Protein AF-A0A8X8X8E9-F1 (afdb_monomer)

Sequence (572 aa):
MGEPHRFSDYLALGDGAVADILLWRKRNQSVLFLVSSTFLWLLFVKGGYDLLSFLSNVLFSLVIILFFWAKSAALLNRPLPPLPDLEVTEEMAEKAADEMCVCINRALSMAHAIAIGGDLKLFWQLALGLWFISYIGSLFSFVTLLYIGVLLCFTLPLLYDKHQALIDEKLYAVQRIAQMQYRLIDEHVPFGDYLPFSLNDQTRKPAPSSYICRFQDMITLMSLISSDFVASHSKDWVVQEDINRCQIQEWFPKFKSISIKTSIHELPESFVQYLIDDSGPFLLPISITNDDALPNRVHKPEEEEDFVVWEGSGDEAEESTPPPSFPVLETEVKASIVSLGGAVFPKLNWSSPKDAAWMSSTGSLRCTNFPEIALLLRSSDSVVHDLFHAYDSCTDKAASRPSRFYLALRKWYPSLHPEMEFRCFVHDKSLVGICQREVTNFYPVLVEKKSELKEAIKQLFVEKIKEEFEPESYTFDVYVTKDGRVKVLDFNPWGASTLPLLYTWEELGELSGKEVELKIVESRCGIRPGLKTAVPYDYLDTSEGSGWDQFQRNADVELRKQTQSSLSKAGG

Secondary structure (DSSP, 8-state):
---THHHHHHHHTTSHHHHHHHTTTTHHHHHHHHHHHHHHHHHHHTS---HHHHHHHHHHHHHHHHHHHHHHHHHTT-PPPPPP-----HHHHHHHHHHHHHHHHHHHHHHHHHHHH--HHHHHHHHHHHHHHHHHHHHS-HHHHHHHHHHHHHHHHHHHHHHHHHHHHHHHHHHHHHHHHHHHHHTTS---S----------SPPPGGGSSHHHHHHHHHHHHHHHTTTTSSS-S---HHHHHHTSHHHHHHHHTTTB--EEEEEPPHHHHHHHH--SS--PPPPPTT---S-TTS---TTSTTT------S-S-----PPPP--HHHHHHHHHHHHHHTS-EEEE-SS---GGGGGGSTTSSS-BSSHHHHHHHHHT-HHHHHHHHTTTTT-TT-SSSS-S--EEEEEE--TT--GGGEEEEEEETTEEEEEEES--SS--HHHHHHHHHHHHHHHHHIIIIITTTS--SSEEEEEEE-TTS-EEEEEEEESSTT---TTS-HHHHHTTTTSPPEEE---SGGG------PPPPHHHHHTSTTSHHHHHHHHHHHHHHHHHHHHHHHHT-

Organism: Salvia splendens (NCBI:txid180675)

Nearest PDB structures (foldseek):
  8phv-assembly2_C  TM=7.702E-01  e=1.846E-29  Homo sapiens
  8phd-assembly2_C  TM=7.921E-01  e=9.443E-29  Homo sapiens
  8phd-assembly1_A  TM=7.794E-01  e=2.858E-28  Homo sapiens
  8phv-assembly1_A  TM=7.790E-01  e=6.099E-28  Homo sapiens
  4zgp-assembly2_B  TM=9.237E-01  e=1.505E-24  Schizosaccharomyces pombe

Mean predicted aligned error: 20.02 Å

Foldseek 3Di:
DDDPVVVLLCVLLVHDPRSCLLLCVVVVVVVVVLVVLVVVLCCVPVVVDDPVNVVVVVVVVVVVVLVVQQVVCVVVVHDRPDDPPPDPPPVNVVVVVVVVVVVVVVVVVVVVCCVPVPPVVVVVVVVVVVVVVVVVCVVDPPSRVVSVVSVCSNVVSNCCVVCVVVVVVVVVVVVVVVVVVVVVVPVVDDPDDDDPDPPPDDPDDDDPSPVSVVVVVVVVCVVCCVVVVVVVQQLPAPAPVLLQCQFCVNVCVQQVVQAFDKDKDWDDVVLLVVLVDPPDDPAFACDPVNDAQCVVPPDPVVCVVVPPPPPPDDPDPDDHDDHHYDHVVQVVVLVRCVVLPQKWAKDKRHDGLLLQLCQGPVSHRIDRGDRNVSSSLSRGPRNVCQSFQSCVSHPHDPDRHDPIMMMMTGRDDPPADLQQKKKWWAAQLRTQEIERPQQQDDDQVCVVCVVLSQVLVVVCSVPRNSVRRPDRTWMWMWGQDPVGRIHTDGIGGLRDPDDPRVDDSNVSVVSPPHDYHYYYQNDPVRRDDDPNHDDPPVVVCPDDPHPVVVVVVVVVVVVVVVVVVVVVVVVD

pLDDT: mean 75.75, std 19.61, range [28.19, 98.5]

Radius of gyration: 33.86 Å; Cα contacts (8 Å, |Δi|>4): 577; chains: 1; bounding box: 75×77×107 Å

InterPro domains:
  IPR003388 Reticulon [PF02453] (18-172)
  IPR003388 Reticulon [PS50845] (18-207)
  IPR009772 Cell division cycle protein 123 [PF07065] (251-542)
  IPR009772 Cell division cycle protein 123 [PTHR15323] (240-563)

Solvent-accessible surface area (backbone atoms only — not comparable to full-atom values): 33274 Å² total; per-residue (Å²): 138,80,70,79,64,70,58,56,60,38,54,70,51,68,38,66,73,58,25,34,30,39,65,46,73,40,48,71,59,32,49,51,51,51,53,50,51,52,49,52,44,43,40,44,69,75,61,65,46,49,72,69,57,50,53,52,50,50,53,50,50,49,52,52,50,52,48,54,48,36,55,50,18,63,75,68,76,43,80,66,71,86,76,77,88,80,72,78,50,65,70,60,54,51,55,52,49,52,57,50,50,54,53,51,53,51,54,51,49,54,53,49,49,57,74,70,62,71,53,63,66,61,48,52,54,48,51,52,49,51,48,49,52,48,51,58,52,68,76,43,55,71,66,53,52,53,50,51,50,53,52,46,56,51,43,49,57,47,49,40,76,74,39,43,75,64,51,52,55,51,50,51,54,50,51,54,52,50,52,53,53,50,53,56,50,57,76,74,50,90,75,79,89,86,79,96,72,87,86,85,80,82,93,65,87,78,69,85,82,69,61,64,55,54,57,55,49,47,53,46,41,57,50,39,57,63,60,38,60,75,56,64,71,68,68,71,76,37,44,51,65,47,53,53,53,28,21,45,84,60,42,41,76,79,42,49,92,46,32,70,63,67,45,79,41,80,55,55,67,72,57,54,48,57,60,68,59,75,90,62,80,97,63,66,52,58,45,93,80,72,59,64,54,58,79,82,59,87,80,59,84,79,53,76,77,70,69,68,75,82,75,78,89,68,100,71,84,77,78,80,76,76,63,51,71,52,66,69,61,43,53,54,50,50,53,44,30,55,76,46,70,50,29,21,32,63,24,44,42,76,37,49,35,71,65,12,16,76,78,34,88,78,59,41,64,73,28,71,54,60,40,38,45,54,52,29,50,58,58,10,67,52,39,49,38,54,66,56,45,63,31,71,66,26,80,70,51,88,55,52,44,79,96,74,53,34,45,33,41,28,46,55,60,93,84,68,54,65,81,41,28,32,39,34,36,29,49,80,65,33,72,32,36,33,26,45,60,53,42,64,52,59,52,70,69,53,70,78,39,42,69,62,53,47,52,47,51,51,48,48,38,70,76,66,39,53,88,70,51,84,64,48,47,30,29,37,32,33,36,52,46,97,87,66,50,66,28,48,71,47,51,42,44,48,49,72,94,54,80,58,78,84,52,53,71,64,60,54,67,73,27,67,95,51,80,66,47,70,51,64,47,86,40,76,89,55,47,40,93,56,91,71,57,74,76,59,67,72,60,58,41,61,31,94,83,23,72,50,40,52,48,50,54,50,49,53,54,49,50,53,50,52,56,52,51,50,55,58,62,73,74,108

Structure (mmCIF, N/CA/C/O backbone):
data_AF-A0A8X8X8E9-F1
#
_entry.id   AF-A0A8X8X8E9-F1
#
loop_
_atom_site.group_PDB
_atom_site.id
_atom_site.type_symbol
_atom_site.label_atom_id
_atom_site.label_alt_id
_atom_site.label_comp_id
_atom_site.label_asym_id
_atom_site.label_entity_id
_atom_site.label_seq_id
_atom_site.pdbx_PDB_ins_code
_atom_site.Cartn_x
_atom_site.Cartn_y
_atom_site.Cartn_z
_atom_site.occupancy
_atom_site.B_iso_or_equiv
_atom_site.auth_seq_id
_atom_site.auth_comp_id
_atom_site.auth_asym_id
_atom_site.auth_atom_id
_atom_site.pdbx_PDB_model_num
ATOM 1 N N . MET A 1 1 ? 26.531 20.520 56.265 1.00 33.91 1 MET A N 1
ATOM 2 C CA . MET A 1 1 ? 25.554 19.462 55.935 1.00 33.91 1 MET A CA 1
ATOM 3 C C . MET A 1 1 ? 24.323 20.160 55.385 1.00 33.91 1 MET A C 1
ATOM 5 O O . MET A 1 1 ? 23.626 20.800 56.157 1.00 33.91 1 MET A O 1
ATOM 9 N N . GLY A 1 2 ? 24.170 20.196 54.059 1.00 35.16 2 GLY A N 1
ATOM 10 C CA . GLY A 1 2 ? 23.005 20.795 53.401 1.00 35.16 2 GLY A CA 1
ATOM 11 C C . GLY A 1 2 ? 21.870 19.776 53.331 1.00 35.16 2 GLY A C 1
ATOM 12 O O . GLY A 1 2 ? 22.120 18.623 52.996 1.00 35.16 2 GLY A O 1
ATOM 13 N N . GLU A 1 3 ? 20.667 20.200 53.704 1.00 37.56 3 GLU A N 1
ATOM 14 C CA . GLU A 1 3 ? 19.429 19.411 53.714 1.00 37.56 3 GLU A CA 1
ATOM 15 C C . GLU A 1 3 ? 19.184 18.685 52.366 1.00 37.56 3 GLU A C 1
ATOM 17 O O . GLU A 1 3 ? 19.152 19.350 51.326 1.00 37.56 3 GLU A O 1
ATOM 22 N N . PRO A 1 4 ? 18.965 17.352 52.351 1.00 45.50 4 PRO A N 1
ATOM 23 C CA . PRO A 1 4 ? 18.782 16.555 51.128 1.00 45.50 4 PRO A CA 1
ATOM 24 C C . PRO A 1 4 ? 17.505 16.901 50.340 1.00 45.50 4 PRO A C 1
ATOM 26 O O . PRO A 1 4 ? 17.390 16.554 49.168 1.00 45.50 4 PRO A O 1
ATOM 29 N N . HIS A 1 5 ? 16.559 17.623 50.948 1.00 48.44 5 HIS A N 1
ATOM 30 C CA . HIS A 1 5 ? 15.287 17.994 50.325 1.00 48.44 5 HIS A CA 1
ATOM 31 C C . HIS A 1 5 ? 15.415 19.126 49.295 1.00 48.44 5 HIS A C 1
ATOM 33 O O . HIS A 1 5 ? 14.771 19.083 48.251 1.00 48.44 5 HIS A O 1
ATOM 39 N N . ARG A 1 6 ? 16.343 20.070 49.507 1.00 51.59 6 ARG A N 1
ATOM 40 C CA . ARG A 1 6 ? 16.537 21.251 48.641 1.00 51.59 6 ARG A CA 1
ATOM 41 C C . ARG A 1 6 ? 17.050 20.919 47.233 1.00 51.59 6 ARG A C 1
ATOM 43 O O . ARG A 1 6 ? 16.999 21.756 46.335 1.00 51.59 6 ARG A O 1
ATOM 50 N N . PHE A 1 7 ? 17.588 19.713 47.065 1.00 52.69 7 PHE A N 1
ATOM 51 C CA . PHE A 1 7 ? 18.109 19.195 45.801 1.00 52.69 7 PHE A CA 1
ATOM 52 C C . PHE A 1 7 ? 16.997 18.574 44.934 1.00 52.69 7 PHE A C 1
ATOM 54 O O . PHE A 1 7 ? 17.057 18.656 43.711 1.00 52.69 7 PHE A O 1
ATOM 61 N N . SER A 1 8 ? 15.952 18.015 45.559 1.00 56.22 8 SER A N 1
ATOM 62 C CA . SER A 1 8 ? 14.825 17.374 44.864 1.00 56.22 8 SER A CA 1
ATOM 63 C C . SER A 1 8 ? 13.928 18.389 44.149 1.00 56.22 8 SER A C 1
ATOM 65 O O . SER A 1 8 ? 13.510 18.142 43.022 1.00 56.22 8 SER A O 1
ATOM 67 N N . ASP A 1 9 ? 13.667 19.540 44.773 1.00 56.75 9 ASP A N 1
ATOM 68 C CA . ASP A 1 9 ? 12.829 20.599 44.187 1.00 56.75 9 ASP A CA 1
ATOM 69 C C . ASP A 1 9 ? 13.520 21.278 42.992 1.00 56.75 9 ASP A C 1
ATOM 71 O O . ASP A 1 9 ? 12.880 21.684 42.025 1.00 56.75 9 ASP A O 1
ATOM 75 N N . TYR A 1 10 ? 14.853 21.364 43.034 1.00 60.38 10 TYR A N 1
ATOM 76 C CA . TYR A 1 10 ? 15.671 21.953 41.973 1.00 60.38 10 TYR A CA 1
ATOM 77 C C . TYR A 1 10 ? 15.706 21.081 40.708 1.00 60.38 10 TYR A C 1
ATOM 79 O O . TYR A 1 10 ? 15.608 21.601 39.597 1.00 60.38 10 TYR A O 1
ATOM 87 N N . LEU A 1 11 ? 15.771 19.758 40.883 1.00 56.88 11 LEU A N 1
ATOM 88 C CA . LEU A 1 11 ? 15.712 18.786 39.789 1.00 56.88 11 LEU A CA 1
ATOM 89 C C . LEU A 1 11 ? 14.327 18.767 39.115 1.00 56.88 11 LEU A C 1
ATOM 91 O O . LEU A 1 11 ? 14.221 18.627 37.901 1.00 56.88 11 LEU A O 1
ATOM 95 N N . ALA A 1 12 ? 13.263 18.972 39.892 1.00 57.62 12 ALA A N 1
ATOM 96 C CA . ALA A 1 12 ? 11.884 18.975 39.406 1.00 57.62 12 ALA A CA 1
ATOM 97 C C . ALA A 1 12 ? 11.502 20.193 38.562 1.00 57.62 12 ALA A C 1
ATOM 99 O O . ALA A 1 12 ? 10.594 20.122 37.743 1.00 57.62 12 ALA A O 1
ATOM 100 N N . LEU A 1 13 ? 12.201 21.311 38.750 1.00 59.03 13 LEU A N 1
ATOM 101 C CA . LEU A 1 13 ? 12.037 22.531 37.957 1.00 59.03 13 LEU A CA 1
ATOM 102 C C . LEU A 1 13 ? 12.876 22.512 36.662 1.00 59.03 13 LEU A C 1
ATOM 104 O O . LEU A 1 13 ? 13.010 23.547 36.009 1.00 59.03 13 LEU A O 1
ATOM 108 N N . GLY A 1 14 ? 13.430 21.349 36.294 1.00 57.81 14 GLY A N 1
ATOM 109 C CA . GLY A 1 14 ? 14.158 21.118 35.042 1.00 57.81 14 GLY A CA 1
ATOM 110 C C . GLY A 1 14 ? 15.685 21.203 35.134 1.00 57.81 14 GLY A C 1
ATOM 111 O O . GLY A 1 14 ? 16.334 21.048 34.106 1.00 57.81 14 GLY A O 1
ATOM 112 N N . ASP A 1 15 ? 16.246 21.416 36.335 1.00 63.25 15 ASP A N 1
ATOM 113 C CA . ASP A 1 15 ? 17.679 21.653 36.595 1.00 63.25 15 ASP A CA 1
ATOM 114 C C . ASP A 1 15 ? 18.275 22.847 35.791 1.00 63.25 15 ASP A C 1
ATOM 116 O O . ASP A 1 15 ? 17.731 23.355 34.808 1.00 63.25 15 ASP A O 1
ATOM 120 N N . GLY A 1 16 ? 19.401 23.392 36.246 1.00 74.62 16 GLY A N 1
ATOM 121 C CA . GLY A 1 16 ? 20.136 24.441 35.538 1.00 74.62 16 GLY A CA 1
ATOM 122 C C . GLY A 1 16 ? 19.444 25.814 35.466 1.00 74.62 16 GLY A C 1
ATOM 123 O O . GLY A 1 16 ? 18.810 26.292 36.409 1.00 74.62 16 GLY A O 1
ATOM 124 N N . ALA A 1 17 ? 19.634 26.516 34.343 1.00 71.88 17 ALA A N 1
ATOM 125 C CA . ALA A 1 17 ? 19.332 27.946 34.229 1.00 71.88 17 ALA A CA 1
ATOM 126 C C . ALA A 1 17 ? 17.844 28.297 34.416 1.00 71.88 17 ALA A C 1
ATOM 128 O O . ALA A 1 17 ? 17.544 29.391 34.890 1.00 71.88 17 ALA A O 1
ATOM 129 N N . VAL A 1 18 ? 16.926 27.389 34.074 1.00 73.19 18 VAL A N 1
ATOM 130 C CA . VAL A 1 18 ? 15.474 27.602 34.197 1.00 73.19 18 VAL A CA 1
ATOM 131 C C . VAL A 1 18 ? 15.043 27.558 35.663 1.00 73.19 18 VAL A C 1
ATOM 133 O O . VAL A 1 18 ? 14.388 28.490 36.135 1.00 73.19 18 VAL A O 1
ATOM 136 N N . ALA A 1 19 ? 15.490 26.545 36.411 1.00 74.38 19 ALA A N 1
ATOM 137 C CA . ALA A 1 19 ? 15.236 26.433 37.846 1.00 74.38 19 ALA A CA 1
ATOM 138 C C . ALA A 1 19 ? 15.825 27.629 38.619 1.00 74.38 19 ALA A C 1
ATOM 140 O O . ALA A 1 19 ? 15.174 28.186 39.504 1.00 74.38 19 ALA A O 1
ATOM 141 N N . ASP A 1 20 ? 17.018 28.096 38.231 1.00 77.62 20 ASP A N 1
ATOM 142 C CA . ASP A 1 20 ? 17.645 29.296 38.798 1.00 77.62 20 ASP A CA 1
ATOM 143 C C . ASP A 1 20 ? 16.850 30.589 38.541 1.00 77.62 20 ASP A C 1
ATOM 145 O O . ASP A 1 20 ? 16.871 31.510 39.365 1.00 77.62 20 ASP A O 1
ATOM 149 N N . ILE A 1 21 ? 16.161 30.688 37.403 1.00 80.25 21 ILE A N 1
ATOM 150 C CA . ILE A 1 21 ? 15.328 31.846 37.062 1.00 80.25 21 ILE A CA 1
ATOM 151 C C . ILE A 1 21 ? 13.982 31.778 37.800 1.00 80.25 21 ILE A C 1
ATOM 153 O O . ILE A 1 21 ? 13.565 32.785 38.378 1.00 80.25 21 ILE A O 1
ATOM 157 N N . LEU A 1 22 ? 13.327 30.614 37.841 1.00 77.75 22 LEU A N 1
ATOM 158 C CA . LEU A 1 22 ? 12.027 30.430 38.503 1.00 77.75 22 LEU A CA 1
ATOM 159 C C . LEU A 1 22 ? 12.117 30.543 40.031 1.00 77.75 22 LEU A C 1
ATOM 161 O O . LEU A 1 22 ? 11.244 31.136 40.661 1.00 77.75 22 LEU A O 1
ATOM 165 N N . LEU A 1 23 ? 13.211 30.064 40.632 1.00 77.88 23 LEU A N 1
ATOM 166 C CA . LEU A 1 23 ? 13.495 30.216 42.066 1.00 77.88 23 LEU A CA 1
ATOM 167 C C . LEU A 1 23 ? 14.140 31.566 42.416 1.00 77.88 23 LEU A C 1
ATOM 169 O O . LEU A 1 23 ? 14.628 31.746 43.531 1.00 77.88 23 LEU A O 1
ATOM 173 N N . TRP A 1 24 ? 14.179 32.517 41.475 1.00 80.81 24 TRP A N 1
ATOM 174 C CA . TRP A 1 24 ? 14.734 33.862 41.670 1.00 80.81 24 TRP A CA 1
ATOM 175 C C . TRP A 1 24 ? 16.215 33.915 42.083 1.00 80.81 24 TRP A C 1
ATOM 177 O O . TRP A 1 24 ? 16.702 34.959 42.527 1.00 80.81 24 TRP A O 1
ATOM 187 N N . ARG A 1 25 ? 16.975 32.831 41.885 1.00 80.75 25 ARG A N 1
ATOM 188 C CA . ARG A 1 25 ? 18.422 32.791 42.154 1.00 80.75 25 ARG A CA 1
ATOM 189 C C . ARG A 1 25 ? 19.182 33.737 41.220 1.00 80.75 25 ARG A C 1
ATOM 191 O O . ARG A 1 25 ? 20.126 34.395 41.654 1.00 80.75 25 ARG A O 1
ATOM 198 N N . LYS A 1 26 ? 18.718 33.897 39.971 1.00 82.25 26 LYS A N 1
ATOM 199 C CA . LYS A 1 26 ? 19.193 34.912 39.005 1.00 82.25 26 LYS A CA 1
ATOM 200 C C . LYS A 1 26 ? 18.212 36.079 38.863 1.00 82.25 26 LYS A C 1
ATOM 202 O O . LYS A 1 26 ? 17.644 36.315 37.798 1.00 82.25 26 LYS A O 1
ATOM 207 N N . ARG A 1 27 ? 18.069 36.867 39.933 1.00 80.81 27 ARG A N 1
ATOM 208 C CA . ARG A 1 27 ? 17.088 37.964 40.064 1.00 80.81 27 ARG A CA 1
ATOM 209 C C . ARG A 1 27 ? 16.961 38.885 38.841 1.00 80.81 27 ARG A C 1
ATOM 211 O O . ARG A 1 27 ? 15.844 39.213 38.462 1.00 80.81 27 ARG A O 1
ATOM 218 N N . ASN A 1 28 ? 18.063 39.302 38.216 1.00 83.31 28 ASN A N 1
ATOM 219 C CA . ASN A 1 28 ? 17.999 40.216 37.066 1.00 83.31 28 ASN A CA 1
ATOM 220 C C . ASN A 1 28 ? 17.307 39.580 35.849 1.00 83.31 28 ASN A C 1
ATOM 222 O O . ASN A 1 28 ? 16.538 40.251 35.168 1.00 83.31 28 ASN A O 1
ATOM 226 N N . GLN A 1 29 ? 17.541 38.288 35.600 1.00 81.69 29 GLN A N 1
ATOM 227 C CA . GLN A 1 29 ? 16.913 37.559 34.496 1.00 81.69 29 GLN A CA 1
ATOM 228 C C . GLN A 1 29 ? 15.449 37.228 34.805 1.00 81.69 29 GLN A C 1
ATOM 230 O O . GLN A 1 29 ? 14.599 37.402 33.937 1.00 81.69 29 GLN A O 1
ATOM 235 N N . SER A 1 30 ? 15.133 36.860 36.051 1.00 83.81 30 SER A N 1
ATOM 236 C CA . SER A 1 30 ? 13.752 36.647 36.509 1.00 83.81 30 SER A CA 1
ATOM 237 C C . SER A 1 30 ? 12.899 37.912 36.372 1.00 83.81 30 SER A C 1
ATOM 239 O O . SER A 1 30 ? 11.786 37.861 35.853 1.00 83.81 30 SER A O 1
ATOM 241 N N . VAL A 1 31 ? 13.441 39.069 36.776 1.00 87.25 31 VAL A N 1
ATOM 242 C CA . VAL A 1 31 ? 12.767 40.368 36.621 1.00 87.25 31 VAL A CA 1
ATOM 243 C C . VAL A 1 31 ? 12.599 40.720 35.147 1.00 87.25 31 VAL A C 1
ATOM 245 O O . VAL A 1 31 ? 11.510 41.125 34.754 1.00 87.25 31 VAL A O 1
ATOM 248 N N . LEU A 1 32 ? 13.637 40.544 34.324 1.00 89.06 32 LEU A N 1
ATOM 249 C CA . LEU A 1 32 ? 13.558 40.827 32.890 1.00 89.06 32 LEU A CA 1
ATOM 250 C C . LEU A 1 32 ? 12.470 39.988 32.206 1.00 89.06 32 LEU A C 1
ATOM 252 O O . LEU A 1 32 ? 11.676 40.530 31.440 1.00 89.06 32 LEU A O 1
ATOM 256 N N . PHE A 1 33 ? 12.398 38.694 32.522 1.00 87.12 33 PHE A N 1
ATOM 257 C CA . PHE A 1 33 ? 11.393 37.786 31.976 1.00 87.12 33 PHE A CA 1
ATOM 258 C C . PHE A 1 33 ? 9.973 38.187 32.394 1.00 87.12 33 PHE A C 1
ATOM 260 O O . PHE A 1 33 ? 9.084 38.285 31.550 1.00 87.12 33 PHE A O 1
ATOM 267 N N . LEU A 1 34 ? 9.759 38.493 33.678 1.00 86.25 34 LEU A N 1
ATOM 268 C CA . LEU A 1 34 ? 8.453 38.933 34.172 1.00 86.25 34 LEU A CA 1
ATOM 269 C C . LEU A 1 34 ? 8.027 40.278 33.585 1.00 86.25 34 LEU A C 1
ATOM 271 O O . LEU A 1 34 ? 6.871 40.429 33.197 1.00 86.25 34 LEU A O 1
ATOM 275 N N . VAL A 1 35 ? 8.941 41.244 33.473 1.00 89.62 35 VAL A N 1
ATOM 276 C CA . VAL A 1 35 ? 8.656 42.545 32.850 1.00 89.62 35 VAL A CA 1
ATOM 277 C C . VAL A 1 35 ? 8.329 42.371 31.367 1.00 89.62 35 VAL A C 1
ATOM 279 O O . VAL A 1 35 ? 7.352 42.949 30.898 1.00 89.62 35 VAL A O 1
ATOM 282 N N . SER A 1 36 ? 9.085 41.539 30.645 1.00 85.31 36 SER A N 1
ATOM 283 C CA . SER A 1 36 ? 8.829 41.231 29.235 1.00 85.31 36 SER A CA 1
ATOM 284 C C . SER A 1 36 ? 7.475 40.540 29.034 1.00 85.31 36 SER A C 1
ATOM 286 O O . SER A 1 36 ? 6.679 40.992 28.214 1.00 85.31 36 SER A O 1
ATOM 288 N N . SER A 1 37 ? 7.160 39.521 29.840 1.00 84.50 37 SER A N 1
ATOM 289 C CA . SER A 1 37 ? 5.876 38.808 29.799 1.00 84.50 37 SER A CA 1
ATOM 290 C C . SER A 1 37 ? 4.694 39.722 30.145 1.00 84.50 37 SER A C 1
ATOM 292 O O . SER A 1 37 ? 3.679 39.729 29.450 1.00 84.50 37 SER A O 1
ATOM 294 N N . THR A 1 38 ? 4.850 40.583 31.156 1.00 87.62 38 THR A N 1
ATOM 295 C CA . THR A 1 38 ? 3.834 41.582 31.530 1.00 87.62 38 THR A CA 1
ATOM 296 C C . THR A 1 38 ? 3.615 42.599 30.412 1.00 87.62 38 THR A C 1
ATOM 298 O O . THR A 1 38 ? 2.478 42.962 30.117 1.00 87.62 38 THR A O 1
ATOM 301 N N . PHE A 1 39 ? 4.690 43.060 29.770 1.00 86.38 39 PHE A N 1
ATOM 302 C CA . PHE A 1 39 ? 4.612 43.981 28.640 1.00 86.38 39 PHE A CA 1
ATOM 303 C C . PHE A 1 39 ? 3.904 43.342 27.439 1.00 86.38 39 PHE A C 1
ATOM 305 O O . PHE A 1 39 ? 3.024 43.963 26.849 1.00 86.38 39 PHE A O 1
ATOM 312 N N . LEU A 1 40 ? 4.218 42.081 27.131 1.00 81.06 40 LEU A N 1
ATOM 313 C CA . LEU A 1 40 ? 3.578 41.322 26.060 1.00 81.06 40 LEU A CA 1
ATOM 314 C C . LEU A 1 40 ? 2.078 41.121 26.329 1.00 81.06 40 LEU A C 1
ATOM 316 O O . LEU A 1 40 ? 1.250 41.400 25.464 1.00 81.06 40 LEU A O 1
ATOM 320 N N . TRP A 1 41 ? 1.711 40.734 27.553 1.00 84.94 41 TRP A N 1
ATOM 321 C CA . TRP A 1 41 ? 0.310 40.638 27.970 1.00 84.94 41 TRP A CA 1
ATOM 322 C C . TRP A 1 41 ? -0.421 41.984 27.852 1.00 84.94 41 TRP A C 1
ATOM 324 O O . TRP A 1 41 ? -1.539 42.034 27.339 1.00 84.94 41 TRP A O 1
ATOM 334 N N . LEU A 1 42 ? 0.211 43.095 28.252 1.00 83.75 42 LEU A N 1
ATOM 335 C CA . LEU A 1 42 ? -0.363 44.436 28.097 1.00 83.75 42 LEU A CA 1
ATOM 336 C C . LEU A 1 42 ? -0.581 44.809 26.625 1.00 83.75 42 LEU A C 1
ATOM 338 O O . LEU A 1 42 ? -1.627 45.376 26.305 1.00 83.75 42 LEU A O 1
ATOM 342 N N . LEU A 1 43 ? 0.360 44.486 25.734 1.00 78.69 43 LEU A N 1
ATOM 343 C CA . LEU A 1 43 ? 0.226 44.745 24.298 1.00 78.69 43 LEU A CA 1
ATOM 344 C C . LEU A 1 43 ? -0.958 43.989 23.685 1.00 78.69 43 LEU A C 1
ATOM 346 O O . LEU A 1 43 ? -1.760 44.592 22.975 1.00 78.69 43 LEU A O 1
ATOM 350 N N . PHE A 1 44 ? -1.106 42.703 23.999 1.00 75.56 44 PHE A N 1
ATOM 351 C CA . PHE A 1 44 ? -2.186 41.880 23.453 1.00 75.56 44 PHE A CA 1
ATOM 352 C C . PHE A 1 44 ? -3.551 42.196 24.076 1.00 75.56 44 PHE A C 1
ATOM 354 O O . PHE A 1 44 ? -4.551 42.267 23.370 1.00 75.56 44 PHE A O 1
ATOM 361 N N . VAL A 1 45 ? -3.617 42.431 25.390 1.00 76.25 45 VAL A N 1
ATOM 362 C CA . VAL A 1 45 ? -4.902 42.585 26.097 1.00 76.25 45 VAL A CA 1
ATOM 363 C C . VAL A 1 45 ? -5.373 44.036 26.168 1.00 76.25 45 VAL A C 1
ATOM 365 O O . VAL A 1 45 ? -6.549 44.299 25.938 1.00 76.25 45 VAL A O 1
ATOM 368 N N . LYS A 1 46 ? -4.488 44.997 26.469 1.00 73.69 46 LYS A N 1
ATOM 369 C CA . LYS A 1 46 ? -4.852 46.430 26.502 1.00 73.69 46 LYS A CA 1
ATOM 370 C C . LYS A 1 46 ? -4.579 47.144 25.187 1.00 73.69 46 LYS A C 1
ATOM 372 O O . LYS A 1 46 ? -5.307 48.071 24.850 1.00 73.69 46 LYS A O 1
ATOM 377 N N . GLY A 1 47 ? -3.525 46.749 24.478 1.00 70.50 47 GLY A N 1
ATOM 378 C CA . GLY A 1 47 ? -3.194 47.310 23.170 1.00 70.50 47 GLY A CA 1
ATOM 379 C C . GLY A 1 47 ? -4.088 46.790 22.043 1.00 70.50 47 GLY A C 1
ATOM 380 O O . GLY A 1 47 ? -4.076 47.382 20.970 1.00 70.50 47 GLY A O 1
ATOM 381 N N . GLY A 1 48 ? -4.860 45.720 22.278 1.00 66.69 48 GLY A N 1
ATOM 382 C CA . GLY A 1 48 ? -5.788 45.149 21.297 1.00 66.69 48 GLY A CA 1
ATOM 383 C C . GLY A 1 48 ? -5.103 44.613 20.038 1.00 66.69 48 GLY A C 1
ATOM 384 O O . GLY A 1 48 ? -5.756 44.467 19.009 1.00 66.69 48 GLY A O 1
ATOM 385 N N . TYR A 1 49 ? -3.792 44.365 20.096 1.00 67.25 49 TYR A N 1
ATOM 386 C CA . TYR A 1 49 ? -3.056 43.777 18.984 1.00 67.25 49 TYR A CA 1
ATOM 387 C C . TYR A 1 49 ? -3.477 42.317 18.818 1.00 67.25 49 TYR A C 1
ATOM 389 O O . TYR A 1 49 ? -3.498 41.570 19.790 1.00 67.25 49 TYR A O 1
ATOM 397 N N . ASP A 1 50 ? -3.775 41.902 17.591 1.00 68.62 50 ASP A N 1
ATOM 398 C CA . ASP A 1 50 ? -3.869 40.485 17.236 1.00 68.62 50 ASP A CA 1
ATOM 399 C C . ASP A 1 50 ? -2.449 39.914 17.044 1.00 68.62 50 ASP A C 1
ATOM 401 O O . ASP A 1 50 ? -1.543 40.632 16.604 1.00 68.62 50 ASP A O 1
ATOM 405 N N . LEU A 1 51 ? -2.234 38.632 17.358 1.00 63.19 51 LEU A N 1
ATOM 406 C CA . LEU A 1 51 ? -0.956 37.932 17.167 1.00 63.19 51 LEU A CA 1
ATOM 407 C C . LEU A 1 51 ? -0.480 38.051 15.720 1.00 63.19 51 LEU A C 1
ATOM 409 O O . LEU A 1 51 ? 0.694 38.332 15.475 1.00 63.19 51 LEU A O 1
ATOM 413 N N . LEU A 1 52 ? -1.414 37.920 14.777 1.00 66.75 52 LEU A N 1
ATOM 414 C CA . LEU A 1 52 ? -1.138 38.046 13.353 1.00 66.75 52 LEU A CA 1
ATOM 415 C C . LEU A 1 52 ? -0.654 39.456 12.993 1.00 66.75 52 LEU A C 1
ATOM 417 O O . LEU A 1 52 ? 0.346 39.614 12.295 1.00 66.75 52 LEU A O 1
ATOM 421 N N . SER A 1 53 ? -1.317 40.494 13.510 1.00 68.12 53 SER A N 1
ATOM 422 C CA . SER A 1 53 ? -0.921 41.886 13.268 1.00 68.12 53 SER A CA 1
ATOM 423 C C . SER A 1 53 ? 0.416 42.226 13.924 1.00 68.12 53 SER A C 1
ATOM 425 O O . SER A 1 53 ? 1.228 42.933 13.331 1.00 68.12 53 SER A O 1
ATOM 427 N N . PHE A 1 54 ? 0.679 41.718 15.129 1.00 70.75 54 PHE A N 1
ATOM 428 C CA . PHE A 1 54 ? 1.961 41.907 15.803 1.00 70.75 54 PHE A CA 1
ATOM 429 C C . PHE A 1 54 ? 3.104 41.258 15.014 1.00 70.75 54 PHE A C 1
ATOM 431 O O . PHE A 1 54 ? 4.085 41.932 14.699 1.00 70.75 54 PHE A O 1
ATOM 438 N N . LEU A 1 55 ? 2.949 39.989 14.624 1.00 69.62 55 LEU A N 1
ATOM 439 C CA . LEU A 1 55 ? 3.946 39.264 13.839 1.00 69.62 55 LEU A CA 1
ATOM 440 C C . LEU A 1 55 ? 4.183 39.934 12.480 1.00 69.62 55 LEU A C 1
ATOM 442 O O . LEU A 1 55 ? 5.329 40.168 12.100 1.00 69.62 55 LEU A O 1
ATOM 446 N N . SER A 1 56 ? 3.108 40.335 11.796 1.00 74.75 56 SER A N 1
ATOM 447 C CA . SER A 1 56 ? 3.187 41.065 10.529 1.00 74.75 56 SER A CA 1
ATOM 448 C C . SER A 1 56 ? 3.955 42.380 10.670 1.00 74.75 56 SER A C 1
ATOM 450 O O . SER A 1 56 ? 4.772 42.706 9.813 1.00 74.75 56 SER A O 1
ATOM 452 N N . ASN A 1 57 ? 3.738 43.136 11.748 1.00 74.75 57 ASN A N 1
ATOM 453 C CA . ASN A 1 57 ? 4.427 44.407 11.977 1.00 74.75 57 ASN A CA 1
ATOM 454 C C . ASN A 1 57 ? 5.905 44.221 12.349 1.00 74.75 57 ASN A C 1
ATOM 456 O O . ASN A 1 57 ? 6.744 45.038 11.959 1.00 74.75 57 ASN A O 1
ATOM 460 N N . VAL A 1 58 ? 6.245 43.150 13.072 1.00 79.75 58 VAL A N 1
ATOM 461 C CA . VAL A 1 58 ? 7.638 42.788 13.378 1.00 79.75 58 VAL A CA 1
ATOM 462 C C . VAL A 1 58 ? 8.378 42.390 12.103 1.00 79.75 58 VAL A C 1
ATOM 464 O O . VAL A 1 58 ? 9.455 42.925 11.842 1.00 79.75 58 VAL A O 1
ATOM 467 N N . LEU A 1 59 ? 7.783 41.525 11.275 1.00 76.06 59 LEU A N 1
ATOM 468 C CA . LEU A 1 59 ? 8.345 41.134 9.979 1.00 76.06 59 LEU A CA 1
ATOM 469 C C . LEU A 1 59 ? 8.503 42.343 9.051 1.00 76.06 59 LEU A C 1
ATOM 471 O O . LEU A 1 59 ? 9.562 42.534 8.458 1.00 76.06 59 LEU A O 1
ATOM 475 N N . PHE A 1 60 ? 7.498 43.217 8.988 1.00 78.94 60 PHE A N 1
ATOM 476 C CA . PHE A 1 60 ? 7.568 44.453 8.209 1.00 78.94 60 PHE A CA 1
ATOM 477 C C . PHE A 1 60 ? 8.700 45.375 8.686 1.00 78.94 60 PHE A C 1
ATOM 479 O O . PHE A 1 60 ? 9.464 45.903 7.877 1.00 78.94 60 PHE A O 1
ATOM 486 N N . SER A 1 61 ? 8.865 45.518 10.003 1.00 78.81 61 SER A N 1
ATOM 487 C CA . SER A 1 61 ? 9.956 46.306 10.588 1.00 78.81 61 SER A CA 1
ATOM 488 C C . SER A 1 61 ? 11.327 45.699 10.278 1.00 78.81 61 SER A C 1
ATOM 490 O O . SER A 1 61 ? 12.257 46.434 9.951 1.00 78.81 61 SER A O 1
ATOM 492 N N . LEU A 1 62 ? 11.452 44.368 10.323 1.00 80.75 62 LEU A N 1
ATOM 493 C CA . LEU A 1 62 ? 12.676 43.653 9.961 1.00 80.75 62 LEU A CA 1
ATOM 494 C C . LEU A 1 62 ? 13.048 43.898 8.493 1.00 80.75 62 LEU A C 1
ATOM 496 O O . LEU A 1 62 ? 14.191 44.251 8.209 1.00 80.75 62 LEU A O 1
ATOM 500 N N . VAL A 1 63 ? 12.082 43.795 7.575 1.00 81.50 63 VAL A N 1
ATOM 501 C CA . VAL A 1 63 ? 12.282 44.079 6.144 1.00 81.50 63 VAL A CA 1
ATOM 502 C C . VAL A 1 63 ? 12.746 45.520 5.930 1.00 81.50 63 VAL A C 1
ATOM 504 O O . VAL A 1 63 ? 13.701 45.753 5.191 1.00 81.50 63 VAL A O 1
ATOM 507 N N . ILE A 1 64 ? 12.131 46.491 6.615 1.00 85.75 64 ILE A N 1
ATOM 508 C CA . ILE A 1 64 ? 12.536 47.903 6.550 1.00 85.75 64 ILE A CA 1
ATOM 509 C C . ILE A 1 64 ? 13.979 48.086 7.034 1.00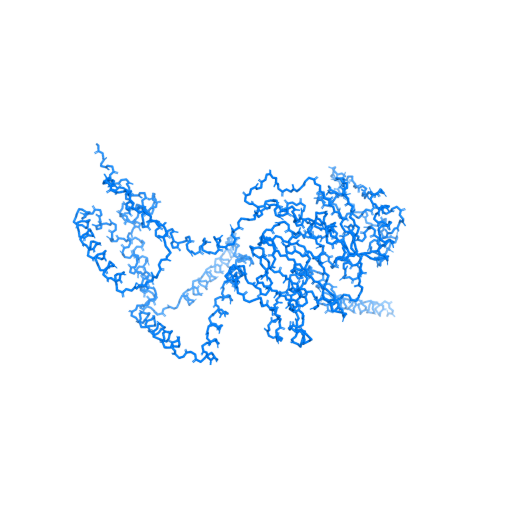 85.75 64 ILE A C 1
ATOM 511 O O . ILE A 1 64 ? 14.776 48.746 6.363 1.00 85.75 64 ILE A O 1
ATOM 515 N N . ILE A 1 65 ? 14.334 47.503 8.181 1.00 85.75 65 ILE A N 1
ATOM 516 C CA . ILE A 1 65 ? 15.684 47.606 8.749 1.00 85.75 65 ILE A CA 1
ATOM 517 C C . ILE A 1 65 ? 16.712 46.988 7.799 1.00 85.75 65 ILE A C 1
ATOM 519 O O . ILE A 1 65 ? 17.717 47.631 7.498 1.00 85.75 65 ILE A O 1
ATOM 523 N N . LEU A 1 66 ? 16.453 45.782 7.286 1.00 81.06 66 LEU A N 1
ATOM 524 C CA . LEU A 1 66 ? 17.333 45.107 6.331 1.00 81.06 66 LEU A CA 1
ATOM 525 C C . LEU A 1 66 ? 17.483 45.913 5.037 1.00 81.06 66 LEU A C 1
ATOM 527 O O . LEU A 1 66 ? 18.597 46.057 4.537 1.00 81.06 66 LEU A O 1
ATOM 531 N N . PHE A 1 67 ? 16.401 46.512 4.535 1.00 83.44 67 PHE A N 1
ATOM 532 C CA . PHE A 1 67 ? 16.429 47.370 3.352 1.00 83.44 67 PHE A CA 1
ATOM 533 C C . PHE A 1 67 ? 17.312 48.606 3.557 1.00 83.44 67 PHE A C 1
ATOM 535 O O . PHE A 1 67 ? 18.190 48.893 2.739 1.00 83.44 67 PHE A O 1
ATOM 542 N N . PHE A 1 68 ? 17.119 49.335 4.660 1.00 84.00 68 PHE A N 1
ATOM 543 C CA . PHE A 1 68 ? 17.927 50.519 4.956 1.00 84.00 68 PHE A CA 1
ATOM 544 C C . PHE A 1 68 ? 19.380 50.163 5.274 1.00 84.00 68 PHE A C 1
ATOM 546 O O . PHE A 1 68 ? 20.285 50.907 4.885 1.00 84.00 68 PHE A O 1
ATOM 553 N N . TRP A 1 69 ? 19.625 49.020 5.917 1.00 79.31 69 TRP A N 1
ATOM 554 C CA . TRP A 1 69 ? 20.972 48.522 6.166 1.00 79.31 69 TRP A CA 1
ATOM 555 C C . TRP A 1 69 ? 21.673 48.145 4.856 1.00 79.31 69 TRP A C 1
ATOM 557 O O . TRP A 1 69 ? 22.787 48.609 4.624 1.00 79.31 69 TRP A O 1
ATOM 567 N N . ALA A 1 70 ? 21.007 47.430 3.947 1.00 79.50 70 ALA A N 1
ATOM 568 C CA . ALA A 1 70 ? 21.538 47.093 2.627 1.00 79.50 70 ALA A CA 1
ATOM 569 C C . ALA A 1 70 ? 21.827 48.344 1.776 1.00 79.50 70 ALA A C 1
ATOM 571 O O . ALA A 1 70 ? 22.900 48.455 1.182 1.00 79.50 70 ALA A O 1
ATOM 572 N N . LYS A 1 71 ? 20.922 49.335 1.761 1.00 79.44 71 LYS A N 1
ATOM 573 C CA . LYS A 1 71 ? 21.137 50.610 1.049 1.00 79.44 71 LYS A CA 1
ATOM 574 C C . LYS A 1 71 ? 22.287 51.426 1.638 1.00 79.44 71 LYS A C 1
ATOM 576 O O . LYS A 1 71 ? 23.083 51.984 0.886 1.00 79.44 71 LYS A O 1
ATOM 581 N N . SER A 1 72 ? 22.403 51.464 2.964 1.00 79.62 72 SER A N 1
ATOM 582 C CA . SER A 1 72 ? 23.501 52.154 3.652 1.00 79.62 72 SER A CA 1
ATOM 583 C C . SER A 1 72 ? 24.843 51.443 3.449 1.00 79.62 72 SER A C 1
ATOM 585 O O . SER A 1 72 ? 25.858 52.105 3.248 1.00 79.62 72 SER A O 1
ATOM 587 N N . ALA A 1 73 ? 24.854 50.106 3.453 1.00 79.44 73 ALA A N 1
ATOM 588 C CA . ALA A 1 73 ? 26.036 49.289 3.182 1.00 79.44 73 ALA A CA 1
ATOM 589 C C . ALA A 1 73 ? 26.543 49.488 1.745 1.00 79.44 73 ALA A C 1
ATOM 591 O O . ALA A 1 73 ? 27.735 49.724 1.554 1.00 79.44 73 ALA A O 1
ATOM 592 N N . ALA A 1 74 ? 25.638 49.517 0.760 1.00 76.81 74 ALA A N 1
ATOM 593 C CA . ALA A 1 74 ? 25.965 49.801 -0.638 1.00 76.81 74 ALA A CA 1
ATOM 594 C C . ALA A 1 74 ? 26.523 51.223 -0.845 1.00 76.81 74 ALA A C 1
ATOM 596 O O . ALA A 1 74 ? 27.469 51.404 -1.605 1.00 76.81 74 ALA A O 1
ATOM 597 N N . LEU A 1 75 ? 25.989 52.232 -0.141 1.00 81.88 75 LEU A N 1
ATOM 598 C CA . LEU A 1 75 ? 26.485 53.615 -0.220 1.00 81.88 75 LEU A CA 1
ATOM 599 C C . LEU A 1 75 ? 27.880 53.783 0.416 1.00 81.88 75 LEU A C 1
ATOM 601 O O . LEU A 1 75 ? 28.665 54.618 -0.024 1.00 81.88 75 LEU A O 1
ATOM 605 N N . LEU A 1 76 ? 28.186 52.997 1.452 1.00 83.00 76 LEU A N 1
ATOM 606 C CA . LEU A 1 76 ? 29.442 53.060 2.210 1.00 83.00 76 LEU A CA 1
ATOM 607 C C . LEU A 1 76 ? 30.478 52.006 1.776 1.00 83.00 76 LEU A C 1
ATOM 609 O O . LEU A 1 76 ? 31.502 51.865 2.447 1.00 83.00 76 LEU A O 1
ATOM 613 N N . ASN A 1 77 ? 30.225 51.270 0.686 1.00 76.12 77 ASN A N 1
ATOM 614 C CA . ASN A 1 77 ? 31.079 50.189 0.178 1.00 76.12 77 ASN A CA 1
ATOM 615 C C . ASN A 1 77 ? 31.400 49.109 1.242 1.00 76.12 77 ASN A C 1
ATOM 617 O O . ASN A 1 77 ? 32.519 48.601 1.334 1.00 76.12 77 ASN A O 1
ATOM 621 N N . ARG A 1 78 ? 30.414 48.786 2.089 1.00 79.50 78 ARG A N 1
ATOM 622 C CA . ARG A 1 78 ? 30.487 47.753 3.136 1.00 79.50 78 ARG A CA 1
ATOM 623 C C . ARG A 1 78 ? 29.711 46.493 2.720 1.00 79.50 78 ARG A C 1
ATOM 625 O O . ARG A 1 78 ? 28.795 46.603 1.908 1.00 79.50 78 ARG A O 1
ATOM 632 N N . PRO A 1 79 ? 30.047 45.308 3.269 1.00 71.50 79 PRO A N 1
ATOM 633 C CA . PRO A 1 79 ? 29.347 44.065 2.943 1.00 71.50 79 PRO A CA 1
ATOM 634 C C . PRO A 1 79 ? 27.857 44.137 3.303 1.00 71.50 79 PRO A C 1
ATOM 636 O O . PRO A 1 79 ? 27.475 44.774 4.290 1.00 71.50 79 PRO A O 1
ATOM 639 N N . LEU A 1 80 ? 27.030 43.485 2.480 1.00 72.44 80 LEU A N 1
ATOM 640 C CA . LEU A 1 80 ? 25.587 43.352 2.688 1.00 72.44 80 LEU A CA 1
ATOM 641 C C . LEU A 1 80 ? 25.294 42.620 4.011 1.00 72.44 80 LEU A C 1
ATOM 643 O O . LEU A 1 80 ? 26.107 41.800 4.447 1.00 72.44 80 LEU A O 1
ATOM 647 N N . PRO A 1 81 ? 24.153 42.909 4.662 1.00 71.38 81 PRO A N 1
ATOM 648 C CA . PRO A 1 81 ? 23.753 42.169 5.849 1.00 71.38 81 PRO A CA 1
ATOM 649 C C . PRO A 1 81 ? 23.589 40.676 5.527 1.00 71.38 81 PRO A C 1
ATOM 651 O O . PRO A 1 81 ? 23.028 40.358 4.476 1.00 71.38 81 PRO A O 1
ATOM 654 N N . PRO A 1 82 ? 24.050 39.764 6.403 1.00 63.84 82 PRO A N 1
ATOM 655 C CA . PRO A 1 82 ? 23.810 38.338 6.227 1.00 63.84 82 PRO A CA 1
ATOM 656 C C . PRO A 1 82 ? 22.300 38.089 6.297 1.00 63.84 82 PRO A C 1
ATOM 658 O O . PRO A 1 82 ? 21.666 38.384 7.313 1.00 63.84 82 PRO A O 1
ATOM 661 N N . LEU A 1 83 ? 21.721 37.607 5.199 1.00 58.00 83 LEU A N 1
ATOM 662 C CA . LEU A 1 83 ? 20.335 37.156 5.173 1.00 58.00 83 LEU A CA 1
ATOM 663 C C . LEU A 1 83 ? 20.293 35.766 5.826 1.00 58.00 83 LEU A C 1
ATOM 665 O O . LEU A 1 83 ? 21.075 34.907 5.427 1.00 58.00 83 LEU A O 1
ATOM 669 N N . PRO A 1 84 ? 19.452 35.541 6.848 1.00 56.53 84 PRO A N 1
ATOM 670 C CA . PRO A 1 84 ? 19.176 34.193 7.316 1.00 56.53 84 PRO A CA 1
ATOM 671 C C . PRO A 1 84 ? 18.377 33.446 6.242 1.00 56.53 84 PRO A C 1
ATOM 673 O O . PRO A 1 84 ? 17.409 34.005 5.722 1.00 56.53 84 PRO A O 1
ATOM 676 N N . ASP A 1 85 ? 18.753 32.203 5.943 1.00 48.84 85 ASP A N 1
ATOM 677 C CA . ASP A 1 85 ? 17.956 31.299 5.108 1.00 48.84 85 ASP A CA 1
ATOM 678 C C . ASP A 1 85 ? 16.661 30.956 5.861 1.00 48.84 85 ASP A C 1
ATOM 680 O O . ASP A 1 85 ? 16.597 30.035 6.672 1.00 48.84 85 ASP A O 1
ATOM 684 N N . LEU A 1 86 ? 15.629 31.779 5.663 1.00 53.44 86 LEU A N 1
ATOM 685 C CA . LEU A 1 86 ? 14.263 31.518 6.115 1.00 53.44 86 LEU A CA 1
ATOM 686 C C . LEU A 1 86 ? 13.530 30.703 5.044 1.00 53.44 86 LEU A C 1
ATOM 688 O O . LEU A 1 86 ? 12.514 31.140 4.504 1.00 53.44 86 LEU A O 1
ATOM 692 N N . GLU A 1 87 ? 14.053 29.526 4.720 1.00 48.38 87 GLU A N 1
ATOM 693 C CA . GLU A 1 87 ? 13.261 28.518 4.025 1.00 48.38 87 GLU A CA 1
ATOM 694 C C . GLU A 1 87 ? 12.365 27.843 5.063 1.00 48.38 87 GLU A C 1
ATOM 696 O O . GLU A 1 87 ? 12.830 27.182 5.992 1.00 48.38 87 GLU A O 1
ATOM 701 N N . VAL A 1 88 ? 11.054 28.061 4.946 1.00 56.31 88 VAL A N 1
ATOM 702 C CA . VAL A 1 88 ? 10.093 27.175 5.602 1.00 56.31 88 VAL A CA 1
ATOM 703 C C . VAL A 1 88 ? 10.192 25.862 4.846 1.00 56.31 88 VAL A C 1
ATOM 705 O O . VAL A 1 88 ? 9.745 25.788 3.705 1.00 56.31 88 VAL A O 1
ATOM 708 N N . THR A 1 89 ? 10.824 24.862 5.455 1.00 58.91 89 THR A N 1
ATOM 709 C CA . THR A 1 89 ? 10.958 23.535 4.858 1.00 58.91 89 THR A CA 1
ATOM 710 C C . THR A 1 89 ? 9.571 23.018 4.497 1.00 58.91 89 THR A C 1
ATOM 712 O O . THR A 1 89 ? 8.653 23.089 5.319 1.00 58.91 89 THR A O 1
ATOM 715 N N . GLU A 1 90 ? 9.417 22.508 3.278 1.00 60.75 90 GLU A N 1
ATOM 716 C CA . GLU A 1 90 ? 8.153 21.970 2.757 1.00 60.75 90 GLU A CA 1
ATOM 717 C C . GLU A 1 90 ? 7.554 20.938 3.729 1.00 60.75 90 GLU A C 1
ATOM 719 O O . GLU A 1 90 ? 6.378 21.009 4.074 1.00 60.75 90 GLU A O 1
ATOM 724 N N . GLU A 1 91 ? 8.420 20.138 4.353 1.00 62.56 91 GLU A N 1
ATOM 725 C CA . GLU A 1 91 ? 8.095 19.172 5.406 1.00 62.56 91 GLU A CA 1
ATOM 726 C C . GLU A 1 91 ? 7.398 19.790 6.640 1.00 62.56 91 GLU A C 1
ATOM 728 O O . GLU A 1 91 ? 6.493 19.192 7.224 1.00 62.56 91 GLU A O 1
ATOM 733 N N . MET A 1 92 ? 7.769 21.010 7.049 1.00 53.25 92 MET A N 1
ATOM 734 C CA . MET A 1 92 ? 7.115 21.704 8.167 1.00 53.25 92 MET A CA 1
ATOM 735 C C . MET A 1 92 ? 5.755 22.286 7.773 1.00 53.25 92 MET A C 1
ATOM 737 O O . MET A 1 92 ? 4.842 22.328 8.602 1.00 53.25 92 MET A O 1
ATOM 741 N N . ALA A 1 93 ? 5.623 22.755 6.532 1.00 57.41 93 ALA A N 1
ATOM 742 C CA . ALA A 1 93 ? 4.377 23.313 6.020 1.00 57.41 93 ALA A CA 1
ATOM 743 C C . ALA A 1 93 ? 3.333 22.214 5.776 1.00 57.41 93 ALA A C 1
ATOM 745 O O . ALA A 1 93 ? 2.181 22.373 6.182 1.00 57.41 93 ALA A O 1
ATOM 746 N N . GLU A 1 94 ? 3.746 21.088 5.194 1.00 63.75 94 GLU A N 1
ATOM 747 C CA . GLU A 1 94 ? 2.896 19.919 4.959 1.00 63.75 94 GLU A CA 1
ATOM 748 C C . GLU A 1 94 ? 2.411 19.310 6.271 1.00 63.75 94 GLU A C 1
ATOM 750 O O . GLU A 1 94 ? 1.208 19.141 6.466 1.00 63.75 94 GLU A O 1
ATOM 755 N N . LYS A 1 95 ? 3.315 19.108 7.238 1.00 64.00 95 LYS A N 1
ATOM 756 C CA . LYS A 1 95 ? 2.947 18.569 8.552 1.00 64.00 95 LYS A CA 1
ATOM 757 C C . LYS A 1 95 ? 1.930 19.451 9.286 1.00 64.00 95 LYS A C 1
ATOM 759 O O . LYS A 1 95 ? 0.987 18.942 9.889 1.00 64.00 95 LYS A O 1
ATOM 764 N N . ALA A 1 96 ? 2.078 20.775 9.205 1.00 56.56 96 ALA A N 1
ATOM 765 C CA . ALA A 1 96 ? 1.125 21.710 9.801 1.00 56.56 96 ALA A CA 1
ATOM 766 C C . ALA A 1 96 ? -0.223 21.746 9.053 1.00 56.56 96 ALA A C 1
ATOM 768 O O . ALA A 1 96 ? -1.277 21.889 9.680 1.00 56.56 96 ALA A O 1
ATOM 769 N N . ALA A 1 97 ? -0.207 21.622 7.722 1.00 59.84 97 ALA A N 1
ATOM 770 C CA . ALA A 1 97 ? -1.414 21.598 6.900 1.00 59.84 97 ALA A CA 1
ATOM 771 C C . ALA A 1 97 ? -2.232 20.315 7.117 1.00 59.84 97 ALA A C 1
ATOM 773 O O . ALA A 1 97 ? -3.457 20.390 7.249 1.00 59.84 97 ALA A O 1
ATOM 774 N N . ASP A 1 98 ? -1.569 19.164 7.232 1.00 64.50 98 ASP A N 1
ATOM 775 C CA . ASP A 1 98 ? -2.211 17.875 7.487 1.00 64.50 98 ASP A CA 1
ATOM 776 C C . ASP A 1 98 ? -2.876 17.832 8.866 1.00 64.50 98 ASP A C 1
ATOM 778 O O . ASP A 1 98 ? -4.052 17.468 8.980 1.00 64.50 98 ASP A O 1
ATOM 782 N N . GLU A 1 99 ? -2.186 18.297 9.913 1.00 63.09 99 GLU A N 1
ATOM 783 C CA . GLU A 1 99 ? -2.760 18.389 11.262 1.00 63.09 99 GLU A CA 1
ATOM 784 C C . GLU A 1 99 ? -3.998 19.307 11.296 1.00 63.09 99 GLU A C 1
ATOM 786 O O . GLU A 1 99 ? -5.023 18.977 11.910 1.00 63.09 99 GLU A O 1
ATOM 791 N N . MET A 1 100 ? -3.952 20.434 10.576 1.00 49.41 100 MET A N 1
ATOM 792 C CA . MET A 1 100 ? -5.072 21.374 10.484 1.00 49.41 100 MET A CA 1
ATOM 793 C C . MET A 1 100 ? -6.266 20.774 9.721 1.00 49.41 100 MET A C 1
ATOM 795 O O . MET A 1 100 ? -7.413 20.883 10.170 1.00 49.41 100 MET A O 1
ATOM 799 N N . CYS A 1 101 ? -6.017 20.107 8.591 1.00 57.12 101 CYS A N 1
ATOM 800 C CA . CYS A 1 101 ? -7.048 19.472 7.768 1.00 57.12 101 CYS A CA 1
ATOM 801 C C . CYS A 1 101 ? -7.773 18.350 8.517 1.00 57.12 101 CYS A C 1
ATOM 803 O O . CYS A 1 101 ? -9.004 18.261 8.458 1.00 57.12 101 CYS A O 1
ATOM 805 N N . VAL A 1 102 ? -7.042 17.526 9.273 1.00 68.81 102 VAL A N 1
ATOM 806 C CA . VAL A 1 102 ? -7.634 16.471 10.109 1.00 68.81 102 VAL A CA 1
ATOM 807 C C . VAL A 1 102 ? -8.557 17.077 11.165 1.00 68.81 102 VAL A C 1
ATOM 809 O O . VAL A 1 102 ? -9.681 16.602 11.344 1.00 68.81 102 VAL A O 1
ATOM 812 N N . CYS A 1 103 ? -8.132 18.159 11.822 1.00 55.81 103 CYS A N 1
ATOM 813 C CA . CYS A 1 103 ? -8.926 18.829 12.850 1.00 55.81 103 CYS A CA 1
ATOM 814 C C . CYS A 1 103 ? -10.237 19.409 12.284 1.00 55.81 103 CYS A C 1
ATOM 816 O O . CYS A 1 103 ? -11.321 19.168 12.828 1.00 55.81 103 CYS A O 1
ATOM 818 N N . ILE A 1 104 ? -10.161 20.095 11.138 1.00 61.69 104 ILE A N 1
ATOM 819 C CA . ILE A 1 104 ? -11.322 20.694 10.461 1.00 61.69 104 ILE A CA 1
ATOM 820 C C . ILE A 1 104 ? -12.306 19.616 9.991 1.00 61.69 104 ILE A C 1
ATOM 822 O O . ILE A 1 104 ? -13.511 19.728 10.226 1.00 61.69 104 ILE A O 1
ATOM 826 N N . ASN A 1 105 ? -11.811 18.537 9.385 1.00 70.38 105 ASN A N 1
ATOM 827 C CA . ASN A 1 105 ? -12.663 17.459 8.885 1.00 70.38 105 ASN A CA 1
ATOM 828 C C . ASN A 1 105 ? -13.355 16.691 10.020 1.00 70.38 105 ASN A C 1
ATOM 830 O O . ASN A 1 105 ? -14.517 16.302 9.883 1.00 70.38 105 ASN A O 1
ATOM 834 N N . ARG A 1 106 ? -12.697 16.533 11.177 1.00 65.75 106 ARG A N 1
ATOM 835 C CA . ARG A 1 106 ? -13.312 15.930 12.369 1.00 65.75 106 ARG A CA 1
ATOM 836 C C . ARG A 1 106 ? -14.433 16.805 12.927 1.00 65.75 106 ARG A C 1
ATOM 838 O O . ARG A 1 106 ? -15.504 16.288 13.241 1.00 65.75 106 ARG A O 1
ATOM 845 N N . ALA A 1 107 ? -14.217 18.119 12.994 1.00 61.53 107 ALA A N 1
ATOM 846 C CA . ALA A 1 107 ? -15.227 19.074 13.446 1.00 61.53 107 ALA A CA 1
ATOM 847 C C . ALA A 1 107 ? -16.447 19.110 12.508 1.00 61.53 107 ALA A C 1
ATOM 849 O O . ALA A 1 107 ? -17.589 19.066 12.970 1.00 61.53 107 ALA A O 1
ATOM 850 N N . LEU A 1 108 ? -16.217 19.115 11.191 1.00 66.00 108 LEU A N 1
ATOM 851 C CA . LEU A 1 108 ? -17.281 19.075 10.184 1.00 66.00 108 LEU A CA 1
ATOM 852 C C . LEU A 1 108 ? -18.051 17.750 10.205 1.00 66.00 108 LEU A C 1
ATOM 854 O O . LEU A 1 108 ? -19.274 17.761 10.090 1.00 66.00 108 LEU A O 1
ATOM 858 N N . SER A 1 109 ? -17.366 16.624 10.416 1.00 66.31 109 SER A N 1
ATOM 859 C CA . SER A 1 109 ? -18.000 15.308 10.545 1.00 66.31 109 SER A CA 1
ATOM 860 C C . SER A 1 109 ? -18.919 15.232 11.770 1.00 66.31 109 SER A C 1
ATOM 862 O O . SER A 1 109 ? -20.065 14.795 11.658 1.00 66.31 109 SER A O 1
ATOM 864 N N . MET A 1 110 ? -18.481 15.755 12.924 1.00 61.34 110 MET A N 1
ATOM 865 C CA . MET A 1 110 ? -19.328 15.840 14.122 1.00 61.34 110 MET A CA 1
ATOM 866 C C . MET A 1 110 ? -20.528 16.771 13.909 1.00 61.34 110 MET A C 1
ATOM 868 O O . MET A 1 110 ? -21.650 16.416 14.263 1.00 61.34 110 MET A O 1
ATOM 872 N N . ALA A 1 111 ? -20.324 17.933 13.280 1.00 61.53 111 ALA A N 1
ATOM 873 C CA . ALA A 1 111 ? -21.413 18.853 12.952 1.00 61.53 111 ALA A CA 1
ATOM 874 C C . ALA A 1 111 ? -22.440 18.215 11.997 1.00 61.53 111 ALA A C 1
ATOM 876 O O . ALA A 1 111 ? -23.646 18.368 12.189 1.00 61.53 111 ALA A O 1
ATOM 877 N N . HIS A 1 112 ? -21.973 17.450 11.008 1.00 63.72 112 HIS A N 1
ATOM 878 C CA . HIS A 1 112 ? -22.812 16.740 10.043 1.00 63.72 112 HIS A CA 1
ATOM 879 C C . HIS A 1 112 ? -23.596 15.585 10.689 1.00 63.72 112 HIS A C 1
ATOM 881 O O . HIS A 1 112 ? -24.795 15.440 10.443 1.00 63.72 112 HIS A O 1
ATOM 887 N N . ALA A 1 113 ? -22.961 14.814 11.579 1.00 62.66 113 ALA A N 1
ATOM 888 C CA . ALA A 1 113 ? -23.609 13.745 12.341 1.00 62.66 113 ALA A CA 1
ATOM 889 C C . ALA A 1 113 ? -24.734 14.275 13.248 1.00 62.66 113 ALA A C 1
ATOM 891 O O . ALA A 1 113 ? -25.775 13.638 13.391 1.00 62.66 113 ALA A O 1
ATOM 892 N N . ILE A 1 114 ? -24.563 15.475 13.804 1.00 60.31 114 ILE A N 1
ATOM 893 C CA . ILE A 1 114 ? -25.556 16.127 14.667 1.00 60.31 114 ILE A CA 1
ATOM 894 C C . ILE A 1 114 ? -26.688 16.758 13.850 1.00 60.31 114 ILE A C 1
ATOM 896 O O . ILE A 1 114 ? -27.851 16.665 14.239 1.00 60.31 114 ILE A O 1
ATOM 900 N N . ALA A 1 115 ? -26.368 17.372 12.708 1.00 57.09 115 ALA A N 1
ATOM 901 C CA . ALA A 1 115 ? -27.352 18.020 11.845 1.00 57.09 115 ALA A CA 1
ATOM 902 C C . ALA A 1 115 ? -28.318 17.026 11.173 1.00 57.09 115 ALA A C 1
ATOM 904 O O . ALA A 1 115 ? -29.469 17.378 10.922 1.00 57.09 115 ALA A O 1
ATOM 905 N N . ILE A 1 116 ? -27.866 15.798 10.889 1.00 58.84 116 ILE A N 1
ATOM 906 C CA . ILE A 1 116 ? -28.649 14.790 10.149 1.00 58.84 116 ILE A CA 1
ATOM 907 C C . ILE A 1 116 ? -29.116 13.630 11.046 1.00 58.84 116 ILE A C 1
ATOM 909 O O . ILE A 1 116 ? -30.171 13.055 10.788 1.00 58.84 116 ILE A O 1
ATOM 913 N N . GLY A 1 117 ? -28.387 13.299 12.120 1.00 60.34 117 GLY A N 1
ATOM 914 C CA . GLY A 1 117 ? -28.640 12.118 12.960 1.00 60.34 117 GLY A CA 1
ATOM 915 C C . GLY A 1 117 ? -29.759 12.246 14.002 1.00 60.34 117 GLY A C 1
ATOM 916 O O . GLY A 1 117 ? -30.126 11.249 14.614 1.00 60.34 117 GLY A O 1
ATOM 917 N N . GLY A 1 118 ? -30.320 13.442 14.217 1.00 56.62 118 GLY A N 1
ATOM 918 C CA . GLY A 1 118 ? -31.539 13.634 15.020 1.00 56.62 118 GLY A CA 1
ATOM 919 C C . GLY A 1 118 ? -31.436 13.339 16.527 1.00 56.62 118 GLY A C 1
ATOM 920 O O . GLY A 1 118 ? -32.459 13.381 17.213 1.00 56.62 118 GLY A O 1
ATOM 921 N N . ASP A 1 119 ? -30.248 13.069 17.077 1.00 65.50 119 ASP A N 1
ATOM 922 C CA . ASP A 1 119 ? -30.077 12.817 18.513 1.00 65.50 119 ASP A CA 1
ATOM 923 C C . ASP A 1 119 ? -30.037 14.133 19.310 1.00 65.50 119 ASP A C 1
ATOM 925 O O . ASP A 1 119 ? -28.993 14.743 19.566 1.00 65.50 119 ASP A O 1
ATOM 929 N N . LEU A 1 120 ? -31.226 14.580 19.714 1.00 64.12 120 LEU A N 1
ATOM 930 C CA . LEU A 1 120 ? -31.434 15.807 20.483 1.00 64.12 120 LEU A CA 1
ATOM 931 C C . LEU A 1 120 ? -30.690 15.804 21.831 1.00 64.12 120 LEU A C 1
ATOM 933 O O . LEU A 1 120 ? -30.396 16.876 22.361 1.00 64.12 120 LEU A O 1
ATOM 937 N N . LYS A 1 121 ? -30.370 14.634 22.401 1.00 67.31 121 LYS A N 1
ATOM 938 C CA . LYS A 1 121 ? -29.661 14.537 23.685 1.00 67.31 121 LYS A CA 1
ATOM 939 C C . LYS A 1 121 ? -28.177 14.860 23.513 1.00 67.31 121 LYS A C 1
ATOM 941 O O . LYS A 1 121 ? -27.647 15.660 24.286 1.00 67.31 121 LYS A O 1
ATOM 946 N N . LEU A 1 122 ? -27.543 14.313 22.474 1.00 60.66 122 LEU A N 1
ATOM 947 C CA . LEU A 1 122 ? -26.168 14.653 22.092 1.00 60.66 122 LEU A CA 1
ATOM 948 C C . LEU A 1 122 ? -26.052 16.122 21.664 1.00 60.66 122 LEU A C 1
ATOM 950 O O . LEU A 1 122 ? -25.099 16.795 22.056 1.00 60.66 122 LEU A O 1
ATOM 954 N N . PHE A 1 123 ? -27.055 16.654 20.953 1.00 70.19 123 PHE A N 1
ATOM 955 C CA . PHE A 1 123 ? -27.112 18.076 20.599 1.00 70.19 123 PHE A CA 1
ATOM 956 C C . PHE A 1 123 ? -27.104 18.981 21.837 1.00 70.19 123 PHE A C 1
ATOM 958 O O . PHE A 1 123 ? -26.288 19.894 21.909 1.00 70.19 123 PHE A O 1
ATOM 965 N N . TRP A 1 124 ? -27.961 18.730 22.837 1.00 76.06 124 TRP A N 1
ATOM 966 C CA . TRP A 1 124 ? -28.002 19.558 24.049 1.00 76.06 124 TRP A CA 1
ATOM 967 C C . TRP A 1 124 ? -26.768 19.390 24.937 1.00 76.06 124 TRP A C 1
ATOM 969 O O . TRP A 1 124 ? -26.308 20.377 25.507 1.00 76.06 124 TRP A O 1
ATOM 979 N N . GLN A 1 125 ? -26.200 18.185 25.040 1.00 70.31 125 GLN A N 1
ATOM 980 C CA . GLN A 1 125 ? -24.949 17.961 25.773 1.00 70.31 125 GLN A CA 1
ATOM 981 C C . GLN A 1 125 ? -23.774 18.698 25.122 1.00 70.31 125 GLN A C 1
ATOM 983 O O . GLN A 1 125 ? -23.010 19.362 25.823 1.00 70.31 125 GLN A O 1
ATOM 988 N N . LEU A 1 126 ? -23.668 18.655 23.790 1.00 68.50 126 LEU A N 1
ATOM 989 C CA . LEU A 1 126 ? -22.641 19.391 23.062 1.00 68.50 126 LEU A CA 1
ATOM 990 C C . LEU A 1 126 ? -22.900 20.901 23.093 1.00 68.50 126 LEU A C 1
ATOM 992 O O . LEU A 1 126 ? -21.969 21.661 23.315 1.00 68.50 126 LEU A O 1
ATOM 996 N N . ALA A 1 127 ? -24.145 21.354 22.935 1.00 74.69 127 ALA A N 1
ATOM 997 C CA . ALA A 1 127 ? -24.497 22.771 22.996 1.00 74.69 127 ALA A CA 1
ATOM 998 C C . ALA A 1 127 ? -24.218 23.367 24.382 1.00 74.69 127 ALA A C 1
ATOM 1000 O O . ALA A 1 127 ? -23.656 24.454 24.470 1.00 74.69 127 ALA A O 1
ATOM 1001 N N . LEU A 1 128 ? -24.546 22.652 25.464 1.00 77.88 128 LEU A N 1
ATOM 1002 C CA . LEU A 1 128 ? -24.220 23.069 26.830 1.00 77.88 128 LEU A CA 1
ATOM 1003 C C . LEU A 1 128 ? -22.715 23.018 27.097 1.00 77.88 128 LEU A C 1
ATOM 1005 O O . LEU A 1 128 ? -22.193 23.932 27.726 1.00 77.88 128 LEU A O 1
ATOM 1009 N N . GLY A 1 129 ? -22.014 21.997 26.595 1.00 74.50 129 GLY A N 1
ATOM 1010 C CA . GLY A 1 129 ? -20.558 21.896 26.690 1.00 74.50 129 GLY A CA 1
ATOM 1011 C C . GLY A 1 129 ? -19.851 23.036 25.955 1.00 74.50 129 GLY A C 1
ATOM 1012 O O . GLY A 1 129 ? -19.034 23.734 26.546 1.00 74.50 129 GLY A O 1
ATOM 1013 N N . LEU A 1 130 ? -20.217 23.291 24.698 1.00 73.25 130 LEU A N 1
ATOM 1014 C CA . LEU A 1 130 ? -19.693 24.390 23.885 1.00 73.25 130 LEU A CA 1
ATOM 1015 C C . LEU A 1 130 ? -20.071 25.757 24.461 1.00 73.25 130 LEU A C 1
ATOM 1017 O O . LEU A 1 130 ? -19.235 26.655 24.469 1.00 73.25 130 LEU A O 1
ATOM 1021 N N . TRP A 1 131 ? -21.287 25.923 24.987 1.00 83.56 131 TRP A N 1
ATOM 1022 C CA . TRP A 1 131 ? -21.698 27.145 25.679 1.00 83.56 131 TRP A CA 1
ATOM 1023 C C . TRP A 1 131 ? -20.900 27.360 26.964 1.00 83.56 131 TRP A C 1
ATOM 1025 O O . TRP A 1 131 ? -20.454 28.472 27.217 1.00 83.56 131 TRP A O 1
ATOM 1035 N N . PHE A 1 132 ? -20.663 26.310 27.751 1.00 71.00 132 PHE A N 1
ATOM 1036 C CA . PHE A 1 132 ? -19.857 26.393 28.964 1.00 71.00 132 PHE A CA 1
ATOM 1037 C C . PHE A 1 132 ? -18.390 26.698 28.644 1.00 71.00 132 PHE A C 1
ATOM 1039 O O . PHE A 1 132 ? -17.802 27.571 29.271 1.00 71.00 132 PHE A O 1
ATOM 1046 N N . ILE A 1 133 ? -17.817 26.057 27.620 1.00 66.50 133 ILE A N 1
ATOM 1047 C CA . ILE A 1 133 ? -16.468 26.350 27.114 1.00 66.50 133 ILE A CA 1
ATOM 1048 C C . ILE A 1 133 ? -16.390 27.789 26.591 1.00 66.50 133 ILE A C 1
ATOM 1050 O O . ILE A 1 133 ? -15.438 28.498 26.901 1.00 66.50 133 ILE A O 1
ATOM 1054 N N . SER A 1 134 ? -17.400 28.252 25.853 1.00 68.19 134 SER A N 1
ATOM 1055 C CA . SER A 1 134 ? -17.492 29.633 25.369 1.00 68.19 134 SER A CA 1
ATOM 1056 C C . SER A 1 134 ? -17.631 30.632 26.520 1.00 68.19 134 SER A C 1
ATOM 1058 O O . SER A 1 134 ? -16.956 31.657 26.524 1.00 68.19 134 SER A O 1
ATOM 1060 N N . TYR A 1 135 ? -18.435 30.315 27.535 1.00 74.44 135 TYR A N 1
ATOM 1061 C CA . TYR A 1 135 ? -18.593 31.124 28.736 1.00 74.44 135 TYR A CA 1
ATOM 1062 C C . TYR A 1 135 ? -17.273 31.210 29.507 1.00 74.44 135 TYR A C 1
ATOM 1064 O O . TYR A 1 135 ? -16.810 32.312 29.779 1.00 74.44 135 TYR A O 1
ATOM 1072 N N . ILE A 1 136 ? -16.604 30.082 29.762 1.00 62.47 136 ILE A N 1
ATOM 1073 C CA . ILE A 1 136 ? -15.269 30.030 30.380 1.00 62.47 136 ILE A CA 1
ATOM 1074 C C . ILE A 1 136 ? -14.251 30.824 29.541 1.00 62.47 136 ILE A C 1
ATOM 1076 O O . ILE A 1 136 ? -13.506 31.634 30.089 1.00 62.47 136 ILE A O 1
ATOM 1080 N N . GLY A 1 137 ? -14.260 30.658 28.216 1.00 56.78 137 GLY A N 1
ATOM 1081 C CA . GLY A 1 137 ? -13.409 31.397 27.278 1.00 56.78 137 GLY A CA 1
ATOM 1082 C C . GLY A 1 137 ? -13.726 32.896 27.191 1.00 56.78 137 GLY A C 1
ATOM 1083 O O . GLY A 1 137 ? -12.867 33.683 26.808 1.00 56.78 137 GLY A O 1
ATOM 1084 N N . SER A 1 138 ? -14.930 33.315 27.592 1.00 65.69 138 SER A N 1
ATOM 1085 C CA . SER A 1 138 ? -15.321 34.728 27.687 1.00 65.69 138 SER A CA 1
ATOM 1086 C C . SER A 1 138 ? -14.863 35.397 28.986 1.00 65.69 138 SER A C 1
ATOM 1088 O O . SER A 1 138 ? -14.765 36.622 29.041 1.00 65.69 138 SER A O 1
ATOM 1090 N N . LEU A 1 139 ? -14.554 34.612 30.027 1.00 59.69 139 LEU A N 1
ATOM 1091 C CA . LEU A 1 139 ? -14.094 35.134 31.317 1.00 59.69 139 LEU A CA 1
ATOM 1092 C C . LEU A 1 139 ? -12.625 35.571 31.271 1.00 59.69 139 LEU A C 1
ATOM 1094 O O . LEU A 1 139 ? -12.239 36.499 31.983 1.00 59.69 139 LEU A O 1
ATOM 1098 N N . PHE A 1 140 ? -11.809 34.931 30.429 1.00 63.34 140 PHE A N 1
ATOM 1099 C CA . PHE A 1 140 ? -10.385 35.225 30.300 1.00 63.34 140 PHE A CA 1
ATOM 1100 C C . PHE A 1 140 ? -9.943 35.078 28.846 1.00 63.34 140 PHE A C 1
ATOM 1102 O O . PHE A 1 140 ? -10.176 34.042 28.232 1.00 63.34 140 PHE A O 1
ATOM 1109 N N . SER A 1 141 ? -9.228 36.068 28.302 1.00 69.69 141 SER A N 1
ATOM 1110 C CA . SER A 1 141 ? -8.539 35.844 27.029 1.00 69.69 141 SER A CA 1
ATOM 1111 C C . SER A 1 141 ? -7.483 34.749 27.208 1.00 69.69 141 SER A C 1
ATOM 1113 O O . SER A 1 141 ? -6.833 34.678 28.254 1.00 69.69 141 SER A O 1
ATOM 1115 N N . PHE A 1 142 ? -7.277 33.912 26.191 1.00 71.56 142 PHE A N 1
ATOM 1116 C CA . PHE A 1 142 ? -6.251 32.861 26.205 1.00 71.56 142 PHE A CA 1
ATOM 1117 C C . PHE A 1 142 ? -4.871 33.402 26.632 1.00 71.56 142 PHE A C 1
ATOM 1119 O O . PHE A 1 142 ? -4.190 32.819 27.474 1.00 71.56 142 PHE A O 1
ATOM 1126 N N . VAL A 1 143 ? -4.515 34.599 26.154 1.00 73.88 143 VAL A N 1
ATOM 1127 C CA . VAL A 1 143 ? -3.285 35.314 26.536 1.00 73.88 143 VAL A CA 1
ATOM 1128 C C . VAL A 1 143 ? -3.263 35.688 28.026 1.00 73.88 143 VAL A C 1
ATOM 1130 O O . VAL A 1 143 ? -2.211 35.651 28.662 1.00 73.88 143 VAL A O 1
ATOM 1133 N N . THR A 1 144 ? -4.415 36.012 28.616 1.00 78.75 144 THR A N 1
ATOM 1134 C CA . THR A 1 144 ? -4.532 36.273 30.059 1.00 78.75 144 THR A CA 1
ATOM 1135 C C . THR A 1 144 ? -4.339 35.007 30.883 1.00 78.75 144 THR A C 1
ATOM 1137 O O . THR A 1 144 ? -3.664 35.066 31.908 1.00 78.75 144 THR A O 1
ATOM 1140 N N . LEU A 1 145 ? -4.850 33.859 30.431 1.00 76.62 145 LEU A N 1
ATOM 1141 C CA . LEU A 1 145 ? -4.614 32.575 31.102 1.00 76.62 145 LEU A CA 1
ATOM 1142 C C . LEU A 1 145 ? -3.135 32.177 31.063 1.00 76.62 145 LEU A C 1
ATOM 1144 O O . LEU A 1 145 ? -2.582 31.802 32.097 1.00 76.62 145 LEU A O 1
ATOM 1148 N N . LEU A 1 146 ? -2.472 32.337 29.913 1.00 76.94 146 LEU A N 1
ATOM 1149 C CA . LEU A 1 146 ? -1.029 32.104 29.792 1.00 76.94 146 LEU A CA 1
ATOM 1150 C C . LEU A 1 146 ? -0.222 33.013 30.727 1.00 76.94 146 LEU A C 1
ATOM 1152 O O . LEU A 1 146 ? 0.683 32.548 31.418 1.00 76.94 146 LEU A O 1
ATOM 1156 N N . TYR A 1 147 ? -0.578 34.297 30.803 1.00 81.31 147 TYR A N 1
ATOM 1157 C CA . TYR A 1 147 ? 0.081 35.242 31.703 1.00 81.31 147 TYR A CA 1
ATOM 1158 C C . TYR A 1 147 ? -0.124 34.889 33.185 1.00 81.31 147 TYR A C 1
ATOM 1160 O O . TYR A 1 147 ? 0.835 34.914 33.958 1.00 81.31 147 TYR A O 1
ATOM 1168 N N . ILE A 1 148 ? -1.338 34.490 33.585 1.00 79.88 148 ILE A N 1
ATOM 1169 C CA . ILE A 1 148 ? -1.605 33.979 34.940 1.00 79.88 148 ILE A CA 1
ATOM 1170 C C . ILE A 1 148 ? -0.743 32.741 35.218 1.00 79.88 148 ILE A C 1
ATOM 1172 O O . ILE A 1 148 ? -0.144 32.657 36.287 1.00 79.88 148 ILE A O 1
ATOM 1176 N N . GLY A 1 149 ? -0.613 31.826 34.253 1.00 79.19 149 GLY A N 1
ATOM 1177 C CA . GLY A 1 149 ? 0.281 30.670 34.341 1.00 79.19 149 GLY A CA 1
ATOM 1178 C C . GLY A 1 149 ? 1.733 31.069 34.617 1.00 79.19 149 GLY A C 1
ATOM 1179 O O . GLY A 1 149 ? 2.333 30.566 35.563 1.00 79.19 149 GLY A O 1
ATOM 1180 N N . VAL A 1 150 ? 2.271 32.047 33.879 1.00 82.31 150 VAL A N 1
ATOM 1181 C CA . VAL A 1 150 ? 3.622 32.585 34.123 1.00 82.31 150 VAL A CA 1
ATOM 1182 C C . VAL A 1 150 ? 3.742 33.160 35.537 1.00 82.31 150 VAL A C 1
ATOM 1184 O O . VAL A 1 150 ? 4.701 32.853 36.243 1.00 82.31 150 VAL A O 1
ATOM 1187 N N . LEU A 1 151 ? 2.768 33.950 35.998 1.00 84.00 151 LEU A N 1
ATOM 1188 C CA . LEU A 1 151 ? 2.785 34.485 37.363 1.00 84.00 151 LEU A CA 1
ATOM 1189 C C . LEU A 1 151 ? 2.782 33.370 38.414 1.00 84.00 151 LEU A C 1
ATOM 1191 O O . LEU A 1 151 ? 3.543 33.440 39.381 1.00 84.00 151 LEU A O 1
ATOM 1195 N N . LEU A 1 152 ? 1.972 32.329 38.224 1.00 81.44 152 LEU A N 1
ATOM 1196 C CA . LEU A 1 152 ? 1.926 31.169 39.112 1.00 81.44 152 LEU A CA 1
ATOM 1197 C C . LEU A 1 152 ? 3.261 30.413 39.112 1.00 81.44 152 LEU A C 1
ATOM 1199 O O . LEU A 1 152 ? 3.777 30.116 40.185 1.00 81.44 152 LEU A O 1
ATOM 1203 N N . CYS A 1 153 ? 3.891 30.197 37.958 1.00 79.50 153 CYS A N 1
ATOM 1204 C CA . CYS A 1 153 ? 5.207 29.555 37.869 1.00 79.50 153 CYS A CA 1
ATOM 1205 C C . CYS A 1 153 ? 6.323 30.338 38.580 1.00 79.50 153 CYS A C 1
ATOM 1207 O O . CYS A 1 153 ? 7.261 29.728 39.077 1.00 79.50 153 CYS A O 1
ATOM 1209 N N . PHE A 1 154 ? 6.237 31.669 38.668 1.00 80.25 154 PHE A N 1
ATOM 1210 C CA . PHE A 1 154 ? 7.227 32.488 39.386 1.00 80.25 154 PHE A CA 1
ATOM 1211 C C . PHE A 1 154 ? 6.909 32.693 40.873 1.00 80.25 154 PHE A C 1
ATOM 1213 O O . PHE A 1 154 ? 7.793 33.089 41.638 1.00 80.25 154 PHE A O 1
ATOM 1220 N N . THR A 1 155 ? 5.659 32.472 41.290 1.00 77.06 155 THR A N 1
ATOM 1221 C CA . THR A 1 155 ? 5.200 32.720 42.667 1.00 77.06 155 THR A CA 1
ATOM 1222 C C . THR A 1 155 ? 5.036 31.439 43.475 1.00 77.06 155 THR A C 1
ATOM 1224 O O . THR A 1 155 ? 5.443 31.415 44.635 1.00 77.06 155 THR A O 1
ATOM 1227 N N . LEU A 1 156 ? 4.500 30.367 42.882 1.00 76.19 156 LEU A N 1
ATOM 1228 C CA . LEU A 1 156 ? 4.237 29.099 43.567 1.00 76.19 156 LEU A CA 1
ATOM 1229 C C . LEU A 1 156 ? 5.517 28.403 44.050 1.00 76.19 156 LEU A C 1
ATOM 1231 O O . LEU A 1 156 ? 5.542 28.044 45.226 1.00 76.19 156 LEU A O 1
ATOM 1235 N N . PRO A 1 157 ? 6.599 28.269 43.254 1.00 73.06 157 PRO A N 1
ATOM 1236 C CA . PRO A 1 157 ? 7.828 27.635 43.738 1.00 73.06 157 PRO A CA 1
ATOM 1237 C C . PRO A 1 157 ? 8.475 28.414 44.885 1.00 73.06 157 PRO A C 1
ATOM 1239 O O . PRO A 1 157 ? 8.961 27.825 45.844 1.00 73.06 157 PRO A O 1
ATOM 1242 N N . LEU A 1 158 ? 8.423 29.749 44.829 1.00 72.31 158 LEU A N 1
ATOM 1243 C CA . LEU A 1 158 ? 8.953 30.620 45.878 1.00 72.31 158 LEU A CA 1
ATOM 1244 C C . LEU A 1 158 ? 8.121 30.538 47.168 1.00 72.31 158 LEU A C 1
ATOM 1246 O O . LEU A 1 158 ? 8.664 30.541 48.273 1.00 72.31 158 LEU A O 1
ATOM 1250 N N . LEU A 1 159 ? 6.793 30.486 47.036 1.00 71.94 159 LEU A N 1
ATOM 1251 C CA . LEU A 1 159 ? 5.884 30.351 48.170 1.00 71.94 159 LEU A CA 1
ATOM 1252 C C . LEU A 1 159 ? 6.014 28.968 48.818 1.00 71.94 159 LEU A C 1
ATOM 1254 O O . LEU A 1 159 ? 5.984 28.869 50.044 1.00 71.94 159 LEU A O 1
ATOM 1258 N N . TYR A 1 160 ? 6.208 27.932 48.001 1.00 69.06 160 TYR A N 1
ATOM 1259 C CA . TYR A 1 160 ? 6.450 26.568 48.449 1.00 69.06 160 TYR A CA 1
ATOM 1260 C C . TYR A 1 160 ? 7.798 26.436 49.173 1.00 69.06 160 TYR A C 1
ATOM 1262 O O . TYR A 1 160 ? 7.799 25.988 50.315 1.00 69.06 160 TYR A O 1
ATOM 1270 N N . ASP A 1 161 ? 8.905 26.953 48.617 1.00 69.31 161 ASP A N 1
ATOM 1271 C CA . ASP A 1 161 ? 10.231 26.968 49.281 1.00 69.31 161 ASP A CA 1
ATOM 1272 C C . ASP A 1 161 ? 10.185 27.675 50.651 1.00 69.31 161 ASP A C 1
ATOM 1274 O O . ASP A 1 161 ? 10.872 27.291 51.595 1.00 69.31 161 ASP A O 1
ATOM 1278 N N . LYS A 1 162 ? 9.324 28.692 50.803 1.00 74.06 162 LYS A N 1
ATOM 1279 C CA . LYS A 1 162 ? 9.210 29.470 52.046 1.00 74.06 162 LYS A CA 1
ATOM 1280 C C . LYS A 1 162 ? 8.236 28.886 53.080 1.00 74.06 162 LYS A C 1
ATOM 1282 O O . LYS A 1 162 ? 8.416 29.124 54.276 1.00 74.06 162 LYS A O 1
ATOM 1287 N N . HIS A 1 163 ? 7.192 28.175 52.652 1.00 73.50 163 HIS A N 1
ATOM 1288 C CA . HIS A 1 163 ? 6.085 27.726 53.513 1.00 73.50 163 HIS A CA 1
ATOM 1289 C C . HIS A 1 163 ? 5.740 26.233 53.365 1.00 73.50 163 HIS A C 1
ATOM 1291 O O . HIS A 1 163 ? 4.621 25.828 53.685 1.00 73.50 163 HIS A O 1
ATOM 1297 N N . GLN A 1 164 ? 6.708 25.418 52.943 1.00 64.38 164 GLN A N 1
ATOM 1298 C CA . GLN A 1 164 ? 6.579 23.988 52.644 1.00 64.38 164 GLN A CA 1
ATOM 1299 C C . GLN A 1 164 ? 5.762 23.204 53.686 1.00 64.38 164 GLN A C 1
ATOM 1301 O O . GLN A 1 164 ? 4.719 22.644 53.363 1.00 64.38 164 GLN A O 1
ATOM 1306 N N . ALA A 1 165 ? 6.146 23.268 54.967 1.00 67.75 165 ALA A N 1
ATOM 1307 C CA . ALA A 1 165 ? 5.488 22.502 56.033 1.00 67.75 165 ALA A CA 1
ATOM 1308 C C . ALA A 1 165 ? 3.999 22.851 56.233 1.00 67.75 165 ALA A C 1
ATOM 1310 O O . ALA A 1 165 ? 3.197 21.984 56.576 1.00 67.75 165 ALA A O 1
ATOM 1311 N N . LEU A 1 166 ? 3.618 24.116 56.021 1.00 69.00 166 LEU A N 1
ATOM 1312 C CA . LEU A 1 166 ? 2.233 24.566 56.178 1.00 69.00 166 LEU A CA 1
ATOM 1313 C C . LEU A 1 166 ? 1.386 24.172 54.961 1.00 69.00 166 LEU A C 1
ATOM 1315 O O . LEU A 1 166 ? 0.212 23.835 55.101 1.00 69.00 166 LEU A O 1
ATOM 1319 N N . ILE A 1 167 ? 1.982 24.231 53.768 1.00 69.88 167 ILE A N 1
ATOM 1320 C CA . ILE A 1 167 ? 1.314 23.888 52.512 1.00 69.88 167 ILE A CA 1
ATOM 1321 C C . ILE A 1 167 ? 1.060 22.383 52.461 1.00 69.88 167 ILE A C 1
ATOM 1323 O O . ILE A 1 167 ? -0.073 21.989 52.196 1.00 69.88 167 ILE A O 1
ATOM 1327 N N . ASP A 1 168 ? 2.041 21.558 52.827 1.00 70.62 168 ASP A N 1
ATOM 1328 C CA . ASP A 1 168 ? 1.913 20.097 52.834 1.00 70.62 168 ASP A CA 1
ATOM 1329 C C . ASP A 1 168 ? 0.832 19.609 53.814 1.00 70.62 168 ASP A C 1
ATOM 1331 O O . ASP A 1 168 ? 0.038 18.725 53.481 1.00 70.62 168 ASP A O 1
ATOM 1335 N N . GLU A 1 169 ? 0.719 20.231 54.998 1.00 73.94 169 GLU A N 1
ATOM 1336 C CA . GLU A 1 169 ? -0.338 19.924 55.975 1.00 73.94 169 GLU A CA 1
ATOM 1337 C C . GLU A 1 169 ? -1.740 20.199 55.401 1.00 73.94 169 GLU A C 1
ATOM 1339 O O . GLU A 1 169 ? -2.666 19.394 55.559 1.00 73.94 169 GLU A O 1
ATOM 1344 N N . LYS A 1 170 ? -1.913 21.336 54.713 1.00 70.25 170 LYS A N 1
ATOM 1345 C CA . LYS A 1 170 ? -3.201 21.713 54.112 1.00 70.25 170 LYS A CA 1
ATOM 1346 C C . LYS A 1 170 ? -3.510 20.902 52.859 1.00 70.25 170 LYS A C 1
ATOM 1348 O O . LYS A 1 170 ? -4.661 20.501 52.690 1.00 70.25 170 LYS A O 1
ATOM 1353 N N . LEU A 1 171 ? -2.511 20.601 52.029 1.00 66.44 171 LEU A N 1
ATOM 1354 C CA . LEU A 1 171 ? -2.666 19.768 50.837 1.00 66.44 171 LEU A CA 1
ATOM 1355 C C . LEU A 1 171 ? -3.127 18.357 51.222 1.00 66.44 171 LEU A C 1
ATOM 1357 O O . LEU A 1 171 ? -4.079 17.839 50.640 1.00 66.44 171 LEU A O 1
ATOM 1361 N N . TYR A 1 172 ? -2.535 17.786 52.277 1.00 67.06 172 TYR A N 1
ATOM 1362 C CA . TYR A 1 172 ? -2.935 16.490 52.825 1.00 67.06 172 TYR A CA 1
ATOM 1363 C C . TYR A 1 172 ? -4.389 16.493 53.323 1.00 67.06 172 TYR A C 1
ATOM 1365 O O . TYR A 1 172 ? -5.150 15.559 53.061 1.00 67.06 172 TYR A O 1
ATOM 1373 N N . ALA A 1 173 ? -4.811 17.563 54.006 1.00 68.94 173 ALA A N 1
ATOM 1374 C CA . ALA A 1 173 ? -6.188 17.701 54.475 1.00 68.94 173 ALA A CA 1
ATOM 1375 C C . ALA A 1 173 ? -7.198 17.791 53.315 1.00 68.94 173 ALA A C 1
ATOM 1377 O O . ALA A 1 173 ? -8.241 17.137 53.371 1.00 68.94 173 ALA A O 1
ATOM 1378 N N . VAL A 1 174 ? -6.881 18.549 52.259 1.00 69.25 174 VAL A N 1
ATOM 1379 C CA . VAL A 1 174 ? -7.727 18.690 51.060 1.00 69.25 174 VAL A CA 1
ATOM 1380 C C . VAL A 1 174 ? -7.798 17.381 50.280 1.00 69.25 174 VAL A C 1
ATOM 1382 O O . VAL A 1 174 ? -8.890 16.937 49.934 1.00 69.25 174 VAL A O 1
ATOM 1385 N N . GLN A 1 175 ? -6.662 16.716 50.063 1.00 62.81 175 GLN A N 1
ATOM 1386 C CA . GLN A 1 175 ? -6.604 15.442 49.349 1.00 62.81 175 GLN A CA 1
ATOM 1387 C C . GLN A 1 175 ? -7.409 14.354 50.069 1.00 62.81 175 GLN A C 1
ATOM 1389 O O . GLN A 1 175 ? -8.124 13.589 49.424 1.00 62.81 175 GLN A O 1
ATOM 1394 N N . ARG A 1 176 ? -7.373 14.328 51.407 1.00 70.50 176 ARG A N 1
ATOM 1395 C CA . ARG A 1 176 ? -8.197 13.419 52.214 1.00 70.50 176 ARG A CA 1
ATOM 1396 C C . ARG A 1 176 ? -9.696 13.670 52.022 1.00 70.50 176 ARG A C 1
ATOM 1398 O O . ARG A 1 176 ? -10.456 12.712 51.926 1.00 70.50 176 ARG A O 1
ATOM 1405 N N . ILE A 1 177 ? -10.121 14.934 51.956 1.00 70.00 177 ILE A N 1
ATOM 1406 C CA . ILE A 1 177 ? -11.529 15.305 51.727 1.00 70.00 177 ILE A CA 1
ATOM 1407 C C . ILE A 1 177 ? -11.957 14.944 50.297 1.00 70.00 177 ILE A C 1
ATOM 1409 O O . ILE A 1 177 ? -13.019 14.351 50.114 1.00 70.00 177 ILE A O 1
ATOM 1413 N N . ALA A 1 178 ? -11.116 15.227 49.300 1.00 64.00 178 ALA A N 1
ATOM 1414 C CA . ALA A 1 178 ? -11.377 14.900 47.899 1.00 64.00 178 ALA A CA 1
ATOM 1415 C C . ALA A 1 178 ? -11.489 13.385 47.673 1.00 64.00 178 ALA A C 1
ATOM 1417 O O . ALA A 1 178 ? -12.420 12.932 47.017 1.00 64.00 178 ALA A O 1
ATOM 1418 N N . GLN A 1 179 ? -10.605 12.583 48.278 1.00 67.25 179 GLN A N 1
ATOM 1419 C CA . GLN A 1 179 ? -10.699 11.118 48.242 1.00 67.25 179 GLN A CA 1
ATOM 1420 C C . GLN A 1 179 ? -11.975 10.599 48.915 1.00 67.25 179 GLN A C 1
ATOM 1422 O O . GLN A 1 179 ? -12.558 9.622 48.450 1.00 67.25 179 GLN A O 1
ATOM 1427 N N . MET A 1 180 ? -12.432 11.256 49.985 1.00 70.75 180 MET A N 1
ATOM 1428 C CA . MET A 1 180 ? -13.709 10.937 50.629 1.00 70.75 180 MET A CA 1
ATOM 1429 C C . MET A 1 180 ? -14.896 11.201 49.693 1.00 70.75 180 MET A C 1
ATOM 1431 O O . MET A 1 180 ? -15.785 10.363 49.590 1.00 70.75 180 MET A O 1
ATOM 1435 N N . GLN A 1 181 ? -14.891 12.329 48.979 1.00 61.59 181 GLN A N 1
ATOM 1436 C CA . GLN A 1 181 ? -15.924 12.658 47.992 1.00 61.59 181 GLN A CA 1
ATOM 1437 C C . GLN A 1 181 ? -15.882 11.735 46.771 1.00 61.59 181 GLN A C 1
ATOM 1439 O O . GLN A 1 181 ? -16.934 11.328 46.289 1.00 61.59 181 GLN A O 1
ATOM 1444 N N . TYR A 1 182 ? -14.690 11.349 46.312 1.00 59.38 182 TYR A N 1
ATOM 1445 C CA . TYR A 1 182 ? -14.529 10.413 45.199 1.00 59.38 182 TYR A CA 1
ATOM 1446 C C . TYR A 1 182 ? -15.110 9.035 45.534 1.00 59.38 182 TYR A C 1
ATOM 1448 O O . TYR A 1 182 ? -15.853 8.483 44.734 1.00 59.38 182 TYR A O 1
ATOM 1456 N N . ARG A 1 183 ? -14.865 8.525 46.753 1.00 61.50 183 ARG A N 1
ATOM 1457 C CA . ARG A 1 183 ? -15.483 7.274 47.229 1.00 61.50 183 ARG A CA 1
ATOM 1458 C C . ARG A 1 183 ? -17.007 7.355 47.307 1.00 61.50 183 ARG A C 1
ATOM 1460 O O . ARG A 1 183 ? -17.668 6.384 46.980 1.00 61.50 183 ARG A O 1
ATOM 1467 N N . LEU A 1 184 ? -17.563 8.498 47.715 1.00 64.56 184 LEU A N 1
ATOM 1468 C CA . LEU A 1 184 ? -19.019 8.687 47.774 1.00 64.56 184 LEU A CA 1
ATOM 1469 C C . LEU A 1 184 ? -19.671 8.693 46.382 1.00 64.56 184 LEU A C 1
ATOM 1471 O O . LEU A 1 184 ? -20.809 8.248 46.245 1.00 64.56 184 LEU A O 1
ATOM 1475 N N . ILE A 1 185 ? -18.960 9.194 45.366 1.00 57.97 185 ILE A N 1
ATOM 1476 C CA . ILE A 1 185 ? -19.407 9.201 43.965 1.00 57.97 185 ILE A CA 1
ATOM 1477 C C . ILE A 1 185 ? -19.294 7.797 43.352 1.00 57.97 185 ILE A C 1
ATOM 1479 O O . ILE A 1 185 ? -20.227 7.363 42.682 1.00 57.97 185 ILE A O 1
ATOM 1483 N N . ASP A 1 186 ? -18.204 7.080 43.636 1.00 54.72 186 ASP A N 1
ATOM 1484 C CA . ASP A 1 186 ? -17.968 5.690 43.212 1.00 54.72 186 ASP A CA 1
ATOM 1485 C C . ASP A 1 186 ? -19.044 4.730 43.763 1.00 54.72 186 ASP A C 1
ATOM 1487 O O . ASP A 1 186 ? -19.522 3.838 43.072 1.00 54.72 186 ASP A O 1
ATOM 1491 N N . GLU A 1 187 ? -19.534 4.983 44.981 1.00 56.91 187 GLU A N 1
ATOM 1492 C CA . GLU A 1 187 ? -20.612 4.197 45.601 1.00 56.91 187 GLU A CA 1
ATOM 1493 C C . GLU A 1 187 ? -22.010 4.475 44.999 1.00 56.91 187 GLU A C 1
ATOM 1495 O O . GLU A 1 187 ? -22.915 3.652 45.134 1.00 56.91 187 GLU A O 1
ATOM 1500 N N . HIS A 1 188 ? -22.212 5.622 44.331 1.00 54.28 188 HIS A N 1
ATOM 1501 C CA . HIS A 1 188 ? -23.511 6.047 43.776 1.00 54.28 188 HIS A CA 1
ATOM 1502 C C . HIS A 1 188 ? -23.636 5.877 42.250 1.00 54.28 188 HIS A C 1
ATOM 1504 O O . HIS A 1 188 ? -24.716 6.121 41.704 1.00 54.28 188 HIS A O 1
ATOM 1510 N N . VAL A 1 189 ? -22.577 5.451 41.552 1.00 45.75 189 VAL A N 1
ATOM 1511 C CA . VAL A 1 189 ? -22.578 5.235 40.095 1.00 45.75 189 VAL A CA 1
ATOM 1512 C C . VAL A 1 189 ? -21.983 3.855 39.783 1.00 45.75 189 VAL A C 1
ATOM 1514 O O . VAL A 1 189 ? -20.764 3.720 39.750 1.00 45.75 189 VAL A O 1
ATOM 1517 N N . PRO A 1 190 ? -22.798 2.813 39.524 1.00 42.03 190 PRO A N 1
ATOM 1518 C CA . PRO A 1 190 ? -22.273 1.492 39.216 1.00 42.03 190 PRO A CA 1
ATOM 1519 C C . PRO A 1 190 ? -21.846 1.449 37.744 1.00 42.03 190 PRO A C 1
ATOM 1521 O O . PRO A 1 190 ? -22.653 1.152 36.862 1.00 42.03 190 PRO A O 1
ATOM 1524 N N . PHE A 1 191 ? -20.578 1.745 37.463 1.00 38.41 191 PHE A N 1
ATOM 1525 C CA . PHE A 1 191 ? -19.935 1.233 36.254 1.00 38.41 191 PHE A CA 1
ATOM 1526 C C . PHE A 1 191 ? -19.358 -0.142 36.586 1.00 38.41 191 PHE A C 1
ATOM 1528 O O . PHE A 1 191 ? -18.477 -0.272 37.430 1.00 38.41 191 PHE A O 1
ATOM 1535 N N . GLY A 1 192 ? -19.946 -1.170 35.974 1.00 36.00 192 GLY A N 1
ATOM 1536 C CA . GLY A 1 192 ? -19.585 -2.564 36.189 1.00 36.00 192 GLY A CA 1
ATOM 1537 C C . GLY A 1 192 ? -18.126 -2.859 35.847 1.00 36.00 192 GLY A C 1
ATOM 1538 O O . GLY A 1 192 ? -17.614 -2.401 34.829 1.00 36.00 192 GLY A O 1
ATOM 1539 N N . ASP A 1 193 ? -17.509 -3.623 36.746 1.00 44.28 193 ASP A N 1
ATOM 1540 C CA . ASP A 1 193 ? -16.342 -4.495 36.612 1.00 44.28 193 ASP A CA 1
ATOM 1541 C C . ASP A 1 193 ? -15.603 -4.456 35.268 1.00 44.28 193 ASP A C 1
ATOM 1543 O O . ASP A 1 193 ? -16.034 -5.136 34.352 1.00 44.28 193 ASP A O 1
ATOM 1547 N N . TYR A 1 194 ? -14.463 -3.750 35.196 1.00 35.50 194 TYR A N 1
ATOM 1548 C CA . TYR A 1 194 ? -13.200 -4.211 34.578 1.00 35.50 194 TYR A CA 1
ATOM 1549 C C . TYR A 1 194 ? -12.045 -3.267 34.966 1.00 35.50 194 TYR A C 1
ATOM 1551 O O . TYR A 1 194 ? -11.711 -2.327 34.254 1.00 35.50 194 TYR A O 1
ATOM 1559 N N . LEU A 1 195 ? -11.397 -3.536 36.101 1.00 33.16 195 LEU A N 1
ATOM 1560 C CA . LEU A 1 195 ? -10.038 -3.066 36.401 1.00 33.16 195 LEU A CA 1
ATOM 1561 C C . LEU A 1 195 ? -9.403 -4.068 37.377 1.00 33.16 195 LEU A C 1
ATOM 1563 O O . LEU A 1 195 ? -9.776 -4.091 38.551 1.00 33.16 195 LEU A O 1
ATOM 1567 N N . PRO A 1 196 ? -8.463 -4.928 36.949 1.00 34.50 196 PRO A N 1
ATOM 1568 C CA . PRO A 1 196 ? -7.735 -5.768 37.877 1.00 34.50 196 PRO A CA 1
ATOM 1569 C C . PRO A 1 196 ? -6.555 -4.955 38.411 1.00 34.50 196 PRO A C 1
ATOM 1571 O O . PRO A 1 196 ? -5.469 -4.957 37.842 1.00 34.50 196 PRO A O 1
ATOM 1574 N N . PHE A 1 197 ? -6.747 -4.262 39.530 1.00 30.56 197 PHE A N 1
ATOM 1575 C CA . PHE A 1 197 ? -5.611 -3.864 40.357 1.00 30.56 197 PHE A CA 1
ATOM 1576 C C . PHE A 1 197 ? -5.910 -4.163 41.823 1.00 30.56 197 PHE A C 1
ATOM 1578 O O . PHE A 1 197 ? -6.522 -3.383 42.550 1.00 30.56 197 PHE A O 1
ATOM 1585 N N . SER A 1 198 ? -5.483 -5.351 42.252 1.00 32.56 198 SER A N 1
ATOM 1586 C CA . SER A 1 198 ? -5.432 -5.722 43.661 1.00 32.56 198 SER A CA 1
ATOM 1587 C C . SER A 1 198 ? -4.351 -4.885 44.354 1.00 32.56 198 SER A C 1
ATOM 1589 O O . SER A 1 198 ? -3.163 -5.181 44.260 1.00 32.56 198 SER A O 1
ATOM 1591 N N . LEU A 1 199 ? -4.757 -3.826 45.057 1.00 35.44 199 LEU A N 1
ATOM 1592 C CA . LEU A 1 199 ? -3.911 -3.126 46.026 1.00 35.44 199 LEU A CA 1
ATOM 1593 C C . LEU A 1 199 ? -4.030 -3.817 47.379 1.00 35.44 199 LEU A C 1
ATOM 1595 O O . LEU A 1 199 ? -4.712 -3.339 48.281 1.00 35.44 199 LEU A O 1
ATOM 1599 N N . ASN A 1 200 ? -3.342 -4.944 47.521 1.00 35.94 200 ASN A N 1
ATOM 1600 C CA . ASN A 1 200 ? -3.098 -5.540 48.826 1.00 35.94 200 ASN A CA 1
ATOM 1601 C C . ASN A 1 200 ? -1.594 -5.576 49.113 1.00 35.94 200 ASN A C 1
ATOM 1603 O O . ASN A 1 200 ? -1.015 -6.638 49.282 1.00 35.94 200 ASN A O 1
ATOM 1607 N N . ASP A 1 201 ? -0.969 -4.395 49.160 1.00 38.50 201 ASP A N 1
ATOM 1608 C CA . ASP A 1 201 ? 0.219 -4.168 49.991 1.00 38.50 201 ASP A CA 1
ATOM 1609 C C . ASP A 1 201 ? 0.439 -2.664 50.249 1.00 38.50 201 ASP A C 1
ATOM 1611 O O . ASP A 1 201 ? 1.045 -1.950 49.451 1.00 38.50 201 ASP A O 1
ATOM 1615 N N . GLN A 1 202 ? -0.069 -2.151 51.373 1.00 34.84 202 GLN A N 1
ATOM 1616 C CA . GLN A 1 202 ? 0.401 -0.885 51.947 1.00 34.84 202 GLN A CA 1
ATOM 1617 C C . GLN A 1 202 ? 0.493 -0.993 53.471 1.00 34.84 202 GLN A C 1
ATOM 1619 O O . GLN A 1 202 ? -0.282 -0.402 54.219 1.00 34.84 202 GLN A O 1
ATOM 1624 N N . THR A 1 203 ? 1.507 -1.718 53.946 1.00 36.34 203 THR A N 1
ATOM 1625 C CA . THR A 1 203 ? 2.059 -1.530 55.303 1.00 36.34 203 THR A CA 1
ATOM 1626 C C . THR A 1 203 ? 3.483 -0.966 55.283 1.00 36.34 203 THR A C 1
ATOM 1628 O O . THR A 1 203 ? 4.273 -1.186 56.200 1.00 36.34 203 THR A O 1
ATOM 1631 N N . ARG A 1 204 ? 3.820 -0.143 54.281 1.00 35.25 204 ARG A N 1
ATOM 1632 C CA . ARG A 1 204 ? 5.020 0.706 54.316 1.00 35.25 204 ARG A CA 1
ATOM 1633 C C . ARG A 1 204 ? 4.672 2.151 53.979 1.00 35.25 204 ARG A C 1
ATOM 1635 O O . ARG A 1 204 ? 4.197 2.448 52.890 1.00 35.25 204 ARG A O 1
ATOM 1642 N N . LYS A 1 205 ? 4.933 3.051 54.935 1.00 33.00 205 LYS A N 1
ATOM 1643 C CA . LYS A 1 205 ? 4.971 4.504 54.710 1.00 33.00 205 LYS A CA 1
ATOM 1644 C C . LYS A 1 205 ? 5.933 4.790 53.545 1.00 33.00 205 LYS A C 1
ATOM 1646 O O . LYS A 1 205 ? 7.097 4.398 53.663 1.00 33.00 205 LYS A O 1
ATOM 1651 N N . PRO A 1 206 ? 5.513 5.462 52.462 1.00 31.50 206 PRO A N 1
ATOM 1652 C CA . PRO A 1 206 ? 6.445 5.871 51.428 1.00 31.50 206 PRO A CA 1
ATOM 1653 C C . PRO A 1 206 ? 7.225 7.105 51.894 1.00 31.50 206 PRO A C 1
ATOM 1655 O O . PRO A 1 206 ? 6.691 7.983 52.576 1.00 31.50 206 PRO A O 1
ATOM 1658 N N . ALA A 1 207 ? 8.509 7.148 51.544 1.00 34.25 207 ALA A N 1
ATOM 1659 C CA . ALA A 1 207 ? 9.380 8.288 51.793 1.00 34.25 207 ALA A CA 1
ATOM 1660 C C . ALA A 1 207 ? 8.952 9.518 50.953 1.00 34.25 207 ALA A C 1
ATOM 1662 O O . ALA A 1 207 ? 8.340 9.353 49.889 1.00 34.25 207 ALA A O 1
ATOM 1663 N N . PRO A 1 208 ? 9.286 10.752 51.385 1.00 39.00 208 PRO A N 1
ATOM 1664 C CA . PRO A 1 208 ? 8.696 11.982 50.844 1.00 39.00 208 PRO A CA 1
ATOM 1665 C C . PRO A 1 208 ? 9.116 12.349 49.411 1.00 39.00 208 PRO A C 1
ATOM 1667 O O . PRO A 1 208 ? 8.533 13.263 48.842 1.00 39.00 208 PRO A O 1
ATOM 1670 N N . SER A 1 209 ? 10.084 11.663 48.788 1.00 35.09 209 SER A N 1
ATOM 1671 C CA . SER A 1 209 ? 10.555 12.012 47.432 1.00 35.09 209 SER A CA 1
ATOM 1672 C C . SER A 1 209 ? 9.710 11.422 46.290 1.00 35.09 209 SER A C 1
ATOM 1674 O O . SER A 1 209 ? 10.123 11.468 45.137 1.00 35.09 209 SER A O 1
ATOM 1676 N N . SER A 1 210 ? 8.538 10.853 46.586 1.00 35.44 210 SER A N 1
ATOM 1677 C CA . SER A 1 210 ? 7.679 10.164 45.604 1.00 35.44 210 SER A CA 1
ATOM 1678 C C . SER A 1 210 ? 6.547 11.025 45.020 1.00 35.44 210 SER A C 1
ATOM 1680 O O . SER A 1 210 ? 5.800 10.557 44.162 1.00 35.44 210 SER A O 1
ATOM 1682 N N . TYR A 1 211 ? 6.414 12.284 45.452 1.00 39.47 211 TYR A N 1
ATOM 1683 C CA . TYR A 1 211 ? 5.297 13.152 45.047 1.00 39.47 211 TYR A CA 1
ATOM 1684 C C . TYR A 1 211 ? 5.670 14.210 44.009 1.00 39.47 211 TYR A C 1
ATOM 1686 O O . TYR A 1 211 ? 4.807 14.656 43.259 1.00 39.47 211 TYR A O 1
ATOM 1694 N N . ILE A 1 212 ? 6.955 14.547 43.902 1.00 37.41 212 ILE A N 1
ATOM 1695 C CA . ILE A 1 212 ? 7.462 15.501 42.913 1.00 37.41 212 ILE A CA 1
ATOM 1696 C C . ILE A 1 212 ? 7.579 14.858 41.521 1.00 37.41 212 ILE A C 1
ATOM 1698 O O . ILE A 1 212 ? 7.311 15.527 40.524 1.00 37.41 212 ILE A O 1
ATOM 1702 N N . CYS A 1 213 ? 7.824 13.541 41.446 1.00 33.81 213 CYS A N 1
ATOM 1703 C CA . CYS A 1 213 ? 7.689 12.802 40.187 1.00 33.81 213 CYS A CA 1
ATOM 1704 C C . CYS A 1 213 ? 6.286 12.947 39.593 1.00 33.81 213 CYS A C 1
ATOM 1706 O O . CYS A 1 213 ? 6.181 13.087 38.392 1.00 33.81 213 CYS A O 1
ATOM 1708 N N . ARG A 1 214 ? 5.207 13.047 40.384 1.00 46.09 214 ARG A N 1
ATOM 1709 C CA . ARG A 1 214 ? 3.846 12.988 39.824 1.00 46.09 214 ARG A CA 1
ATOM 1710 C C . ARG A 1 214 ? 3.387 14.225 39.056 1.00 46.09 214 ARG A C 1
ATOM 1712 O O . ARG A 1 214 ? 2.443 14.114 38.286 1.00 46.09 214 ARG A O 1
ATOM 1719 N N . PHE A 1 215 ? 4.004 15.391 39.252 1.00 36.06 215 PHE A N 1
ATOM 1720 C CA . PHE A 1 215 ? 3.646 16.599 38.493 1.00 36.06 215 PHE A CA 1
ATOM 1721 C C . PHE A 1 215 ? 4.410 16.662 37.167 1.00 36.06 215 PHE A C 1
ATOM 1723 O O . PHE A 1 215 ? 3.826 17.004 36.139 1.00 36.06 215 PHE A O 1
ATOM 1730 N N . GLN A 1 216 ? 5.673 16.220 37.175 1.00 38.62 216 GLN A N 1
ATOM 1731 C CA . GLN A 1 216 ? 6.422 15.959 35.953 1.00 38.62 216 GLN A CA 1
ATOM 1732 C C . GLN A 1 216 ? 5.818 14.768 35.206 1.00 38.62 216 GLN A C 1
ATOM 1734 O O . GLN A 1 216 ? 5.665 14.865 34.004 1.00 38.62 216 GLN A O 1
ATOM 1739 N N . ASP A 1 217 ? 5.346 13.722 35.883 1.00 39.44 217 ASP A N 1
ATOM 1740 C CA . ASP A 1 217 ? 4.600 12.621 35.271 1.00 39.44 217 ASP A CA 1
ATOM 1741 C C . ASP A 1 217 ? 3.239 13.083 34.764 1.00 39.44 217 ASP A C 1
ATOM 1743 O O . ASP A 1 217 ? 2.731 12.432 33.878 1.00 39.44 217 ASP A O 1
ATOM 1747 N N . MET A 1 218 ? 2.647 14.183 35.256 1.00 35.09 218 MET A N 1
ATOM 1748 C CA . MET A 1 218 ? 1.388 14.730 34.725 1.00 35.09 218 MET A CA 1
ATOM 1749 C C . MET A 1 218 ? 1.610 15.614 33.497 1.00 35.09 218 MET A C 1
ATOM 1751 O O . MET A 1 218 ? 0.815 15.563 32.571 1.00 35.09 218 MET A O 1
ATOM 1755 N N . ILE A 1 219 ? 2.681 16.413 33.471 1.00 38.81 219 ILE A N 1
ATOM 1756 C CA . ILE A 1 219 ? 3.059 17.233 32.306 1.00 38.81 219 ILE A CA 1
ATOM 1757 C C . ILE A 1 219 ? 3.694 16.356 31.225 1.00 38.81 219 ILE A C 1
ATOM 1759 O O . ILE A 1 219 ? 3.418 16.552 30.048 1.00 38.81 219 ILE A O 1
ATOM 1763 N N . THR A 1 220 ? 4.460 15.343 31.628 1.00 37.22 220 THR A N 1
ATOM 1764 C CA . THR A 1 220 ? 4.972 14.287 30.754 1.00 37.22 220 THR A CA 1
ATOM 1765 C C . THR A 1 220 ? 3.845 13.323 30.397 1.00 37.22 220 THR A C 1
ATOM 1767 O O . THR A 1 220 ? 3.806 12.921 29.255 1.00 37.22 220 THR A O 1
ATOM 1770 N N . LEU A 1 221 ? 2.838 13.048 31.249 1.00 38.88 221 LEU A N 1
ATOM 1771 C CA . LEU A 1 221 ? 1.591 12.405 30.796 1.00 38.88 221 LEU A CA 1
ATOM 1772 C C . LEU A 1 221 ? 0.892 13.302 29.790 1.00 38.88 221 LEU A C 1
ATOM 1774 O O . LEU A 1 221 ? 0.436 12.780 28.806 1.00 38.88 221 LEU A O 1
ATOM 1778 N N . MET A 1 222 ? 0.774 14.616 29.976 1.00 33.22 222 MET A N 1
ATOM 1779 C CA . MET A 1 222 ? 0.061 15.466 29.013 1.00 33.22 222 MET A CA 1
ATOM 1780 C C . MET A 1 222 ? 0.855 15.691 27.716 1.00 33.22 222 MET A C 1
ATOM 1782 O O . MET A 1 222 ? 0.236 15.875 26.672 1.00 33.22 222 MET A O 1
ATOM 1786 N N . SER A 1 223 ? 2.192 15.604 27.738 1.00 33.94 223 SER A N 1
ATOM 1787 C CA . SER A 1 223 ? 3.024 15.601 26.527 1.00 33.94 223 SER A CA 1
ATOM 1788 C C . SER A 1 223 ? 3.073 14.221 25.859 1.00 33.94 223 SER A C 1
ATOM 1790 O O . SER A 1 223 ? 2.946 14.147 24.643 1.00 33.94 223 SER A O 1
ATOM 1792 N N . LEU A 1 224 ? 3.148 13.127 26.628 1.00 35.06 224 LEU A N 1
ATOM 1793 C CA . LEU A 1 224 ? 3.039 11.737 26.153 1.00 35.06 224 LEU A CA 1
ATOM 1794 C C . LEU A 1 224 ? 1.596 11.397 25.734 1.00 35.06 224 LEU A C 1
ATOM 1796 O O . LEU A 1 224 ? 1.385 10.605 24.835 1.00 35.06 224 LEU A O 1
ATOM 1800 N N . ILE A 1 225 ? 0.566 12.038 26.278 1.00 33.31 225 ILE A N 1
ATOM 1801 C CA . ILE A 1 225 ? -0.830 11.886 25.827 1.00 33.31 225 ILE A CA 1
ATOM 1802 C C . ILE A 1 225 ? -1.059 12.662 24.518 1.00 33.31 225 ILE A C 1
ATOM 1804 O O . ILE A 1 225 ? -2.068 12.453 23.857 1.00 33.31 225 ILE A O 1
ATOM 1808 N N . SER A 1 226 ? -0.118 13.506 24.078 1.00 34.38 226 SER A N 1
ATOM 1809 C CA . SER A 1 226 ? -0.204 14.166 22.769 1.00 34.38 226 SER A CA 1
ATOM 1810 C C . SER A 1 226 ? 0.759 13.586 21.726 1.00 34.38 226 SER A C 1
ATOM 1812 O O . SER A 1 226 ? 0.401 13.585 20.552 1.00 34.38 226 SER A O 1
ATOM 1814 N N . SER A 1 227 ? 1.934 13.066 22.115 1.00 31.36 227 SER A N 1
ATOM 1815 C CA . SER A 1 227 ? 2.870 12.391 21.193 1.00 31.36 227 SER A CA 1
ATOM 1816 C C . SER A 1 227 ? 2.751 10.865 21.199 1.00 31.36 227 SER A C 1
ATOM 1818 O O . SER A 1 227 ? 2.860 10.241 20.148 1.00 31.36 227 SER A O 1
ATOM 1820 N N . ASP A 1 228 ? 2.463 10.257 22.350 1.00 30.25 228 ASP A N 1
ATOM 1821 C CA . ASP A 1 228 ? 2.417 8.801 22.516 1.00 30.25 228 ASP A CA 1
ATOM 1822 C C . ASP A 1 228 ? 0.982 8.260 22.521 1.00 30.25 228 ASP A C 1
ATOM 1824 O O . ASP A 1 228 ? 0.794 7.089 22.228 1.00 30.25 228 ASP A O 1
ATOM 1828 N N . PHE A 1 229 ? -0.061 9.078 22.702 1.00 29.50 229 PHE A N 1
ATOM 1829 C CA . PHE A 1 229 ? -1.444 8.619 22.468 1.00 29.50 229 PHE A CA 1
ATOM 1830 C C . PHE A 1 229 ? -1.726 8.343 20.982 1.00 29.50 229 PHE A C 1
ATOM 1832 O O . PHE A 1 229 ? -2.553 7.494 20.662 1.00 29.50 229 PHE A O 1
ATOM 1839 N N . VAL A 1 230 ? -0.993 9.006 20.078 1.00 34.00 230 VAL A N 1
ATOM 1840 C CA . VAL A 1 230 ? -1.037 8.743 18.628 1.00 34.00 230 VAL A CA 1
ATOM 1841 C C . VAL A 1 230 ? -0.087 7.600 18.232 1.00 34.00 230 VAL A C 1
ATOM 1843 O O . VAL A 1 230 ? -0.325 6.930 17.233 1.00 34.00 230 VAL A O 1
ATOM 1846 N N . ALA A 1 231 ? 0.947 7.310 19.030 1.00 30.47 231 ALA A N 1
ATOM 1847 C CA . ALA A 1 231 ? 1.943 6.279 18.718 1.00 30.47 231 ALA A CA 1
ATOM 1848 C C . ALA A 1 231 ? 1.794 4.960 19.510 1.00 30.47 231 ALA A C 1
ATOM 1850 O O . ALA A 1 231 ? 2.443 3.974 19.159 1.00 30.47 231 ALA A O 1
ATOM 1851 N N . SER A 1 232 ? 0.963 4.901 20.561 1.00 28.19 232 SER A N 1
ATOM 1852 C CA . SER A 1 232 ? 0.836 3.714 21.425 1.00 28.19 232 SER A CA 1
ATOM 1853 C C . SER A 1 232 ? -0.333 2.787 21.093 1.00 28.19 232 SER A C 1
ATOM 1855 O O . SER A 1 232 ? -0.448 1.758 21.746 1.00 28.19 232 SER A O 1
ATOM 1857 N N . HIS A 1 233 ? -1.189 3.114 20.119 1.00 34.75 233 HIS A N 1
ATOM 1858 C CA . HIS A 1 233 ? -2.344 2.273 19.756 1.00 34.75 233 HIS A CA 1
ATOM 1859 C C . HIS A 1 233 ? -2.236 1.604 18.373 1.00 34.75 233 HIS A C 1
ATOM 1861 O O . HIS A 1 233 ? -3.176 0.941 17.956 1.00 34.75 233 HIS A O 1
ATOM 1867 N N . SER A 1 234 ? -1.098 1.720 17.668 1.00 38.69 234 SER A N 1
ATOM 1868 C CA . SER A 1 234 ? -0.824 0.913 16.457 1.00 38.69 234 SER A CA 1
ATOM 1869 C C . SER A 1 234 ? 0.440 0.045 16.540 1.00 38.69 234 SER A C 1
ATOM 1871 O O . SER A 1 234 ? 0.738 -0.708 15.616 1.00 38.69 234 SER A O 1
ATOM 1873 N N . LYS A 1 235 ? 1.156 0.086 17.673 1.00 40.72 235 LYS A N 1
ATOM 1874 C CA . LYS A 1 235 ? 2.258 -0.832 18.018 1.00 40.72 235 LYS A CA 1
ATOM 1875 C C . LYS A 1 235 ? 1.756 -2.117 18.692 1.00 40.72 235 LYS A C 1
ATOM 1877 O O . LYS A 1 235 ? 2.410 -2.652 19.585 1.00 40.72 235 LYS A O 1
ATOM 1882 N N . ASP A 1 236 ? 0.616 -2.630 18.252 1.00 49.66 236 ASP A N 1
ATOM 1883 C CA . ASP A 1 236 ? 0.238 -4.001 18.571 1.00 49.66 236 ASP A CA 1
ATOM 1884 C C . ASP A 1 236 ? 1.117 -4.948 17.735 1.00 49.66 236 ASP A C 1
ATOM 1886 O O . ASP A 1 236 ? 0.865 -5.200 16.563 1.00 49.66 236 ASP A O 1
ATOM 1890 N N . TRP A 1 237 ? 2.224 -5.376 18.350 1.00 57.62 237 TRP A N 1
ATOM 1891 C CA . TRP A 1 237 ? 2.970 -6.623 18.127 1.00 57.62 237 TRP A CA 1
ATOM 1892 C C . TRP A 1 237 ? 3.065 -7.150 16.684 1.00 57.62 237 TRP A C 1
ATOM 1894 O O . TRP A 1 237 ? 2.692 -8.291 16.419 1.00 57.62 237 TRP A O 1
ATOM 1904 N N . VAL A 1 238 ? 3.637 -6.383 15.748 1.00 77.69 238 VAL A N 1
ATOM 1905 C CA . VAL A 1 238 ? 4.091 -6.983 14.481 1.00 77.69 238 VAL A CA 1
ATOM 1906 C C . VAL A 1 238 ? 5.325 -7.828 14.786 1.00 77.69 238 VAL A C 1
ATOM 1908 O O . VAL A 1 238 ? 6.401 -7.296 15.063 1.00 77.69 238 VAL A O 1
ATOM 1911 N N . VAL A 1 239 ? 5.167 -9.147 14.761 1.00 88.50 239 VAL A N 1
ATOM 1912 C CA . VAL A 1 239 ? 6.276 -10.089 14.941 1.00 88.50 239 VAL A CA 1
ATOM 1913 C C . VAL A 1 239 ? 6.898 -10.449 13.596 1.00 88.50 239 VAL A C 1
ATOM 1915 O O . VAL A 1 239 ? 6.212 -10.521 12.573 1.00 88.50 239 VAL A O 1
ATOM 1918 N N . GLN A 1 240 ? 8.209 -10.683 13.579 1.00 91.19 240 GLN A N 1
ATOM 1919 C CA . GLN A 1 240 ? 8.954 -11.003 12.360 1.00 91.19 240 GLN A CA 1
ATOM 1920 C C . GLN A 1 240 ? 8.381 -12.236 11.649 1.00 91.19 240 GLN A C 1
ATOM 1922 O O . GLN A 1 240 ? 8.342 -12.287 10.419 1.00 91.19 240 GLN A O 1
ATOM 1927 N N . GLU A 1 241 ? 7.885 -13.211 12.411 1.00 91.69 241 GLU A N 1
ATOM 1928 C CA . GLU A 1 241 ? 7.272 -14.413 11.851 1.00 91.69 241 GLU A CA 1
ATOM 1929 C C . GLU A 1 241 ? 5.994 -14.114 11.052 1.00 91.69 241 GLU A C 1
ATOM 1931 O O . GLU A 1 241 ? 5.800 -14.699 9.989 1.00 91.69 241 GLU A O 1
ATOM 1936 N N . ASP A 1 242 ? 5.166 -13.155 11.470 1.00 91.94 242 ASP A N 1
ATOM 1937 C CA . ASP A 1 242 ? 3.954 -12.785 10.726 1.00 91.94 242 ASP A CA 1
ATOM 1938 C C . ASP A 1 242 ? 4.300 -12.099 9.399 1.00 91.94 242 ASP A C 1
ATOM 1940 O O . ASP A 1 242 ? 3.678 -12.378 8.367 1.00 91.94 242 ASP A O 1
ATOM 1944 N N . ILE A 1 243 ? 5.352 -11.269 9.388 1.00 93.00 243 ILE A N 1
ATOM 1945 C CA . ILE A 1 243 ? 5.902 -10.718 8.142 1.00 93.00 243 ILE A CA 1
ATOM 1946 C C . ILE A 1 243 ? 6.416 -11.853 7.251 1.00 93.00 243 ILE A C 1
ATOM 1948 O O . ILE A 1 243 ? 6.129 -11.869 6.050 1.00 93.00 243 ILE A O 1
ATOM 1952 N N . ASN A 1 244 ? 7.108 -12.847 7.822 1.00 94.38 244 ASN A N 1
ATOM 1953 C CA . ASN A 1 244 ? 7.603 -13.992 7.062 1.00 94.38 244 ASN A CA 1
ATOM 1954 C C . ASN A 1 244 ? 6.468 -14.791 6.414 1.00 94.38 244 ASN A C 1
ATOM 1956 O O . ASN A 1 244 ? 6.578 -15.140 5.241 1.00 94.38 244 ASN A O 1
ATOM 1960 N N . ARG A 1 245 ? 5.366 -15.040 7.134 1.00 95.62 245 ARG A N 1
ATOM 1961 C CA . ARG A 1 245 ? 4.193 -15.772 6.616 1.00 95.62 245 ARG A CA 1
ATOM 1962 C C . ARG A 1 245 ? 3.490 -15.040 5.474 1.00 95.62 245 ARG A C 1
ATOM 1964 O O . ARG A 1 245 ? 2.852 -15.684 4.642 1.00 95.62 245 ARG A O 1
ATOM 1971 N N . CYS A 1 246 ? 3.634 -13.718 5.398 1.00 96.38 246 CYS A N 1
ATOM 1972 C CA . CYS A 1 246 ? 3.100 -12.902 4.307 1.00 96.38 246 CYS A CA 1
ATOM 1973 C C . CYS A 1 246 ? 3.972 -12.918 3.038 1.00 96.38 246 CYS A C 1
ATOM 1975 O O . CYS A 1 246 ? 3.574 -12.354 2.019 1.00 96.38 246 CYS A O 1
ATOM 1977 N N . GLN A 1 247 ? 5.124 -13.594 3.048 1.00 96.69 247 GLN A N 1
ATOM 1978 C CA . GLN A 1 247 ? 5.942 -13.749 1.848 1.00 96.69 247 GLN A CA 1
ATOM 1979 C C . GLN A 1 247 ? 5.251 -14.635 0.805 1.00 96.69 247 GLN A C 1
ATOM 1981 O O . GLN A 1 247 ? 4.694 -15.689 1.122 1.00 96.69 247 GLN A O 1
ATOM 1986 N N . ILE A 1 248 ? 5.319 -14.245 -0.467 1.00 96.94 248 ILE A N 1
ATOM 1987 C CA . ILE A 1 248 ? 4.607 -14.933 -1.548 1.00 96.94 248 ILE A CA 1
ATOM 1988 C C . ILE A 1 248 ? 4.995 -16.400 -1.694 1.00 96.94 248 ILE A C 1
ATOM 1990 O O . ILE A 1 248 ? 4.126 -17.226 -1.961 1.00 96.94 248 ILE A O 1
ATOM 1994 N N . GLN A 1 249 ? 6.259 -16.757 -1.481 1.00 96.62 249 GLN A N 1
ATOM 1995 C CA . GLN A 1 249 ? 6.692 -18.152 -1.518 1.00 96.62 249 GLN A CA 1
ATOM 1996 C C . GLN A 1 249 ? 6.126 -18.998 -0.368 1.00 96.62 249 GLN A C 1
ATOM 1998 O O . GLN A 1 249 ? 6.026 -20.211 -0.527 1.00 96.62 249 GLN A O 1
ATOM 2003 N N . GLU A 1 250 ? 5.712 -18.380 0.742 1.00 96.81 250 GLU A N 1
ATOM 2004 C CA . GLU A 1 250 ? 5.141 -19.069 1.904 1.00 96.81 250 GLU A CA 1
ATOM 2005 C C . GLU A 1 250 ? 3.634 -19.302 1.734 1.00 96.81 250 GLU A C 1
ATOM 2007 O O . GLU A 1 250 ? 3.143 -20.425 1.887 1.00 96.81 250 GLU A O 1
ATOM 2012 N N . TRP A 1 251 ? 2.872 -18.262 1.371 1.00 97.56 251 TRP A N 1
ATOM 2013 C CA . TRP A 1 251 ? 1.412 -18.377 1.277 1.00 97.56 251 TRP A CA 1
ATOM 2014 C C . TRP A 1 251 ? 0.930 -18.929 -0.071 1.00 97.56 251 TRP A C 1
ATOM 2016 O O . TRP A 1 251 ? -0.058 -19.668 -0.123 1.00 97.56 251 TRP A O 1
ATOM 2026 N N . PHE A 1 252 ? 1.601 -18.619 -1.187 1.00 98.00 252 PHE A N 1
ATOM 2027 C CA . PHE A 1 252 ? 1.107 -19.002 -2.515 1.00 98.00 252 PHE A CA 1
ATOM 2028 C C . PHE A 1 252 ? 0.950 -20.518 -2.707 1.00 98.00 252 PHE A C 1
ATOM 2030 O O . PHE A 1 252 ? -0.078 -20.920 -3.263 1.00 98.00 252 PHE A O 1
ATOM 2037 N N . PRO A 1 253 ? 1.880 -21.390 -2.257 1.00 97.38 253 PRO A N 1
ATOM 2038 C CA . PRO A 1 253 ? 1.716 -22.836 -2.397 1.00 97.38 253 PRO A CA 1
ATOM 2039 C C . PRO A 1 253 ? 0.419 -23.371 -1.774 1.00 97.38 253 PRO A C 1
ATOM 2041 O O . PRO A 1 253 ? -0.223 -24.232 -2.379 1.00 97.38 253 PRO A O 1
ATOM 2044 N N . LYS A 1 254 ? -0.005 -22.816 -0.631 1.00 96.88 254 LYS A N 1
ATOM 2045 C CA . LYS A 1 254 ? -1.242 -23.196 0.075 1.00 96.88 254 LYS A CA 1
ATOM 2046 C C . LYS A 1 254 ? -2.492 -22.727 -0.667 1.00 96.88 254 LYS A C 1
ATOM 2048 O O . LYS A 1 254 ? -3.453 -23.474 -0.834 1.00 96.88 254 LYS A O 1
ATOM 2053 N N . PHE A 1 255 ? -2.454 -21.511 -1.214 1.00 97.69 255 PHE A N 1
ATOM 2054 C CA . PHE A 1 255 ? -3.610 -20.870 -1.856 1.00 97.69 255 PHE A CA 1
ATOM 2055 C C . PHE A 1 255 ? -3.591 -20.913 -3.392 1.00 97.69 255 PHE A C 1
ATOM 2057 O O . PHE A 1 255 ? -4.395 -20.251 -4.055 1.00 97.69 255 PHE A O 1
ATOM 2064 N N . LYS A 1 256 ? -2.721 -21.732 -3.995 1.00 97.00 256 LYS A N 1
ATOM 2065 C CA . LYS A 1 256 ? -2.521 -21.821 -5.453 1.00 97.00 256 LYS A CA 1
ATOM 2066 C C . LYS A 1 256 ? -3.813 -22.067 -6.241 1.00 97.00 256 LYS A C 1
ATOM 2068 O O . LYS A 1 256 ? -3.975 -21.539 -7.339 1.00 97.00 256 LYS A O 1
ATOM 2073 N N . SER A 1 257 ? -4.739 -22.861 -5.701 1.00 96.69 257 SER A N 1
ATOM 2074 C CA . SER A 1 257 ? -6.016 -23.200 -6.355 1.00 96.69 257 SER A CA 1
ATOM 2075 C C . SER A 1 257 ? -6.995 -22.016 -6.430 1.00 96.69 257 SER A C 1
ATOM 2077 O O . SER A 1 257 ? -7.806 -21.924 -7.361 1.00 96.69 257 SER A O 1
ATOM 2079 N N . ILE A 1 258 ? -6.887 -21.076 -5.489 1.00 96.44 258 ILE A N 1
ATOM 2080 C CA . ILE A 1 258 ? -7.753 -19.899 -5.364 1.00 96.44 258 ILE A CA 1
ATOM 2081 C C . ILE A 1 258 ? -7.045 -18.588 -5.722 1.00 96.44 258 ILE A C 1
ATOM 2083 O O . ILE A 1 258 ? -7.677 -17.542 -5.671 1.00 96.44 258 ILE A O 1
ATOM 2087 N N . SER A 1 259 ? -5.778 -18.611 -6.137 1.00 96.88 259 SER A N 1
ATOM 2088 C CA . SER A 1 259 ? -5.031 -17.416 -6.550 1.00 96.88 259 SER A CA 1
ATOM 2089 C C . SER A 1 259 ? -4.844 -17.329 -8.074 1.00 96.88 259 SER A C 1
ATOM 2091 O O . SER A 1 259 ? -5.274 -18.191 -8.849 1.00 96.88 259 SER A O 1
ATOM 2093 N N . ILE A 1 260 ? -4.230 -16.233 -8.517 1.00 94.44 260 ILE A N 1
ATOM 2094 C CA . ILE A 1 260 ? -3.731 -16.038 -9.880 1.00 94.44 260 ILE A CA 1
ATOM 2095 C C . ILE A 1 260 ? -2.576 -17.015 -10.137 1.00 94.44 260 ILE A C 1
ATOM 2097 O O . ILE A 1 260 ? -1.787 -17.299 -9.244 1.00 94.44 260 ILE A O 1
ATOM 2101 N N . LYS A 1 261 ? -2.461 -17.530 -11.369 1.00 96.62 261 LYS A N 1
ATOM 2102 C CA . LYS A 1 261 ? -1.322 -18.374 -11.761 1.00 96.62 261 LYS A CA 1
ATOM 2103 C C . LYS A 1 261 ? -0.013 -17.599 -11.569 1.00 96.62 261 LYS A C 1
ATOM 2105 O O . LYS A 1 261 ? 0.138 -16.530 -12.158 1.00 96.62 261 LYS A O 1
ATOM 2110 N N . THR A 1 262 ? 0.906 -18.176 -10.803 1.00 97.75 262 THR A N 1
ATOM 2111 C CA . THR A 1 262 ? 2.189 -17.569 -10.434 1.00 97.75 262 THR A CA 1
ATOM 2112 C C . THR A 1 262 ? 3.304 -18.600 -10.568 1.00 97.75 262 THR A C 1
ATOM 2114 O O . THR A 1 262 ? 3.121 -19.755 -10.172 1.00 97.75 262 THR A O 1
ATOM 2117 N N . SER A 1 263 ? 4.442 -18.164 -11.099 1.00 98.19 263 SER A N 1
ATOM 2118 C CA . SER A 1 263 ? 5.730 -18.858 -11.031 1.00 98.19 263 SER A CA 1
ATOM 2119 C C . SER A 1 263 ? 6.644 -18.092 -10.078 1.00 98.19 263 SER A C 1
ATOM 2121 O O . SER A 1 263 ? 6.621 -16.866 -10.084 1.00 98.19 263 SER A O 1
ATOM 2123 N N . ILE A 1 264 ? 7.419 -18.790 -9.252 1.00 98.25 264 ILE A N 1
ATOM 2124 C CA . ILE A 1 264 ? 8.294 -18.181 -8.241 1.00 98.25 264 ILE A CA 1
ATOM 2125 C C . ILE A 1 264 ? 9.725 -18.638 -8.512 1.00 98.25 264 ILE A C 1
ATOM 2127 O O . ILE A 1 264 ? 9.950 -19.831 -8.710 1.00 98.25 264 ILE A O 1
ATOM 2131 N N . HIS A 1 265 ? 10.659 -17.692 -8.515 1.00 98.06 265 HIS A N 1
ATOM 2132 C CA . HIS A 1 265 ? 12.088 -17.911 -8.724 1.00 98.06 265 HIS A CA 1
ATOM 2133 C C . HIS A 1 265 ? 12.854 -17.379 -7.516 1.00 98.06 265 HIS A C 1
ATOM 2135 O O . HIS A 1 265 ? 12.618 -16.245 -7.108 1.00 98.06 265 HIS A O 1
ATOM 2141 N N . GLU A 1 266 ? 13.759 -18.168 -6.942 1.00 97.88 266 GLU A N 1
ATOM 2142 C CA . GLU A 1 266 ? 14.719 -17.647 -5.962 1.00 97.88 266 GLU A CA 1
ATOM 2143 C C . GLU A 1 266 ? 15.726 -16.755 -6.696 1.00 97.88 266 GLU A C 1
ATOM 2145 O O . GLU A 1 266 ? 16.263 -17.138 -7.738 1.00 97.88 266 GLU A O 1
ATOM 2150 N N . LEU A 1 267 ? 15.938 -15.541 -6.196 1.00 97.56 267 LEU A N 1
ATOM 2151 C CA . LEU A 1 267 ? 16.841 -14.588 -6.822 1.00 97.56 267 LEU A CA 1
ATOM 2152 C C . LEU A 1 267 ? 18.293 -14.910 -6.451 1.00 97.56 267 LEU A C 1
ATOM 2154 O O . LEU A 1 267 ? 18.593 -15.095 -5.270 1.00 97.56 267 LEU A O 1
ATOM 2158 N N . PRO A 1 268 ? 19.219 -14.939 -7.425 1.00 96.88 268 PRO A N 1
ATOM 2159 C CA . PRO A 1 268 ? 20.635 -15.052 -7.120 1.00 96.88 268 PRO A CA 1
ATOM 2160 C C . PRO A 1 268 ? 21.113 -13.784 -6.406 1.00 96.88 268 PRO A C 1
ATOM 2162 O O . PRO A 1 268 ? 20.720 -12.676 -6.776 1.00 96.88 268 PRO A O 1
ATOM 2165 N N . GLU A 1 269 ? 22.022 -13.936 -5.439 1.00 94.56 269 GLU A N 1
ATOM 2166 C CA . GLU A 1 269 ? 22.552 -12.800 -4.666 1.00 94.56 269 GLU A CA 1
ATOM 2167 C C . GLU A 1 269 ? 23.186 -11.729 -5.568 1.00 94.56 269 GLU A C 1
ATOM 2169 O O . GLU A 1 269 ? 23.099 -10.545 -5.274 1.00 94.56 269 GLU A O 1
ATOM 2174 N N . SER A 1 270 ? 23.747 -12.111 -6.721 1.00 95.00 270 SER A N 1
ATOM 2175 C CA . SER A 1 270 ? 24.263 -11.153 -7.706 1.00 95.00 270 SER A CA 1
ATOM 2176 C C . SER A 1 270 ? 23.182 -10.236 -8.288 1.00 95.00 270 SER A C 1
ATOM 2178 O O . SER A 1 270 ? 23.456 -9.069 -8.551 1.00 95.00 270 SER A O 1
ATOM 2180 N N . PHE A 1 271 ? 21.958 -10.735 -8.484 1.00 95.75 271 PHE A N 1
ATOM 2181 C CA . PHE A 1 271 ? 20.836 -9.913 -8.943 1.00 95.75 271 PHE A CA 1
ATOM 2182 C C . PHE A 1 271 ? 20.272 -9.060 -7.805 1.00 95.75 271 PHE A C 1
ATOM 2184 O O . PHE A 1 271 ? 19.923 -7.907 -8.022 1.00 95.75 271 PHE A O 1
ATOM 2191 N N . VAL A 1 272 ? 20.234 -9.597 -6.582 1.00 95.25 272 VAL A N 1
ATOM 2192 C CA . VAL A 1 272 ? 19.857 -8.833 -5.382 1.00 95.25 272 VAL A CA 1
ATOM 2193 C C . VAL A 1 272 ? 20.819 -7.663 -5.171 1.00 95.25 272 VAL A C 1
ATOM 2195 O O . VAL A 1 272 ? 20.371 -6.539 -4.975 1.00 95.25 272 VAL A O 1
ATOM 2198 N N . GLN A 1 273 ? 22.127 -7.900 -5.294 1.00 92.75 273 GLN A N 1
ATOM 2199 C CA . GLN A 1 273 ? 23.140 -6.853 -5.203 1.00 92.75 273 GLN A CA 1
ATOM 2200 C C . GLN A 1 273 ? 22.984 -5.814 -6.317 1.00 92.75 273 GLN A C 1
ATOM 2202 O O . GLN A 1 273 ? 23.124 -4.631 -6.051 1.00 92.75 273 GLN A O 1
ATOM 2207 N N . TYR A 1 274 ? 22.635 -6.236 -7.535 1.00 93.25 274 TYR A N 1
ATOM 2208 C CA . TYR A 1 274 ? 22.321 -5.322 -8.636 1.00 93.25 274 TYR A CA 1
ATOM 2209 C C . TYR A 1 274 ? 21.107 -4.423 -8.353 1.00 93.25 274 TYR A C 1
ATOM 2211 O O . TYR A 1 274 ? 21.121 -3.255 -8.726 1.00 93.25 274 TYR A O 1
ATOM 2219 N N . LEU A 1 275 ? 20.064 -4.941 -7.695 1.00 93.38 275 LEU A N 1
ATOM 2220 C CA . LEU A 1 275 ? 18.901 -4.131 -7.303 1.00 93.38 275 LEU A CA 1
ATOM 2221 C C . LEU A 1 275 ? 19.220 -3.140 -6.173 1.00 93.38 275 LEU A C 1
ATOM 2223 O O . LEU A 1 275 ? 18.542 -2.130 -6.045 1.00 93.38 275 LEU A O 1
ATOM 2227 N N . ILE A 1 276 ? 20.216 -3.458 -5.348 1.00 90.88 276 ILE A N 1
ATOM 2228 C CA . ILE A 1 276 ? 20.667 -2.672 -4.189 1.00 90.88 276 ILE A CA 1
ATOM 2229 C C . ILE A 1 276 ? 21.712 -1.624 -4.573 1.00 90.88 276 ILE A C 1
ATOM 2231 O O . ILE A 1 276 ? 21.909 -0.658 -3.842 1.00 90.88 276 ILE A O 1
ATOM 2235 N N . ASP A 1 277 ? 22.418 -1.846 -5.679 1.00 87.19 277 ASP A N 1
ATOM 2236 C CA . ASP A 1 277 ? 23.512 -0.996 -6.119 1.00 87.19 277 ASP A CA 1
ATOM 2237 C C . ASP A 1 277 ? 23.002 0.325 -6.707 1.00 87.19 277 ASP A C 1
ATOM 2239 O O . ASP A 1 277 ? 22.509 0.395 -7.842 1.00 87.19 277 ASP A O 1
ATOM 2243 N N . ASP A 1 278 ? 23.179 1.364 -5.895 1.00 80.25 278 ASP A N 1
ATOM 2244 C CA . ASP A 1 278 ? 22.904 2.767 -6.205 1.00 80.25 278 ASP A CA 1
ATOM 2245 C C . ASP A 1 278 ? 24.193 3.558 -6.505 1.00 80.25 278 ASP A C 1
ATOM 2247 O O . ASP A 1 278 ? 24.160 4.755 -6.775 1.00 80.25 278 ASP A O 1
ATOM 2251 N N . SER A 1 279 ? 25.359 2.902 -6.456 1.00 71.12 279 SER A N 1
ATOM 2252 C CA . SER A 1 279 ? 26.681 3.543 -6.538 1.00 71.12 279 SER A CA 1
ATOM 2253 C C . SER A 1 279 ? 27.211 3.736 -7.968 1.00 71.12 279 SER A C 1
ATOM 2255 O O . SER A 1 279 ? 28.409 3.926 -8.166 1.00 71.12 279 SER A O 1
ATOM 2257 N N . GLY A 1 280 ? 26.344 3.723 -8.980 1.00 70.81 280 GLY A N 1
ATOM 2258 C CA . GLY A 1 280 ? 26.755 3.854 -10.375 1.00 70.81 280 GLY A CA 1
ATOM 2259 C C . GLY A 1 280 ? 25.609 4.202 -11.326 1.00 70.81 280 GLY A C 1
ATOM 2260 O O . GLY A 1 280 ? 24.472 4.398 -10.896 1.00 70.81 280 GLY A O 1
ATOM 2261 N N . PRO A 1 281 ? 25.881 4.284 -12.639 1.00 78.00 281 PRO A N 1
ATOM 2262 C CA . PRO A 1 281 ? 24.859 4.611 -13.625 1.00 78.00 281 PRO A CA 1
ATOM 2263 C C . PRO A 1 281 ? 23.716 3.583 -13.638 1.00 78.00 281 PRO A C 1
ATOM 2265 O O . PRO A 1 281 ? 23.900 2.385 -13.389 1.00 78.00 281 PRO A O 1
ATOM 2268 N N . PHE A 1 282 ? 22.513 4.044 -13.996 1.00 83.00 282 PHE A N 1
ATOM 2269 C CA . PHE A 1 282 ? 21.345 3.182 -14.189 1.00 83.00 282 PHE A CA 1
ATOM 2270 C C . PHE A 1 282 ? 21.522 2.318 -15.452 1.00 83.00 282 PHE A C 1
ATOM 2272 O O . PHE A 1 282 ? 21.110 2.682 -16.554 1.00 83.00 282 PHE A O 1
ATOM 2279 N N . LEU A 1 283 ? 22.181 1.170 -15.295 1.00 85.19 283 LEU A N 1
ATOM 2280 C CA . LEU A 1 283 ? 22.436 0.200 -16.362 1.00 85.19 283 LEU A CA 1
ATOM 2281 C C . LEU A 1 283 ? 21.429 -0.949 -16.319 1.00 85.19 283 LEU A C 1
ATOM 2283 O O . LEU A 1 283 ? 21.317 -1.636 -15.307 1.00 85.19 283 LEU A O 1
ATOM 2287 N N . LEU A 1 284 ? 20.728 -1.200 -17.423 1.00 88.81 284 LEU A N 1
ATOM 2288 C CA . LEU A 1 284 ? 19.872 -2.381 -17.552 1.00 88.81 284 LEU A CA 1
ATOM 2289 C C . LEU A 1 284 ? 20.692 -3.626 -17.914 1.00 88.81 284 LEU A C 1
ATOM 2291 O O . LEU A 1 284 ? 21.724 -3.498 -18.578 1.00 88.81 284 LEU A O 1
ATOM 2295 N N . PRO A 1 285 ? 20.249 -4.837 -17.524 1.00 88.69 285 PRO A N 1
ATOM 2296 C CA . PRO A 1 285 ? 20.993 -6.042 -17.840 1.00 88.69 285 PRO A CA 1
ATOM 2297 C C . PRO A 1 285 ? 21.013 -6.324 -19.345 1.00 88.69 285 PRO A C 1
ATOM 2299 O O . PRO A 1 285 ? 19.983 -6.206 -20.011 1.00 88.69 285 PRO A O 1
ATOM 2302 N N . ILE A 1 286 ? 22.157 -6.774 -19.866 1.00 87.38 286 ILE A N 1
ATOM 2303 C CA . ILE A 1 286 ? 22.257 -7.247 -21.252 1.00 87.38 286 ILE A CA 1
ATOM 2304 C C . ILE A 1 286 ? 21.468 -8.549 -21.382 1.00 87.38 286 ILE A C 1
ATOM 2306 O O . ILE A 1 286 ? 21.798 -9.553 -20.737 1.00 87.38 286 ILE A O 1
ATOM 2310 N N . SER A 1 287 ? 20.446 -8.519 -22.241 1.00 88.31 287 SER A N 1
ATOM 2311 C CA . SER A 1 287 ? 19.604 -9.674 -22.548 1.00 88.31 287 SER A CA 1
ATOM 2312 C C . SER A 1 287 ? 20.340 -10.691 -23.415 1.00 88.31 287 SER A C 1
ATOM 2314 O O . SER A 1 287 ? 20.887 -10.354 -24.467 1.00 88.31 287 SER A O 1
ATOM 2316 N N . ILE A 1 288 ? 20.257 -11.972 -23.047 1.00 87.81 288 ILE A N 1
ATOM 2317 C CA . ILE A 1 288 ? 20.761 -13.077 -23.881 1.00 87.81 288 ILE A CA 1
ATOM 2318 C C . ILE A 1 288 ? 20.005 -13.223 -25.207 1.00 87.81 288 ILE A C 1
ATOM 2320 O O . ILE A 1 288 ? 20.500 -13.872 -26.129 1.00 87.81 288 ILE A O 1
ATOM 2324 N N . THR A 1 289 ? 18.796 -12.665 -25.306 1.00 83.06 289 THR A N 1
ATOM 2325 C CA . THR A 1 289 ? 17.996 -12.652 -26.536 1.00 83.06 289 THR A CA 1
ATOM 2326 C C . THR A 1 289 ? 17.917 -11.293 -27.206 1.00 83.06 289 THR A C 1
ATOM 2328 O O . THR A 1 289 ? 17.170 -11.150 -28.171 1.00 83.06 289 THR A O 1
ATOM 2331 N N . ASN A 1 290 ? 18.756 -10.351 -26.764 1.00 82.88 290 ASN A N 1
ATOM 2332 C CA . ASN A 1 290 ? 18.822 -8.990 -27.284 1.00 82.88 290 ASN A CA 1
ATOM 2333 C C . ASN A 1 290 ? 17.468 -8.259 -27.192 1.00 82.88 290 ASN A C 1
ATOM 2335 O O . ASN A 1 290 ? 17.142 -7.435 -28.045 1.00 82.88 290 ASN A O 1
ATOM 2339 N N . ASP A 1 291 ? 16.664 -8.612 -26.182 1.00 84.38 291 ASP A N 1
ATOM 2340 C CA . ASP A 1 291 ? 15.429 -7.908 -25.856 1.00 84.38 291 ASP A CA 1
ATOM 2341 C C . ASP A 1 291 ? 15.774 -6.568 -25.188 1.00 84.38 291 ASP A C 1
ATOM 2343 O O . ASP A 1 291 ? 16.692 -6.493 -24.370 1.00 84.38 291 ASP A O 1
ATOM 2347 N N . ASP A 1 292 ? 15.022 -5.520 -25.519 1.00 81.31 292 ASP A N 1
ATOM 2348 C CA . ASP A 1 292 ? 15.169 -4.183 -24.940 1.00 81.31 292 ASP A CA 1
ATOM 2349 C C . ASP A 1 292 ? 13.941 -3.853 -24.080 1.00 81.31 292 ASP A C 1
ATOM 2351 O O . ASP A 1 292 ? 12.800 -4.098 -24.484 1.00 81.31 292 ASP A O 1
ATOM 2355 N N . ALA A 1 293 ? 14.169 -3.294 -22.889 1.00 82.88 293 ALA A N 1
ATOM 2356 C CA . ALA A 1 293 ? 13.102 -2.804 -22.020 1.00 82.88 293 ALA A CA 1
ATOM 2357 C C . ALA A 1 293 ? 12.453 -1.515 -22.557 1.00 82.88 293 ALA A C 1
ATOM 2359 O O . ALA A 1 293 ? 11.303 -1.212 -22.229 1.00 82.88 293 ALA A O 1
ATOM 2360 N N . LEU A 1 294 ? 13.185 -0.751 -23.376 1.00 81.06 294 LEU A N 1
ATOM 2361 C CA . LEU A 1 294 ? 12.780 0.542 -23.927 1.00 81.06 294 LEU A CA 1
ATOM 2362 C C . LEU A 1 294 ? 12.864 0.548 -25.467 1.00 81.06 294 LEU A C 1
ATOM 2364 O O . LEU A 1 294 ? 13.522 1.411 -26.046 1.00 81.06 294 LEU A O 1
ATOM 2368 N N . PRO A 1 295 ? 12.126 -0.337 -26.165 1.00 64.62 295 PRO A N 1
ATOM 2369 C CA . PRO A 1 295 ? 12.282 -0.554 -27.608 1.00 64.62 295 PRO A CA 1
ATOM 2370 C C . PRO A 1 295 ? 11.930 0.665 -28.477 1.00 64.62 295 PRO A C 1
ATOM 2372 O O . PRO A 1 295 ? 12.315 0.731 -29.640 1.00 64.62 295 PRO A O 1
ATOM 2375 N N . ASN A 1 296 ? 11.185 1.631 -27.929 1.00 61.72 296 ASN A N 1
ATOM 2376 C CA . ASN A 1 296 ? 10.795 2.866 -28.616 1.00 61.72 296 ASN A CA 1
ATOM 2377 C C . ASN A 1 296 ? 11.762 4.033 -28.352 1.00 61.72 296 ASN A C 1
ATOM 2379 O O . ASN A 1 296 ? 11.482 5.161 -28.764 1.00 61.72 296 ASN A O 1
ATOM 2383 N N . ARG A 1 297 ? 12.872 3.806 -27.638 1.00 66.44 297 ARG A N 1
ATOM 2384 C CA . ARG A 1 297 ? 13.903 4.828 -27.452 1.00 66.44 297 ARG A CA 1
ATOM 2385 C C . ARG A 1 297 ? 14.492 5.168 -28.818 1.00 66.44 297 ARG A C 1
ATOM 2387 O O . ARG A 1 297 ? 14.860 4.276 -29.577 1.00 66.44 297 ARG A O 1
ATOM 2394 N N . VAL A 1 298 ? 14.570 6.459 -29.143 1.00 50.72 298 VAL A N 1
ATOM 2395 C CA . VAL A 1 298 ? 15.219 6.910 -30.379 1.00 50.72 298 VAL A CA 1
ATOM 2396 C C . VAL A 1 298 ? 16.692 6.524 -30.290 1.00 50.72 298 VAL A C 1
ATOM 2398 O O . VAL A 1 298 ? 17.465 7.155 -29.576 1.00 50.72 298 VAL A O 1
ATOM 2401 N N . HIS A 1 299 ? 17.066 5.461 -30.992 1.00 47.66 299 HIS A N 1
ATOM 2402 C CA . HIS A 1 299 ? 18.453 5.067 -31.156 1.00 47.66 299 HIS A CA 1
ATOM 2403 C C . HIS A 1 299 ? 19.036 5.971 -32.246 1.00 47.66 299 HIS A C 1
ATOM 2405 O O . HIS A 1 299 ? 18.684 5.834 -33.419 1.00 47.66 299 HIS A O 1
ATOM 2411 N N . LYS A 1 300 ? 19.854 6.956 -31.861 1.00 43.59 300 LYS A N 1
ATOM 2412 C CA . LYS A 1 300 ? 20.665 7.733 -32.803 1.00 43.59 300 LYS A CA 1
ATOM 2413 C C . LYS A 1 300 ? 22.055 7.097 -32.859 1.00 43.59 300 LYS A C 1
ATOM 2415 O O . LYS A 1 300 ? 22.893 7.447 -32.036 1.00 43.59 300 LYS A O 1
ATOM 2420 N N . PRO A 1 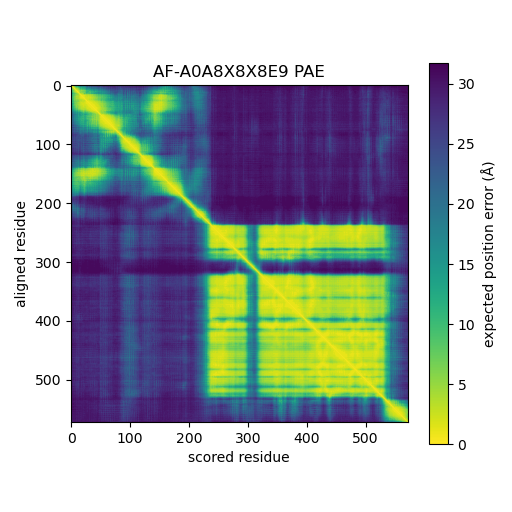301 ? 22.317 6.184 -33.810 1.00 44.31 301 PRO A N 1
ATOM 2421 C CA . PRO A 1 301 ? 23.618 5.525 -33.913 1.00 44.31 301 PRO A CA 1
ATOM 2422 C C . PRO A 1 301 ? 24.770 6.502 -34.203 1.00 44.31 301 PRO A C 1
ATOM 2424 O O . PRO A 1 301 ? 25.921 6.154 -33.994 1.00 44.31 301 PRO A O 1
ATOM 2427 N N . GLU A 1 302 ? 24.476 7.719 -34.672 1.00 44.00 302 GLU A N 1
ATOM 2428 C CA . GLU A 1 302 ? 25.486 8.734 -35.002 1.00 44.00 302 GLU A CA 1
ATOM 2429 C C . GLU A 1 302 ? 25.923 9.590 -33.793 1.00 44.00 302 GLU A C 1
ATOM 2431 O O . GLU A 1 302 ? 26.932 10.273 -33.891 1.00 44.00 302 GLU A O 1
ATOM 2436 N N . GLU A 1 303 ? 25.225 9.547 -32.647 1.00 44.56 303 GLU A N 1
ATOM 2437 C CA . GLU A 1 303 ? 25.574 10.357 -31.456 1.00 44.56 303 GLU A CA 1
ATOM 2438 C C . GLU A 1 303 ? 26.376 9.584 -30.388 1.00 44.56 303 GLU A C 1
ATOM 2440 O O . GLU A 1 303 ? 26.826 10.188 -29.415 1.00 44.56 303 GLU A O 1
ATOM 2445 N N . GLU A 1 304 ? 26.609 8.274 -30.558 1.00 44.31 304 GLU A N 1
ATOM 2446 C CA . GLU A 1 304 ? 27.443 7.490 -29.626 1.00 44.31 304 GLU A CA 1
ATOM 2447 C C . GLU A 1 304 ? 28.941 7.847 -29.718 1.00 44.31 304 GLU A C 1
ATOM 2449 O O . GLU A 1 304 ? 29.665 7.675 -28.740 1.00 44.31 304 GLU A O 1
ATOM 2454 N N . GLU A 1 305 ? 29.407 8.403 -30.845 1.00 41.12 305 GLU A N 1
ATOM 2455 C CA . GLU A 1 305 ? 30.794 8.879 -31.002 1.00 41.12 305 GLU A CA 1
ATOM 2456 C C . GLU A 1 305 ? 30.984 10.355 -30.584 1.00 41.12 305 GLU A C 1
ATOM 2458 O O . GLU A 1 305 ? 32.093 10.752 -30.225 1.00 41.12 305 GLU A O 1
ATOM 2463 N N . ASP A 1 306 ? 29.913 11.159 -30.556 1.00 37.84 306 ASP A N 1
ATOM 2464 C CA . ASP A 1 306 ? 29.984 12.620 -30.363 1.00 37.84 306 ASP A CA 1
ATOM 2465 C C . ASP A 1 306 ? 29.797 13.078 -28.899 1.00 37.84 306 ASP A C 1
ATOM 2467 O O . ASP A 1 306 ? 29.993 14.253 -28.584 1.00 37.84 306 ASP A O 1
ATOM 2471 N N . PHE A 1 307 ? 29.484 12.161 -27.974 1.00 39.62 307 PHE A N 1
ATOM 2472 C CA . PHE A 1 307 ? 29.412 12.428 -26.527 1.00 39.62 307 PHE A CA 1
ATOM 2473 C C . PHE A 1 307 ? 30.718 12.121 -25.772 1.00 39.62 307 PHE A C 1
ATOM 2475 O O . PHE A 1 307 ? 30.707 11.824 -24.576 1.00 39.62 307 PHE A O 1
ATOM 2482 N N . VAL A 1 308 ? 31.873 12.257 -26.429 1.00 39.91 308 VAL A N 1
ATOM 2483 C CA . VAL A 1 308 ? 33.147 12.375 -25.708 1.00 39.91 308 VAL A CA 1
ATOM 2484 C C . VAL A 1 308 ? 33.183 13.753 -25.046 1.00 39.91 308 VAL A C 1
ATOM 2486 O O . VAL A 1 308 ? 33.584 14.751 -25.648 1.00 39.91 308 VAL A O 1
ATOM 2489 N N . VAL A 1 309 ? 32.746 13.821 -23.787 1.00 35.56 309 VAL A N 1
ATOM 2490 C CA . VAL A 1 309 ? 33.041 14.957 -22.911 1.00 35.56 309 VAL A CA 1
ATOM 2491 C C . VAL A 1 309 ? 34.561 15.089 -22.873 1.00 35.56 309 VAL A C 1
ATOM 2493 O O . VAL A 1 309 ? 35.260 14.206 -22.382 1.00 35.56 309 VAL A O 1
ATOM 2496 N N . TRP A 1 310 ? 35.095 16.168 -23.446 1.00 38.38 310 TRP A N 1
ATOM 2497 C CA . TRP A 1 310 ? 36.515 16.474 -23.337 1.00 38.38 310 TRP A CA 1
ATOM 2498 C C . TRP A 1 310 ? 36.788 16.920 -21.899 1.00 38.38 310 TRP A C 1
ATOM 2500 O O . TRP A 1 310 ? 36.747 18.109 -21.583 1.00 38.38 310 TRP A O 1
ATOM 2510 N N . GLU A 1 311 ? 36.999 15.954 -21.006 1.00 37.16 311 GLU A N 1
ATOM 2511 C CA . GLU A 1 311 ? 37.479 16.226 -19.660 1.00 37.16 311 GLU A CA 1
ATOM 2512 C C . GLU A 1 311 ? 38.879 16.827 -19.762 1.00 37.16 311 GLU A C 1
ATOM 2514 O O . GLU A 1 311 ? 39.854 16.209 -20.200 1.00 37.16 311 GLU A O 1
ATOM 2519 N N . GLY A 1 312 ? 38.968 18.103 -19.398 1.00 37.19 312 GLY A N 1
ATOM 2520 C CA . GLY A 1 312 ? 40.238 18.776 -19.242 1.00 37.19 312 GLY A CA 1
ATOM 2521 C C . GLY A 1 312 ? 41.016 18.142 -18.095 1.00 37.19 312 GLY A C 1
ATOM 2522 O O . GLY A 1 312 ? 40.691 18.382 -16.943 1.00 37.19 312 GLY A O 1
ATOM 2523 N N . SER A 1 313 ? 42.074 17.401 -18.433 1.00 45.75 313 SER A N 1
ATOM 2524 C CA . SER A 1 313 ? 43.302 17.229 -17.643 1.00 45.75 313 SER A CA 1
ATOM 2525 C C . SER A 1 313 ? 43.105 17.194 -16.116 1.00 45.75 313 SER A C 1
ATOM 2527 O O . SER A 1 313 ? 43.473 18.136 -15.408 1.00 45.75 313 SER A O 1
ATOM 2529 N N . GLY A 1 314 ? 42.624 16.067 -15.611 1.00 36.69 314 GLY A N 1
ATOM 2530 C CA . GLY A 1 314 ? 42.763 15.660 -14.219 1.00 36.69 314 GLY A CA 1
ATOM 2531 C C . GLY A 1 314 ? 42.668 14.146 -14.171 1.00 36.69 314 GLY A C 1
ATOM 2532 O O . GLY A 1 314 ? 41.648 13.597 -14.558 1.00 36.69 314 GLY A O 1
ATOM 2533 N N . ASP A 1 315 ? 43.757 13.482 -13.795 1.00 46.88 315 ASP A N 1
ATOM 2534 C CA . ASP A 1 315 ? 43.812 12.034 -13.615 1.00 46.88 315 ASP A CA 1
ATOM 2535 C C . ASP A 1 315 ? 42.700 11.577 -12.655 1.00 46.88 315 ASP A C 1
ATOM 2537 O O . ASP A 1 315 ? 42.841 11.831 -11.467 1.00 46.88 315 ASP A O 1
ATOM 2541 N N . GLU A 1 316 ? 41.619 10.976 -13.170 1.00 45.47 316 GLU A N 1
ATOM 2542 C CA . GLU A 1 316 ? 40.819 9.852 -12.631 1.00 45.47 316 GLU A CA 1
ATOM 2543 C C . GLU A 1 316 ? 39.770 9.474 -13.697 1.00 45.47 316 GLU A C 1
ATOM 2545 O O . GLU A 1 316 ? 38.621 9.896 -13.651 1.00 45.47 316 GLU A O 1
ATOM 2550 N N . ALA A 1 317 ? 40.176 8.709 -14.716 1.00 43.84 317 ALA A N 1
ATOM 2551 C CA . ALA A 1 317 ? 39.222 8.108 -15.644 1.00 43.84 317 ALA A CA 1
ATOM 2552 C C . ALA A 1 317 ? 38.422 7.034 -14.889 1.00 43.84 317 ALA A C 1
ATOM 2554 O O . ALA A 1 317 ? 38.959 5.962 -14.601 1.00 43.84 317 ALA A O 1
ATOM 2555 N N . GLU A 1 318 ? 37.164 7.318 -14.550 1.00 47.62 318 GLU A N 1
ATOM 2556 C CA . GLU A 1 318 ? 36.229 6.294 -14.085 1.00 47.62 318 GLU A CA 1
ATOM 2557 C C . GLU A 1 318 ? 36.096 5.222 -15.183 1.00 47.62 318 GLU A C 1
ATOM 2559 O O . GLU A 1 318 ? 35.588 5.478 -16.276 1.00 47.62 318 GLU A O 1
ATOM 2564 N N . GLU A 1 319 ? 36.597 4.009 -14.929 1.00 48.12 319 GLU A N 1
ATOM 2565 C CA . GLU A 1 319 ? 36.330 2.852 -15.787 1.00 48.12 319 GLU A CA 1
ATOM 2566 C C . GLU A 1 319 ? 34.811 2.639 -15.858 1.00 48.12 319 GLU A C 1
ATOM 2568 O O . GLU A 1 319 ? 34.183 2.245 -14.875 1.00 48.12 319 GLU A O 1
ATOM 2573 N N . SER A 1 320 ? 34.204 2.884 -17.025 1.00 56.88 320 SER A N 1
ATOM 2574 C CA . SER A 1 320 ? 32.781 2.624 -17.248 1.00 56.88 320 SER A CA 1
ATOM 2575 C C . SER A 1 320 ? 32.490 1.141 -17.001 1.00 56.88 320 SER A C 1
ATOM 2577 O O . SER A 1 320 ? 32.941 0.276 -17.762 1.00 56.88 320 SER A O 1
ATOM 2579 N N . THR A 1 321 ? 31.755 0.825 -15.936 1.00 66.00 321 THR A N 1
ATOM 2580 C CA . THR A 1 321 ? 31.412 -0.557 -15.600 1.00 66.00 321 THR A CA 1
ATOM 2581 C C . THR A 1 321 ? 30.495 -1.142 -16.681 1.00 66.00 321 THR A C 1
ATOM 2583 O O . THR A 1 321 ? 29.511 -0.510 -17.073 1.00 66.00 321 THR A O 1
ATOM 2586 N N . PRO A 1 322 ? 30.801 -2.336 -17.226 1.00 77.56 322 PRO A N 1
ATOM 2587 C CA . PRO A 1 322 ? 29.958 -2.942 -18.246 1.00 77.56 322 PRO A CA 1
ATOM 2588 C C . PRO A 1 322 ? 28.588 -3.303 -17.650 1.00 77.56 322 PRO A C 1
ATOM 2590 O O . PRO A 1 322 ? 28.515 -3.681 -16.475 1.00 77.56 322 PRO A O 1
ATOM 2593 N N . PRO A 1 323 ? 27.501 -3.249 -18.441 1.00 83.25 323 PRO A N 1
ATOM 2594 C CA . PRO A 1 323 ? 26.190 -3.626 -17.942 1.00 83.25 323 PRO A CA 1
ATOM 2595 C C . PRO A 1 323 ? 26.178 -5.086 -17.457 1.00 83.25 323 PRO A C 1
ATOM 2597 O O . PRO A 1 323 ? 26.811 -5.956 -18.070 1.00 83.25 323 PRO A O 1
ATOM 2600 N N . PRO A 1 324 ? 25.450 -5.391 -16.373 1.00 90.38 324 PRO A N 1
ATOM 2601 C CA . PRO A 1 324 ? 25.410 -6.736 -15.817 1.00 90.38 324 PRO A CA 1
ATOM 2602 C C . PRO A 1 324 ? 24.638 -7.704 -16.727 1.00 90.38 324 PRO A C 1
ATOM 2604 O O . PRO A 1 324 ? 23.863 -7.301 -17.592 1.00 90.38 324 PRO A O 1
ATOM 2607 N N . SER A 1 325 ? 24.808 -9.011 -16.522 1.00 92.75 325 SER A N 1
ATOM 2608 C CA . SER A 1 325 ? 24.041 -10.043 -17.231 1.00 92.75 325 SER A CA 1
ATOM 2609 C C . SER A 1 325 ? 23.689 -11.204 -16.303 1.00 92.75 325 SER A C 1
ATOM 2611 O O . SER A 1 325 ? 24.489 -11.606 -15.457 1.00 92.75 325 SER A O 1
ATOM 2613 N N . PHE A 1 326 ? 22.483 -11.754 -16.469 1.00 95.44 326 PHE A N 1
ATOM 2614 C CA . PHE A 1 326 ? 21.918 -12.791 -15.598 1.00 95.44 326 PHE A CA 1
ATOM 2615 C C . PHE A 1 326 ? 21.336 -13.957 -16.419 1.00 95.44 326 PHE A C 1
ATOM 2617 O O . PHE A 1 326 ? 20.140 -14.233 -16.335 1.00 95.44 326 PHE A O 1
ATOM 2624 N N . PRO A 1 327 ? 22.157 -14.679 -17.206 1.00 95.06 327 PRO A N 1
ATOM 2625 C CA . PRO A 1 327 ? 21.681 -15.612 -18.234 1.00 95.06 327 PRO A CA 1
ATOM 2626 C C . PRO A 1 327 ? 20.833 -16.770 -17.688 1.00 95.06 327 PRO A C 1
ATOM 2628 O O . PRO A 1 327 ? 19.868 -17.196 -18.325 1.00 95.06 327 PRO A O 1
ATOM 2631 N N . VAL A 1 328 ? 21.177 -17.284 -16.501 1.00 96.12 328 VAL A N 1
ATOM 2632 C CA . VAL A 1 328 ? 20.437 -18.380 -15.852 1.00 96.12 328 VAL A CA 1
ATOM 2633 C C . VAL A 1 328 ? 19.049 -17.901 -15.425 1.00 96.12 328 VAL A C 1
ATOM 2635 O O . VAL A 1 328 ? 18.049 -18.487 -15.837 1.00 96.12 328 VAL A O 1
ATOM 2638 N N . LEU A 1 329 ? 18.988 -16.792 -14.679 1.00 96.94 329 LEU A N 1
ATOM 2639 C CA . LEU A 1 329 ? 17.731 -16.196 -14.225 1.00 96.94 329 LEU A CA 1
ATOM 2640 C C . LEU A 1 329 ? 16.849 -15.787 -15.412 1.00 96.94 329 LEU A C 1
ATOM 2642 O O . LEU A 1 329 ? 15.662 -16.097 -15.429 1.00 96.94 329 LEU A O 1
ATOM 2646 N N . GLU A 1 330 ? 17.425 -15.148 -16.433 1.00 97.00 330 GLU A N 1
ATOM 2647 C CA . GLU A 1 330 ? 16.703 -14.729 -17.637 1.00 97.00 330 GLU A CA 1
ATOM 2648 C C . GLU A 1 330 ? 16.081 -15.920 -18.379 1.00 97.00 330 GLU A C 1
ATOM 2650 O O . GLU A 1 330 ? 14.922 -15.855 -18.794 1.00 97.00 330 GLU A O 1
ATOM 2655 N N . THR A 1 331 ? 16.804 -17.038 -18.498 1.00 97.25 331 THR A N 1
ATOM 2656 C CA . THR A 1 331 ? 16.289 -18.257 -19.142 1.00 97.25 331 THR A CA 1
ATOM 2657 C C . THR A 1 331 ? 15.085 -18.826 -18.387 1.00 97.25 331 THR A C 1
ATOM 2659 O O . THR A 1 331 ? 14.071 -19.181 -18.999 1.00 97.25 331 THR A O 1
ATOM 2662 N N . GLU A 1 332 ? 15.164 -18.888 -17.058 1.00 97.69 332 GLU A N 1
ATOM 2663 C CA . GLU A 1 332 ? 14.066 -19.367 -16.215 1.00 97.69 332 GLU A CA 1
ATOM 2664 C C . GLU A 1 332 ? 12.851 -18.434 -16.261 1.00 97.69 332 GLU A C 1
ATOM 2666 O O . GLU A 1 332 ? 11.716 -18.892 -16.437 1.00 97.69 332 GLU A O 1
ATOM 2671 N N . VAL A 1 333 ? 13.084 -17.122 -16.166 1.00 97.81 333 VAL A N 1
ATOM 2672 C CA . VAL A 1 333 ? 12.050 -16.087 -16.279 1.00 97.81 333 VAL A CA 1
ATOM 2673 C C . VAL A 1 333 ? 11.350 -16.184 -17.631 1.00 97.81 333 VAL A C 1
ATOM 2675 O O . VAL A 1 333 ? 10.119 -16.188 -17.690 1.00 97.81 333 VAL A O 1
ATOM 2678 N N . LYS A 1 334 ? 12.104 -16.347 -18.721 1.00 97.06 334 LYS A N 1
ATOM 2679 C CA . LYS A 1 334 ? 11.556 -16.498 -20.073 1.00 97.06 334 LYS A CA 1
ATOM 2680 C C . LYS A 1 334 ? 10.650 -17.722 -20.190 1.00 97.06 334 LYS A C 1
ATOM 2682 O O . LYS A 1 334 ? 9.541 -17.615 -20.718 1.00 97.06 334 LYS A O 1
ATOM 2687 N N . ALA A 1 335 ? 11.073 -18.869 -19.658 1.00 97.88 335 ALA A N 1
ATOM 2688 C CA . ALA A 1 335 ? 10.243 -20.073 -19.624 1.00 97.88 335 ALA A CA 1
ATOM 2689 C C . ALA A 1 335 ? 8.938 -19.842 -18.836 1.00 97.88 335 ALA A C 1
ATOM 2691 O O . ALA A 1 335 ? 7.852 -20.224 -19.291 1.00 97.88 335 ALA A O 1
ATOM 2692 N N . SER A 1 336 ? 9.022 -19.147 -17.699 1.00 98.31 336 SER A N 1
ATOM 2693 C CA . SER A 1 336 ? 7.858 -18.769 -16.896 1.00 98.31 336 SER A CA 1
ATOM 2694 C C . SER A 1 336 ? 6.905 -17.835 -17.640 1.00 98.31 336 SER A C 1
ATOM 2696 O O . SER A 1 336 ? 5.705 -18.116 -17.663 1.00 98.31 336 SER A O 1
ATOM 2698 N N . ILE A 1 337 ? 7.404 -16.792 -18.311 1.00 98.12 337 ILE A N 1
ATOM 2699 C CA . ILE A 1 337 ? 6.587 -15.865 -19.111 1.00 98.12 337 ILE A CA 1
ATOM 2700 C C . ILE A 1 337 ? 5.788 -16.631 -20.169 1.00 98.12 337 ILE A C 1
ATOM 2702 O O . ILE A 1 337 ? 4.571 -16.455 -20.268 1.00 98.12 337 ILE A O 1
ATOM 2706 N N . VAL A 1 338 ? 6.433 -17.541 -20.908 1.00 97.75 338 VAL A N 1
ATOM 2707 C CA . VAL A 1 338 ? 5.746 -18.379 -21.906 1.00 97.75 338 VAL A CA 1
ATOM 2708 C C . VAL A 1 338 ? 4.667 -19.241 -21.246 1.00 97.75 338 VAL A C 1
ATOM 2710 O O . VAL A 1 338 ? 3.520 -19.240 -21.696 1.00 97.75 338 VAL A O 1
ATOM 2713 N N . SER A 1 339 ? 4.986 -19.920 -20.139 1.00 97.88 339 SER A N 1
ATOM 2714 C CA . SER A 1 339 ? 4.031 -20.783 -19.422 1.00 97.88 339 SER A CA 1
ATOM 2715 C C . SER A 1 339 ? 2.812 -20.025 -18.864 1.00 97.88 339 SER A C 1
ATOM 2717 O O . SER A 1 339 ? 1.710 -20.576 -18.764 1.00 97.88 339 SER A O 1
ATOM 2719 N N . LEU A 1 340 ? 2.988 -18.741 -18.536 1.00 97.69 340 LEU A N 1
ATOM 2720 C CA . LEU A 1 340 ? 1.954 -17.859 -17.999 1.00 97.69 340 LEU A CA 1
ATOM 2721 C C . LEU A 1 340 ? 1.136 -17.165 -19.101 1.00 97.69 340 LEU A C 1
ATOM 2723 O O . LEU A 1 340 ? 0.135 -16.515 -18.800 1.00 97.69 340 LEU A O 1
ATOM 2727 N N . GLY A 1 341 ? 1.459 -17.382 -20.378 1.00 96.31 341 GLY A N 1
ATOM 2728 C CA . GLY A 1 341 ? 0.702 -16.854 -21.516 1.00 96.31 341 GLY A CA 1
ATOM 2729 C C . GLY A 1 341 ? 1.294 -15.589 -22.135 1.00 96.31 341 GLY A C 1
ATOM 2730 O O . GLY A 1 341 ? 0.550 -14.800 -22.709 1.00 96.31 341 GLY A O 1
ATOM 2731 N N . GLY A 1 342 ? 2.608 -15.396 -22.012 1.00 96.38 342 GLY A N 1
ATOM 2732 C CA . GLY A 1 342 ? 3.383 -14.384 -22.736 1.00 96.38 342 GLY A CA 1
ATOM 2733 C C . GLY A 1 342 ? 3.443 -13.003 -22.084 1.00 96.38 342 GLY A C 1
ATOM 2734 O O . GLY A 1 342 ? 4.198 -12.158 -22.547 1.00 96.38 342 GLY A O 1
ATOM 2735 N N . ALA A 1 343 ? 2.673 -12.758 -21.024 1.00 96.75 343 ALA A N 1
ATOM 2736 C CA . ALA A 1 343 ? 2.722 -11.510 -20.272 1.00 96.75 343 ALA A CA 1
ATOM 2737 C C . ALA A 1 343 ? 2.533 -11.773 -18.777 1.00 96.75 343 ALA A C 1
ATOM 2739 O O . ALA A 1 343 ? 1.687 -12.580 -18.369 1.00 96.75 343 ALA A O 1
ATOM 2740 N N . VAL A 1 344 ? 3.314 -11.072 -17.963 1.00 97.62 344 VAL A N 1
ATOM 2741 C CA . VAL A 1 344 ? 3.358 -11.232 -16.509 1.00 97.62 344 VAL A CA 1
ATOM 2742 C C . VAL A 1 344 ? 3.353 -9.876 -15.811 1.00 97.62 344 VAL A C 1
ATOM 2744 O O . VAL A 1 344 ? 3.587 -8.853 -16.446 1.00 97.62 344 VAL A O 1
ATOM 2747 N N . PHE A 1 345 ? 3.086 -9.873 -14.509 1.00 95.12 345 PHE A N 1
ATOM 2748 C CA . PHE A 1 345 ? 3.437 -8.774 -13.617 1.00 95.12 345 PHE A CA 1
ATOM 2749 C C . PHE A 1 345 ? 4.391 -9.294 -12.530 1.00 95.12 345 PHE A C 1
ATOM 2751 O O . PHE A 1 345 ? 4.111 -10.355 -11.951 1.00 95.12 345 PHE A O 1
ATOM 2758 N N . PRO A 1 346 ? 5.523 -8.616 -12.278 1.00 97.38 346 PRO A N 1
ATOM 2759 C CA . PRO A 1 346 ? 6.494 -9.042 -11.279 1.00 97.38 346 PRO A CA 1
ATOM 2760 C C . PRO A 1 346 ? 6.113 -8.559 -9.874 1.00 97.38 346 PRO A C 1
ATOM 2762 O O . PRO A 1 346 ? 5.503 -7.502 -9.707 1.00 97.38 346 PRO A O 1
ATOM 2765 N N . LYS A 1 347 ? 6.510 -9.321 -8.856 1.00 97.00 347 LYS A N 1
ATOM 2766 C CA . LYS A 1 347 ? 6.603 -8.865 -7.465 1.00 97.00 347 LYS A CA 1
ATOM 2767 C C . LYS A 1 347 ? 7.734 -9.584 -6.740 1.00 97.00 347 LYS A C 1
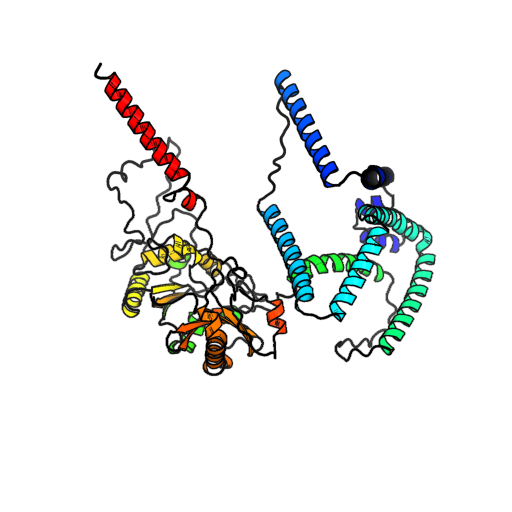ATOM 2769 O O . LYS A 1 347 ? 8.080 -10.702 -7.127 1.00 97.00 347 LYS A O 1
ATOM 2774 N N . LEU A 1 348 ? 8.286 -8.950 -5.712 1.00 97.38 348 LEU A N 1
ATOM 2775 C CA . LEU A 1 348 ? 9.204 -9.613 -4.793 1.00 97.38 348 LEU A CA 1
ATOM 2776 C C . LEU A 1 348 ? 8.425 -10.382 -3.715 1.00 97.38 348 LEU A C 1
ATOM 2778 O O . LEU A 1 348 ? 7.239 -10.692 -3.889 1.00 97.38 348 LEU A O 1
ATOM 2782 N N . ASN A 1 349 ? 9.105 -10.716 -2.618 1.00 96.31 349 ASN A N 1
ATOM 2783 C CA . ASN A 1 349 ? 8.570 -11.451 -1.481 1.00 96.31 349 ASN A CA 1
ATOM 2784 C C . ASN A 1 349 ? 7.220 -10.870 -1.027 1.00 96.31 349 ASN A C 1
ATOM 2786 O O . ASN A 1 349 ? 6.272 -11.636 -0.852 1.00 96.31 349 ASN A O 1
ATOM 2790 N N . TRP A 1 350 ? 7.096 -9.541 -0.922 1.00 95.69 350 TRP A N 1
ATOM 2791 C CA . TRP A 1 350 ? 5.871 -8.877 -0.465 1.00 95.69 350 TRP A CA 1
ATOM 2792 C C . TRP A 1 350 ? 5.315 -7.907 -1.502 1.00 95.69 350 TRP A C 1
ATOM 2794 O O . TRP A 1 350 ? 4.139 -7.997 -1.863 1.00 95.69 350 TRP A O 1
ATOM 2804 N N . SER A 1 351 ? 6.151 -7.030 -2.045 1.00 94.56 351 SER A N 1
ATOM 2805 C CA . SER A 1 351 ? 5.705 -5.852 -2.784 1.00 94.56 351 SER A CA 1
ATOM 2806 C C . SER A 1 351 ? 5.812 -6.022 -4.299 1.00 94.56 351 SER A C 1
ATOM 2808 O O . SER A 1 351 ? 6.717 -6.661 -4.834 1.00 94.56 351 SER A O 1
ATOM 2810 N N . SER A 1 352 ? 4.844 -5.447 -5.020 1.00 93.88 352 SER A N 1
ATOM 2811 C CA . SER A 1 352 ? 4.909 -5.282 -6.483 1.00 93.88 352 SER A CA 1
ATOM 2812 C C . SER A 1 352 ? 5.364 -3.854 -6.801 1.00 93.88 352 SER A C 1
ATOM 2814 O O . SER A 1 352 ? 4.944 -2.955 -6.070 1.00 93.88 352 SER A O 1
ATOM 2816 N N . PRO A 1 353 ? 6.105 -3.609 -7.897 1.00 93.88 353 PRO A N 1
ATOM 2817 C CA . PRO A 1 353 ? 6.669 -2.298 -8.221 1.00 93.88 353 PRO A CA 1
ATOM 2818 C C . PRO A 1 353 ? 5.629 -1.337 -8.825 1.00 93.88 353 PRO A C 1
ATOM 2820 O O . PRO A 1 353 ? 5.782 -0.834 -9.935 1.00 93.88 353 PRO A O 1
ATOM 2823 N N . LYS A 1 354 ? 4.494 -1.152 -8.137 1.00 89.12 354 LYS A N 1
ATOM 2824 C CA . LYS A 1 354 ? 3.333 -0.377 -8.621 1.00 89.12 354 LYS A CA 1
ATOM 2825 C C . LYS A 1 354 ? 3.659 1.103 -8.810 1.00 89.12 354 LYS A C 1
ATOM 2827 O O . LYS A 1 354 ? 3.114 1.741 -9.705 1.00 89.12 354 LYS A O 1
ATOM 2832 N N . ASP A 1 355 ? 4.538 1.597 -7.959 1.00 85.56 355 ASP A N 1
ATOM 2833 C CA . ASP A 1 355 ? 5.147 2.920 -7.947 1.00 85.56 355 ASP A CA 1
ATOM 2834 C C . ASP A 1 355 ? 6.106 3.172 -9.116 1.00 85.56 355 ASP A C 1
ATOM 2836 O O . ASP A 1 355 ? 6.295 4.320 -9.490 1.00 85.56 355 ASP A O 1
ATOM 2840 N N . ALA A 1 356 ? 6.647 2.124 -9.743 1.00 89.88 356 ALA A N 1
ATOM 2841 C CA . ALA A 1 356 ? 7.553 2.226 -10.889 1.00 89.88 356 ALA A CA 1
ATOM 2842 C C . ALA A 1 356 ? 6.853 2.083 -12.249 1.00 89.88 356 ALA A C 1
ATOM 2844 O O . ALA A 1 356 ? 7.511 2.033 -13.288 1.00 89.88 356 ALA A O 1
ATOM 2845 N N . ALA A 1 357 ? 5.516 2.006 -12.287 1.00 87.81 357 ALA A N 1
ATOM 2846 C CA . ALA A 1 357 ? 4.773 1.796 -13.534 1.00 87.81 357 ALA A CA 1
ATOM 2847 C C . ALA A 1 357 ? 5.068 2.864 -14.607 1.00 87.81 357 ALA A C 1
ATOM 2849 O O . ALA A 1 357 ? 4.968 2.569 -15.798 1.00 87.81 357 ALA A O 1
ATOM 2850 N N . TRP A 1 358 ? 5.451 4.076 -14.192 1.00 82.44 358 TRP A N 1
ATOM 2851 C CA . TRP A 1 358 ? 5.824 5.193 -15.065 1.00 82.44 358 TRP A CA 1
ATOM 2852 C C . TRP A 1 358 ? 7.115 4.952 -15.864 1.00 82.44 358 TRP A C 1
ATOM 2854 O O . TRP A 1 358 ? 7.276 5.548 -16.923 1.00 82.44 358 TRP A O 1
ATOM 2864 N N . MET A 1 359 ? 7.994 4.047 -15.416 1.00 85.12 359 MET A N 1
ATOM 2865 C CA . MET A 1 359 ? 9.207 3.665 -16.155 1.00 85.12 359 MET A CA 1
ATOM 2866 C C . MET A 1 359 ? 8.923 2.709 -17.316 1.00 85.12 359 MET A C 1
ATOM 2868 O O . MET A 1 359 ? 9.745 2.558 -18.218 1.00 85.12 359 MET A O 1
ATOM 2872 N N . SER A 1 360 ? 7.765 2.044 -17.315 1.00 85.19 360 SER A N 1
ATOM 2873 C CA . SER A 1 360 ? 7.358 1.183 -18.424 1.00 85.19 360 SER A CA 1
ATOM 2874 C C . SER A 1 360 ? 7.004 2.018 -19.649 1.00 85.19 360 SER A C 1
ATOM 2876 O O . SER A 1 360 ? 6.230 2.969 -19.558 1.00 85.19 360 SER A O 1
ATOM 2878 N N . SER A 1 361 ? 7.431 1.570 -20.831 1.00 78.12 361 SER A N 1
ATOM 2879 C CA . SER A 1 361 ? 7.034 2.155 -22.123 1.00 78.12 361 SER A CA 1
ATOM 2880 C C . SER A 1 361 ? 5.514 2.185 -22.357 1.00 78.12 361 SER A C 1
ATOM 2882 O O . SER A 1 361 ? 5.028 2.912 -23.221 1.00 78.12 361 SER A O 1
ATOM 2884 N N . THR A 1 362 ? 4.753 1.399 -21.588 1.00 79.19 362 THR A N 1
ATOM 2885 C CA . THR A 1 362 ? 3.285 1.331 -21.651 1.00 79.19 362 THR A CA 1
ATOM 2886 C C . THR A 1 362 ? 2.583 2.013 -20.475 1.00 79.19 362 THR A C 1
ATOM 2888 O O . THR A 1 362 ? 1.354 1.983 -20.415 1.00 79.1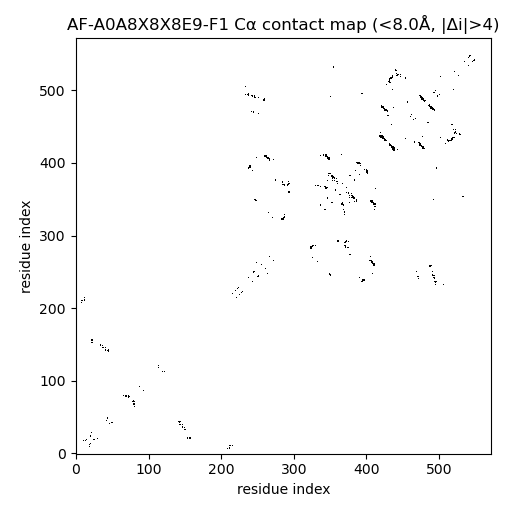9 362 THR A O 1
ATOM 2891 N N . GLY A 1 363 ? 3.329 2.568 -19.512 1.00 81.88 363 GLY A N 1
ATOM 2892 C CA . GLY A 1 363 ? 2.771 3.090 -18.261 1.00 81.88 363 GLY A CA 1
ATOM 2893 C C . GLY A 1 363 ? 2.071 2.019 -17.410 1.00 81.88 363 GLY A C 1
ATOM 2894 O O . GLY A 1 363 ? 1.132 2.321 -16.674 1.00 81.88 363 GLY A O 1
ATOM 2895 N N . SER A 1 364 ? 2.451 0.745 -17.562 1.00 86.50 364 SER A N 1
ATOM 2896 C CA . SER A 1 364 ? 1.802 -0.393 -16.904 1.00 86.50 364 SER A CA 1
ATOM 2897 C C . SER A 1 364 ? 2.813 -1.384 -16.327 1.00 86.50 364 SER A C 1
ATOM 2899 O O . SER A 1 364 ? 3.963 -1.444 -16.753 1.00 86.50 364 SER A O 1
ATOM 2901 N N . LEU A 1 365 ? 2.359 -2.230 -15.398 1.00 91.25 365 LEU A N 1
ATOM 2902 C CA . LEU A 1 365 ? 3.167 -3.298 -14.783 1.00 91.25 365 LEU A CA 1
ATOM 2903 C C . LEU A 1 365 ? 3.266 -4.567 -15.639 1.00 91.25 365 LEU A C 1
ATOM 2905 O O . LEU A 1 365 ? 3.684 -5.619 -15.154 1.00 91.25 365 LEU A O 1
ATOM 2909 N N . ARG A 1 366 ? 2.806 -4.503 -16.890 1.00 94.50 366 ARG A N 1
ATOM 2910 C CA . ARG A 1 366 ? 2.858 -5.624 -17.820 1.00 94.50 366 ARG A CA 1
ATOM 2911 C C . ARG A 1 366 ? 4.284 -5.775 -18.338 1.00 94.50 366 ARG A C 1
ATOM 2913 O O . ARG A 1 366 ? 4.760 -4.901 -19.053 1.00 94.50 366 ARG A O 1
ATOM 2920 N N . CYS A 1 367 ? 4.884 -6.931 -18.082 1.00 95.62 367 CYS A N 1
ATOM 2921 C CA . CYS A 1 367 ? 6.176 -7.320 -18.635 1.00 95.62 367 CYS A CA 1
ATOM 2922 C C . CYS A 1 367 ? 6.045 -8.530 -19.567 1.00 95.62 367 CYS A C 1
AT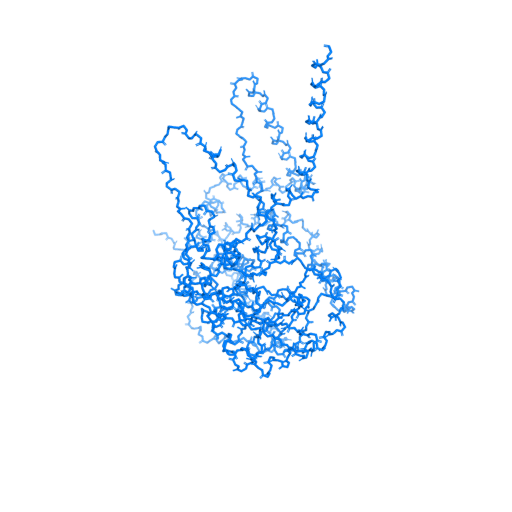OM 2924 O O . CYS A 1 367 ? 5.211 -9.419 -19.360 1.00 95.62 367 CYS A O 1
ATOM 2926 N N . THR A 1 368 ? 6.897 -8.581 -20.580 1.00 95.50 368 THR A N 1
ATOM 2927 C CA . THR A 1 368 ? 6.979 -9.628 -21.607 1.00 95.50 368 THR A CA 1
ATOM 2928 C C . THR A 1 368 ? 8.385 -10.191 -21.784 1.00 95.50 368 THR A C 1
ATOM 2930 O O . THR A 1 368 ? 8.540 -11.257 -22.376 1.00 95.50 368 THR A O 1
ATOM 2933 N N . ASN A 1 369 ? 9.395 -9.529 -21.223 1.00 94.56 369 ASN A N 1
ATOM 2934 C CA . ASN A 1 369 ? 10.786 -9.966 -21.224 1.00 94.56 369 ASN A CA 1
ATOM 2935 C C . ASN A 1 369 ? 11.459 -9.640 -19.874 1.00 94.56 369 ASN A C 1
ATOM 2937 O O . ASN A 1 369 ? 10.869 -8.994 -19.004 1.00 94.56 369 ASN A O 1
ATOM 2941 N N . PHE A 1 370 ? 12.673 -10.154 -19.673 1.00 96.00 370 PHE A N 1
ATOM 2942 C CA . PHE A 1 370 ? 13.431 -9.967 -18.434 1.00 96.00 370 PHE A CA 1
ATOM 2943 C C . PHE A 1 370 ? 13.930 -8.523 -18.228 1.00 96.00 370 PHE A C 1
ATOM 2945 O O . PHE A 1 370 ? 13.776 -8.028 -17.110 1.00 96.00 370 PHE A O 1
ATOM 2952 N N . PRO A 1 371 ? 14.444 -7.810 -19.251 1.00 94.38 371 PRO A N 1
ATOM 2953 C CA . PRO A 1 371 ? 14.815 -6.400 -19.111 1.00 94.38 371 PRO A CA 1
ATOM 2954 C C . PRO A 1 371 ? 13.683 -5.499 -18.597 1.00 94.38 371 PRO A C 1
ATOM 2956 O O . PRO A 1 371 ? 13.923 -4.689 -17.707 1.00 94.38 371 PRO A O 1
ATOM 2959 N N . GLU A 1 372 ? 12.442 -5.671 -19.071 1.00 94.94 372 GLU A N 1
ATOM 2960 C CA . GLU A 1 372 ? 11.269 -4.938 -18.559 1.00 94.94 372 GLU A CA 1
ATOM 2961 C C . GLU A 1 372 ? 11.023 -5.205 -17.064 1.00 94.94 372 GLU A C 1
ATOM 2963 O O . GLU A 1 372 ? 10.659 -4.297 -16.318 1.00 94.94 372 GLU A O 1
ATOM 2968 N N . ILE A 1 373 ? 11.238 -6.445 -16.609 1.00 96.75 373 ILE A N 1
ATOM 2969 C CA . ILE A 1 373 ? 11.118 -6.810 -15.190 1.00 96.75 373 ILE A CA 1
ATOM 2970 C C . ILE A 1 373 ? 12.228 -6.138 -14.377 1.00 96.75 373 ILE A C 1
ATOM 2972 O O . ILE A 1 373 ? 11.947 -5.547 -13.337 1.00 96.75 373 ILE A O 1
ATOM 2976 N N . ALA A 1 374 ? 13.475 -6.209 -14.847 1.00 95.75 374 ALA A N 1
ATOM 2977 C CA . ALA A 1 374 ? 14.617 -5.599 -14.174 1.00 95.75 374 ALA A CA 1
ATOM 2978 C C . ALA A 1 374 ? 14.478 -4.071 -14.076 1.00 95.75 374 ALA A C 1
ATOM 2980 O O . ALA A 1 374 ? 14.782 -3.509 -13.027 1.00 95.75 374 ALA A O 1
ATOM 2981 N N . LEU A 1 375 ? 13.970 -3.425 -15.132 1.00 93.94 375 LEU A N 1
ATOM 2982 C CA . LEU A 1 375 ? 13.659 -1.996 -15.165 1.00 93.94 375 LEU A CA 1
ATOM 2983 C C . LEU A 1 375 ? 12.663 -1.616 -14.064 1.00 93.94 375 LEU A C 1
ATOM 2985 O O . LEU A 1 375 ? 12.961 -0.758 -13.242 1.00 93.94 375 LEU A O 1
ATOM 2989 N N . LEU A 1 376 ? 11.506 -2.286 -14.003 1.00 94.62 376 LEU A N 1
ATOM 2990 C CA . LEU A 1 376 ? 10.485 -1.969 -13.000 1.00 94.62 376 LEU A CA 1
ATOM 2991 C C . LEU A 1 376 ? 10.953 -2.236 -11.568 1.00 94.62 376 LEU A C 1
ATOM 2993 O O . LEU A 1 376 ? 10.647 -1.452 -10.676 1.00 94.62 376 LEU A O 1
ATOM 2997 N N . LEU A 1 377 ? 11.666 -3.342 -11.334 1.00 95.88 377 LEU A N 1
ATOM 2998 C CA . LEU A 1 377 ? 12.147 -3.678 -9.993 1.00 95.88 377 LEU A CA 1
ATOM 2999 C C . LEU A 1 377 ? 13.206 -2.688 -9.504 1.00 95.88 377 LEU A C 1
ATOM 3001 O O . LEU A 1 377 ? 13.163 -2.301 -8.343 1.00 95.88 377 LEU A O 1
ATOM 3005 N N . ARG A 1 378 ? 14.130 -2.269 -10.378 1.00 93.19 378 ARG A N 1
ATOM 3006 C CA . ARG A 1 378 ? 15.198 -1.330 -10.008 1.00 93.19 378 ARG A CA 1
ATOM 3007 C C . ARG A 1 378 ? 14.682 0.091 -9.775 1.00 93.19 378 ARG A C 1
ATOM 3009 O O . ARG A 1 378 ? 15.306 0.846 -9.050 1.00 93.19 378 ARG A O 1
ATOM 3016 N N . SER A 1 379 ? 13.550 0.456 -10.369 1.00 91.19 379 SER A N 1
ATOM 3017 C CA . SER A 1 379 ? 12.968 1.799 -10.248 1.00 91.19 379 SER A CA 1
ATOM 3018 C C . SER A 1 379 ? 11.867 1.923 -9.185 1.00 91.19 379 SER A C 1
ATOM 3020 O O . SER A 1 379 ? 11.090 2.873 -9.240 1.00 91.19 379 SER A O 1
ATOM 3022 N N . SER A 1 380 ? 11.733 0.954 -8.274 1.00 92.31 380 SER A N 1
ATOM 3023 C CA . SER A 1 380 ? 10.626 0.886 -7.310 1.00 92.31 380 SER A CA 1
ATOM 3024 C C . SER A 1 380 ? 11.092 1.063 -5.867 1.00 92.31 380 SER A C 1
ATOM 3026 O O . SER A 1 380 ? 11.822 0.226 -5.336 1.00 92.31 380 SER A O 1
ATOM 3028 N N . ASP A 1 381 ? 10.555 2.074 -5.188 1.00 89.56 381 ASP A N 1
ATOM 3029 C CA . ASP A 1 381 ? 10.763 2.303 -3.754 1.00 89.56 381 ASP A CA 1
ATOM 3030 C C . ASP A 1 381 ? 10.131 1.191 -2.909 1.00 89.56 381 ASP A C 1
ATOM 3032 O O . ASP A 1 381 ? 10.648 0.794 -1.867 1.00 89.56 381 ASP A O 1
ATOM 3036 N N . SER A 1 382 ? 9.022 0.622 -3.381 1.00 91.25 382 SER A N 1
ATOM 3037 C CA . SER A 1 382 ? 8.367 -0.527 -2.750 1.00 91.25 382 SER A CA 1
ATOM 3038 C C . SER A 1 382 ? 9.275 -1.763 -2.760 1.00 91.25 382 SER A C 1
ATOM 3040 O O . SER A 1 382 ? 9.274 -2.549 -1.814 1.00 91.25 382 SER A O 1
ATOM 3042 N N . VAL A 1 383 ? 10.073 -1.935 -3.819 1.00 93.50 383 VAL A N 1
ATOM 3043 C CA . VAL A 1 383 ? 11.103 -2.981 -3.899 1.00 93.50 383 VAL A CA 1
ATOM 3044 C C . VAL A 1 383 ? 12.281 -2.665 -2.979 1.00 93.50 383 VAL A C 1
ATOM 3046 O O . VAL A 1 383 ? 12.745 -3.562 -2.276 1.00 93.50 383 VAL A O 1
ATOM 3049 N N . VAL A 1 384 ? 12.724 -1.408 -2.910 1.00 91.69 384 VAL A N 1
ATOM 3050 C CA . VAL A 1 384 ? 13.753 -0.969 -1.950 1.00 91.69 384 VAL A CA 1
ATOM 3051 C C . VAL A 1 384 ? 13.310 -1.260 -0.511 1.00 91.69 384 VAL A C 1
ATOM 3053 O O . VAL A 1 384 ? 14.071 -1.831 0.270 1.00 91.69 384 VAL A O 1
ATOM 3056 N N . HIS A 1 385 ? 12.053 -0.973 -0.165 1.00 90.50 385 HIS A N 1
ATOM 3057 C CA . HIS A 1 385 ? 11.496 -1.304 1.145 1.00 90.50 385 HIS A CA 1
ATOM 3058 C C . HIS A 1 385 ? 11.583 -2.810 1.446 1.00 90.50 385 HIS A C 1
ATOM 3060 O O . HIS A 1 385 ? 12.048 -3.189 2.522 1.00 90.50 385 HIS A O 1
ATOM 3066 N N . ASP A 1 386 ? 11.195 -3.682 0.509 1.00 92.94 386 ASP A N 1
ATOM 3067 C CA . ASP A 1 386 ? 11.337 -5.139 0.665 1.00 92.94 386 ASP A CA 1
ATOM 3068 C C . ASP A 1 386 ? 12.806 -5.556 0.890 1.00 92.94 386 ASP A C 1
ATOM 3070 O O . ASP A 1 386 ? 13.082 -6.458 1.686 1.00 92.94 386 ASP A O 1
ATOM 3074 N N . LEU A 1 387 ? 13.751 -4.906 0.203 1.00 92.38 387 LEU A N 1
ATOM 3075 C CA . LEU A 1 387 ? 15.176 -5.244 0.237 1.00 92.38 387 LEU A CA 1
ATOM 3076 C C . LEU A 1 387 ? 15.897 -4.763 1.500 1.00 92.38 387 LEU A C 1
ATOM 3078 O O . LEU A 1 387 ? 16.841 -5.432 1.917 1.00 92.38 387 LEU A O 1
ATOM 3082 N N . PHE A 1 388 ? 15.487 -3.648 2.109 1.00 89.69 388 PHE A N 1
ATOM 3083 C CA . PHE A 1 388 ? 16.212 -3.026 3.228 1.00 89.69 388 PHE A CA 1
ATOM 3084 C C . PHE A 1 388 ? 15.415 -2.923 4.531 1.00 89.69 388 PHE A C 1
ATOM 3086 O O . PHE A 1 388 ? 16.010 -3.009 5.606 1.00 89.69 388 PHE A O 1
ATOM 3093 N N . HIS A 1 389 ? 14.096 -2.753 4.437 1.00 87.62 389 HIS A N 1
ATOM 3094 C CA . HIS A 1 389 ? 13.242 -2.262 5.525 1.00 87.62 389 HIS A CA 1
ATOM 3095 C C . HIS A 1 389 ? 12.124 -3.235 5.922 1.00 87.62 389 HIS A C 1
ATOM 3097 O O . HIS A 1 389 ? 11.287 -2.910 6.764 1.00 87.62 389 HIS A O 1
ATOM 3103 N N . ALA A 1 390 ? 12.115 -4.452 5.364 1.00 88.50 390 ALA A N 1
ATOM 3104 C CA . ALA A 1 390 ? 11.050 -5.438 5.565 1.00 88.50 390 ALA A CA 1
ATOM 3105 C C . ALA A 1 390 ? 10.696 -5.691 7.043 1.00 88.50 390 ALA A C 1
ATOM 3107 O O . ALA A 1 390 ? 9.528 -5.903 7.359 1.00 88.50 390 ALA A O 1
ATOM 3108 N N . TYR A 1 391 ? 11.678 -5.649 7.952 1.00 90.81 391 TYR A N 1
ATOM 3109 C CA . TYR A 1 391 ? 11.477 -5.917 9.383 1.00 90.81 391 TYR A CA 1
ATOM 3110 C C . TYR A 1 391 ? 11.519 -4.669 10.270 1.00 90.81 391 TYR A C 1
ATOM 3112 O O . TYR A 1 391 ? 11.553 -4.792 11.495 1.00 90.81 391 TYR A O 1
ATOM 3120 N N . ASP A 1 392 ? 11.514 -3.457 9.708 1.00 87.62 392 ASP A N 1
ATOM 3121 C CA . ASP A 1 392 ? 11.671 -2.242 10.518 1.00 87.62 392 ASP A CA 1
ATOM 3122 C C . ASP A 1 392 ? 10.500 -1.973 11.465 1.00 87.62 392 ASP A C 1
ATOM 3124 O O . ASP A 1 392 ? 10.700 -1.378 12.525 1.00 87.62 392 ASP A O 1
ATOM 3128 N N . SER A 1 393 ? 9.314 -2.490 11.133 1.00 83.56 393 SER A N 1
ATOM 3129 C CA . SER A 1 393 ? 8.130 -2.447 12.000 1.00 83.56 393 SER A CA 1
ATOM 3130 C C . SER A 1 393 ? 8.103 -3.549 13.070 1.00 83.56 393 SER A C 1
ATOM 3132 O O . SER A 1 393 ? 7.248 -3.500 13.953 1.00 83.56 393 SER A O 1
ATOM 3134 N N . CYS A 1 394 ? 9.002 -4.541 13.012 1.00 86.00 394 CYS A N 1
ATOM 3135 C CA . CYS A 1 394 ? 8.981 -5.678 13.930 1.00 86.00 394 CYS A CA 1
ATOM 3136 C C . CYS A 1 394 ? 9.555 -5.335 15.304 1.00 86.00 394 CYS A C 1
ATOM 3138 O O . CYS A 1 394 ? 10.635 -4.749 15.419 1.00 86.00 394 CYS A O 1
ATOM 3140 N N . THR A 1 395 ? 8.880 -5.786 16.361 1.00 81.38 395 THR A N 1
ATOM 3141 C CA . THR A 1 395 ? 9.361 -5.613 17.742 1.00 81.38 395 THR A CA 1
ATOM 3142 C C . THR A 1 395 ? 10.502 -6.565 18.105 1.00 81.38 395 THR A C 1
ATOM 3144 O O . THR A 1 395 ? 11.323 -6.247 18.960 1.00 81.38 395 THR A O 1
ATOM 3147 N N . ASP A 1 396 ? 10.558 -7.728 17.460 1.00 85.12 396 ASP A N 1
ATOM 3148 C CA . ASP A 1 396 ? 11.462 -8.850 17.736 1.00 85.12 396 ASP A CA 1
ATOM 3149 C C . ASP A 1 396 ? 12.561 -9.018 16.671 1.00 85.12 396 ASP A C 1
ATOM 3151 O O . ASP A 1 396 ? 13.161 -10.088 16.564 1.00 85.12 396 ASP A O 1
ATOM 3155 N N . LYS A 1 397 ? 12.842 -7.970 15.879 1.00 80.00 397 LYS A N 1
ATOM 3156 C CA . LYS A 1 397 ? 13.730 -8.072 14.714 1.00 80.00 397 LYS A CA 1
ATOM 3157 C C . LYS A 1 397 ? 15.128 -8.583 15.077 1.00 80.00 397 LYS A C 1
ATOM 3159 O O . LYS A 1 397 ? 15.877 -7.938 15.811 1.00 80.00 397 LYS A O 1
ATOM 3164 N N . ALA A 1 398 ? 15.499 -9.732 14.512 1.00 78.88 398 ALA A N 1
ATOM 3165 C CA . ALA A 1 398 ? 16.848 -10.292 14.630 1.00 78.88 398 ALA A CA 1
ATOM 3166 C C . ALA A 1 398 ? 17.797 -9.782 13.528 1.00 78.88 398 ALA A C 1
ATOM 3168 O O . ALA A 1 398 ? 19.015 -9.777 13.698 1.00 78.88 398 ALA A O 1
ATOM 3169 N N . ALA A 1 399 ? 17.235 -9.353 12.397 1.00 81.88 399 ALA A N 1
ATOM 3170 C CA . ALA A 1 399 ? 17.935 -8.787 11.248 1.00 81.88 399 ALA A CA 1
ATOM 3171 C C . ALA A 1 399 ? 17.103 -7.642 10.650 1.00 81.88 399 ALA A C 1
ATOM 3173 O O . ALA A 1 399 ? 15.929 -7.495 10.981 1.00 81.88 399 ALA A O 1
ATOM 3174 N N . SER A 1 400 ? 17.691 -6.839 9.760 1.00 75.62 400 SER A N 1
ATOM 3175 C CA . SER A 1 400 ? 16.962 -5.791 9.025 1.00 75.62 400 SER A CA 1
ATOM 3176 C C . SER A 1 400 ? 16.154 -6.335 7.840 1.00 75.62 400 SER A C 1
ATOM 3178 O O . SER A 1 400 ? 15.112 -5.779 7.501 1.00 75.62 400 SER A O 1
ATOM 3180 N N . ARG A 1 401 ? 16.604 -7.443 7.233 1.00 82.81 401 ARG A N 1
ATOM 3181 C CA . ARG A 1 401 ? 16.034 -8.019 6.003 1.00 82.81 401 ARG A CA 1
ATOM 3182 C C . ARG A 1 401 ? 16.156 -9.552 5.945 1.00 82.81 401 ARG A C 1
ATOM 3184 O O . ARG A 1 401 ? 16.997 -10.108 6.662 1.00 82.81 401 ARG A O 1
ATOM 3191 N N . PRO A 1 402 ? 15.355 -10.264 5.123 1.00 87.38 402 PRO A N 1
ATOM 3192 C CA . PRO A 1 402 ? 15.517 -11.705 4.897 1.00 87.38 402 PRO A CA 1
ATOM 3193 C C . PRO A 1 402 ? 16.850 -12.040 4.212 1.00 87.38 402 PRO A C 1
ATOM 3195 O O . PRO A 1 402 ? 17.452 -11.210 3.537 1.00 87.38 402 PRO A O 1
ATOM 3198 N N . SER A 1 403 ? 17.295 -13.292 4.350 1.00 88.38 403 SER A N 1
ATOM 3199 C CA . SER A 1 403 ? 18.507 -13.803 3.688 1.00 88.38 403 SER A CA 1
ATOM 3200 C C . SER A 1 403 ? 18.288 -14.250 2.243 1.00 88.38 403 SER A C 1
ATOM 3202 O O . SER A 1 403 ? 19.255 -14.534 1.545 1.00 88.38 403 SER A O 1
ATOM 3204 N N . ARG A 1 404 ? 17.030 -14.381 1.811 1.00 94.44 404 ARG A N 1
ATOM 3205 C CA . ARG A 1 404 ? 16.651 -14.854 0.479 1.00 94.44 404 ARG A CA 1
ATOM 3206 C C . ARG A 1 404 ? 15.523 -14.007 -0.074 1.00 94.44 404 ARG A C 1
ATOM 3208 O O . ARG A 1 404 ? 14.562 -13.700 0.636 1.00 94.44 404 ARG A O 1
ATOM 3215 N N . PHE A 1 405 ? 15.622 -13.710 -1.359 1.00 96.69 405 PHE A N 1
ATOM 3216 C CA . PHE A 1 405 ? 14.609 -12.977 -2.099 1.00 96.69 405 PHE A CA 1
ATOM 3217 C C . PHE A 1 405 ? 14.052 -13.837 -3.220 1.00 96.69 405 PHE A C 1
ATOM 3219 O O . PHE A 1 405 ? 14.746 -14.685 -3.779 1.00 96.69 405 PHE A O 1
ATOM 3226 N N . TYR A 1 406 ? 12.787 -13.617 -3.543 1.00 98.00 406 TYR A N 1
ATOM 3227 C CA . TYR A 1 406 ? 12.069 -14.373 -4.549 1.00 98.00 406 TYR A CA 1
ATOM 3228 C C . TYR A 1 406 ? 11.388 -13.421 -5.518 1.00 98.00 406 TYR A C 1
ATOM 3230 O O . TYR A 1 406 ? 10.710 -12.482 -5.114 1.00 98.00 406 TYR A O 1
ATOM 3238 N N . LEU A 1 407 ? 11.525 -13.706 -6.808 1.00 98.50 407 LEU A N 1
ATOM 3239 C CA . LEU A 1 407 ? 10.777 -13.066 -7.874 1.00 98.50 407 LEU A CA 1
ATOM 3240 C C . LEU A 1 407 ? 9.558 -13.920 -8.206 1.00 98.50 407 LEU A C 1
ATOM 3242 O O . LEU A 1 407 ? 9.670 -15.010 -8.774 1.00 98.50 407 LEU A O 1
ATOM 3246 N N . ALA A 1 408 ? 8.377 -13.408 -7.886 1.00 98.31 408 ALA A N 1
ATOM 3247 C CA . ALA A 1 408 ? 7.119 -14.000 -8.296 1.00 98.31 408 ALA A CA 1
ATOM 3248 C C . ALA A 1 408 ? 6.610 -13.341 -9.582 1.00 98.31 408 ALA A C 1
ATOM 3250 O O . ALA A 1 408 ? 6.272 -12.158 -9.621 1.00 98.31 408 ALA A O 1
ATOM 3251 N N . LEU A 1 409 ? 6.507 -14.144 -10.638 1.00 98.50 409 LEU A N 1
ATOM 3252 C CA . LEU A 1 409 ? 5.920 -13.769 -11.916 1.00 98.50 409 LEU A CA 1
ATOM 3253 C C . LEU A 1 409 ? 4.481 -14.238 -11.957 1.00 98.50 409 LEU A C 1
ATOM 3255 O O . LEU A 1 409 ? 4.187 -15.435 -11.964 1.00 98.50 409 LEU A O 1
ATOM 3259 N N . ARG A 1 410 ? 3.564 -13.283 -11.989 1.00 97.19 410 ARG A N 1
ATOM 3260 C CA . ARG A 1 410 ? 2.133 -13.553 -11.940 1.00 97.19 410 ARG A CA 1
ATOM 3261 C C . ARG A 1 410 ? 1.533 -13.310 -13.309 1.00 97.19 410 ARG A C 1
ATOM 3263 O O . ARG A 1 410 ? 1.881 -12.347 -13.981 1.00 97.19 410 ARG A O 1
ATOM 3270 N N . LYS A 1 411 ? 0.639 -14.191 -13.755 1.00 97.00 411 LYS A N 1
ATOM 3271 C CA . LYS A 1 411 ? 0.017 -14.072 -15.078 1.00 97.00 411 LYS A CA 1
ATOM 3272 C C . LYS A 1 411 ? -0.690 -12.721 -15.230 1.00 97.00 411 LYS A C 1
ATOM 3274 O O . LYS A 1 411 ? -1.562 -12.392 -14.427 1.00 97.00 411 LYS A O 1
ATOM 3279 N N . TRP A 1 412 ? -0.376 -12.000 -16.306 1.00 95.12 412 TRP A N 1
ATOM 3280 C CA . TRP A 1 412 ? -1.079 -10.775 -16.669 1.00 95.12 412 TRP A CA 1
ATOM 3281 C C . TRP A 1 412 ? -2.459 -11.091 -17.252 1.00 95.12 412 TRP A C 1
ATOM 3283 O O . TRP A 1 412 ? -2.606 -11.922 -18.153 1.00 95.12 412 TRP A O 1
ATOM 3293 N N . TYR A 1 413 ? -3.477 -10.395 -16.757 1.00 91.38 413 TYR A N 1
ATOM 3294 C CA . TYR A 1 413 ? -4.844 -10.484 -17.254 1.00 91.38 413 TYR A CA 1
ATOM 3295 C C . TYR A 1 413 ? -5.318 -9.083 -17.656 1.00 91.38 413 TYR A C 1
ATOM 3297 O O . TYR A 1 413 ? -5.666 -8.293 -16.782 1.00 91.38 413 TYR A O 1
ATOM 3305 N N . PRO A 1 414 ? -5.400 -8.778 -18.964 1.00 85.56 414 PRO A N 1
ATOM 3306 C CA . PRO A 1 414 ? -5.837 -7.465 -19.450 1.00 85.56 414 PRO A CA 1
ATOM 3307 C C . PRO A 1 414 ? -7.261 -7.083 -19.027 1.00 85.56 414 PRO A C 1
ATOM 3309 O O . PRO A 1 414 ? -7.636 -5.921 -19.080 1.00 85.56 414 PRO A O 1
ATOM 3312 N N . SER A 1 415 ? -8.073 -8.073 -18.651 1.00 83.25 415 SER A N 1
ATOM 3313 C CA . SER A 1 415 ? -9.461 -7.900 -18.231 1.00 83.25 415 SER A CA 1
ATOM 3314 C C . SER A 1 415 ? -9.631 -7.705 -16.722 1.00 83.25 415 SER A C 1
ATOM 3316 O O . SER A 1 415 ? -10.769 -7.758 -16.254 1.00 83.25 415 SER A O 1
ATOM 3318 N N . LEU A 1 416 ? -8.542 -7.596 -15.948 1.00 86.81 416 LEU A N 1
ATOM 3319 C CA . LEU A 1 416 ? -8.647 -7.241 -14.535 1.00 86.81 416 LEU A CA 1
ATOM 3320 C C . LEU A 1 416 ? -9.043 -5.774 -14.416 1.00 86.81 416 LEU A C 1
ATOM 3322 O O . LEU A 1 416 ? -8.532 -4.901 -15.109 1.00 86.81 416 LEU A O 1
ATOM 3326 N N . HIS A 1 417 ? -9.998 -5.552 -13.534 1.00 88.75 417 HIS A N 1
ATOM 3327 C CA . HIS A 1 417 ? -10.700 -4.297 -13.341 1.00 88.75 417 HIS A CA 1
ATOM 3328 C C . HIS A 1 417 ? -10.392 -3.825 -11.915 1.00 88.75 417 HIS A C 1
ATOM 3330 O O . HIS A 1 417 ? -10.825 -4.514 -10.988 1.00 88.75 417 HIS A O 1
ATOM 3336 N N . PRO A 1 418 ? -9.627 -2.734 -11.713 1.00 88.19 418 PRO A N 1
ATOM 3337 C CA . PRO A 1 418 ? -9.189 -2.299 -10.382 1.00 88.19 418 PRO A CA 1
ATOM 3338 C C . PRO A 1 418 ? -10.330 -2.124 -9.372 1.00 88.19 418 PRO A C 1
ATOM 3340 O O . PRO A 1 418 ? -10.141 -2.328 -8.177 1.00 88.19 418 PRO A O 1
ATOM 3343 N N . GLU A 1 419 ? -11.535 -1.795 -9.843 1.00 92.19 419 GLU A N 1
ATOM 3344 C CA . GLU A 1 419 ? -12.732 -1.646 -9.014 1.00 92.19 419 GLU A CA 1
ATOM 3345 C C . GLU A 1 419 ? -13.200 -2.944 -8.344 1.00 92.19 419 GLU A C 1
ATOM 3347 O O . GLU A 1 419 ? -13.914 -2.889 -7.348 1.00 92.19 419 GLU A O 1
ATOM 3352 N N . MET A 1 420 ? -12.799 -4.108 -8.860 1.00 95.56 420 MET A N 1
ATOM 3353 C CA . MET A 1 420 ? -13.165 -5.413 -8.301 1.00 95.56 420 MET A CA 1
ATOM 3354 C C . MET A 1 420 ? -12.090 -5.979 -7.359 1.00 95.56 420 MET A C 1
ATOM 3356 O O . MET A 1 420 ? -12.129 -7.169 -7.034 1.00 95.56 420 MET A O 1
ATOM 3360 N N . GLU A 1 421 ? -11.128 -5.152 -6.943 1.00 96.00 421 GLU A N 1
ATOM 3361 C CA . GLU A 1 421 ? -10.145 -5.480 -5.912 1.00 96.00 421 GLU A CA 1
ATOM 3362 C C . GLU A 1 421 ? -10.609 -4.993 -4.533 1.00 96.00 421 GLU A C 1
ATOM 3364 O O . GLU A 1 421 ? -11.039 -3.848 -4.370 1.00 96.00 421 GLU A O 1
ATOM 3369 N N . PHE A 1 422 ? -10.473 -5.847 -3.519 1.00 98.06 422 PHE A N 1
ATOM 3370 C CA . PHE A 1 422 ? -10.877 -5.555 -2.144 1.00 98.06 422 PHE A CA 1
ATOM 3371 C C . PHE A 1 422 ? -9.793 -5.968 -1.158 1.00 98.06 422 PHE A C 1
ATOM 3373 O O . PHE A 1 422 ? -9.165 -7.010 -1.332 1.00 98.06 422 PHE A O 1
ATOM 3380 N N . ARG A 1 423 ? -9.617 -5.177 -0.099 1.00 98.31 423 ARG A N 1
ATOM 3381 C CA . ARG A 1 423 ? -8.785 -5.511 1.058 1.00 98.31 423 ARG A CA 1
ATOM 3382 C C . ARG A 1 423 ? -9.662 -5.984 2.204 1.00 98.31 423 ARG A C 1
ATOM 3384 O O . ARG A 1 423 ? -10.625 -5.311 2.567 1.00 98.31 423 ARG A O 1
ATOM 3391 N N . CYS A 1 424 ? -9.307 -7.125 2.768 1.00 98.50 424 CYS A N 1
ATOM 3392 C CA . CYS A 1 424 ? -10.005 -7.773 3.865 1.00 98.50 424 CYS A CA 1
ATOM 3393 C C . CYS A 1 424 ? -9.123 -7.743 5.113 1.00 98.50 424 CYS A C 1
ATOM 3395 O O . CYS A 1 424 ? -7.919 -7.978 5.019 1.00 98.50 424 CYS A O 1
ATOM 3397 N N . PHE A 1 425 ? -9.723 -7.479 6.268 1.00 98.00 425 PHE A N 1
ATOM 3398 C CA . PHE A 1 425 ? -9.030 -7.328 7.545 1.00 98.00 425 PHE A CA 1
ATOM 3399 C C . PHE A 1 425 ? -9.450 -8.449 8.486 1.00 98.00 425 PHE A C 1
ATOM 3401 O O . PHE A 1 425 ? -10.641 -8.617 8.753 1.00 98.00 425 PHE A O 1
ATOM 3408 N N . VAL A 1 426 ? -8.478 -9.213 8.974 1.00 96.81 426 VAL A N 1
ATOM 3409 C CA . VAL A 1 426 ? -8.679 -10.328 9.899 1.00 96.81 426 VAL A CA 1
ATOM 3410 C C . VAL A 1 426 ? -7.976 -9.997 11.203 1.00 96.81 426 VAL A C 1
ATOM 3412 O O . VAL A 1 426 ? -6.785 -9.710 11.192 1.00 96.81 426 VAL A O 1
ATOM 3415 N N . HIS A 1 427 ? -8.710 -10.055 12.306 1.00 93.88 427 HIS A N 1
ATOM 3416 C CA . HIS A 1 427 ? -8.198 -9.861 13.656 1.00 93.88 427 HIS A CA 1
ATOM 3417 C C . HIS A 1 427 ? -8.689 -11.015 14.525 1.00 93.88 427 HIS A C 1
ATOM 3419 O O . HIS A 1 427 ? -9.858 -11.395 14.421 1.00 93.88 427 HIS A O 1
ATOM 3425 N N . ASP A 1 428 ? -7.804 -11.621 15.314 1.00 91.56 428 ASP A N 1
ATOM 3426 C CA . ASP A 1 428 ? -8.107 -12.785 16.159 1.00 91.56 428 ASP A CA 1
ATOM 3427 C C . ASP A 1 428 ? -8.883 -13.887 15.408 1.00 91.56 428 ASP A C 1
ATOM 3429 O O . ASP A 1 428 ? -9.969 -14.328 15.804 1.00 91.56 428 ASP A O 1
ATOM 3433 N N . LYS A 1 429 ? -8.361 -14.290 14.238 1.00 92.56 429 LYS A N 1
ATOM 3434 C CA . LYS A 1 429 ? -8.957 -15.299 13.333 1.00 92.56 429 LYS A CA 1
ATOM 3435 C C . LYS A 1 429 ? -10.369 -14.966 12.834 1.00 92.56 429 LYS A C 1
ATOM 3437 O O . LYS A 1 429 ? -11.059 -15.830 12.279 1.00 92.56 429 LYS A O 1
ATOM 3442 N N . SER A 1 430 ? -10.806 -13.723 12.987 1.00 94.50 430 SER A N 1
ATOM 3443 C CA . SER A 1 430 ? -12.135 -13.259 12.608 1.00 94.50 430 SER A CA 1
ATOM 3444 C C . SER A 1 430 ? -12.030 -12.155 11.567 1.00 94.50 430 SER A C 1
ATOM 3446 O O . SER A 1 430 ? -11.266 -11.209 11.715 1.00 94.50 430 SER A O 1
ATOM 3448 N N . LEU A 1 431 ? -12.796 -12.270 10.484 1.00 97.25 431 LEU A N 1
ATOM 3449 C CA . LEU A 1 431 ? -12.904 -11.195 9.502 1.00 97.25 431 LEU A CA 1
ATOM 3450 C C . LEU A 1 431 ? -13.661 -10.031 10.151 1.00 97.25 431 LEU A C 1
ATOM 3452 O O . LEU A 1 431 ? -14.805 -10.220 10.552 1.00 97.25 431 LEU A O 1
ATOM 3456 N N . VAL A 1 432 ? -13.032 -8.861 10.257 1.00 96.62 432 VAL A N 1
ATOM 3457 C CA . VAL A 1 432 ? -13.593 -7.680 10.941 1.00 96.62 432 VAL A CA 1
ATOM 3458 C C . VAL A 1 432 ? -14.032 -6.577 9.979 1.00 96.62 432 VAL A C 1
ATOM 3460 O O . VAL A 1 432 ? -14.924 -5.797 10.300 1.00 96.62 432 VAL A O 1
ATOM 3463 N N . GLY A 1 433 ? -13.472 -6.532 8.769 1.00 97.62 433 GLY A N 1
ATOM 3464 C CA . GLY A 1 433 ? -13.832 -5.517 7.781 1.00 97.62 433 GLY A CA 1
ATOM 3465 C C . GLY A 1 433 ? -13.386 -5.866 6.369 1.00 97.62 433 GLY A C 1
ATOM 3466 O O . GLY A 1 433 ? -12.463 -6.658 6.163 1.00 97.62 433 GLY A O 1
ATOM 3467 N N . ILE A 1 434 ? -14.048 -5.264 5.383 1.00 98.44 434 ILE A N 1
ATOM 3468 C CA . ILE A 1 434 ? -13.689 -5.352 3.965 1.00 98.44 434 ILE A CA 1
ATOM 3469 C C . ILE A 1 434 ? -13.774 -3.945 3.373 1.00 98.44 434 ILE A C 1
ATOM 3471 O O . ILE A 1 434 ? -14.725 -3.218 3.649 1.00 98.44 434 ILE A O 1
ATOM 3475 N N . CYS A 1 435 ? -12.829 -3.542 2.529 1.00 97.19 435 CYS A N 1
ATOM 3476 C CA . CYS A 1 435 ? -12.948 -2.301 1.767 1.00 97.19 435 CYS A CA 1
ATOM 3477 C C . CYS A 1 435 ? -12.524 -2.443 0.306 1.00 97.19 435 CYS A C 1
ATOM 3479 O O . CYS A 1 435 ? -11.746 -3.334 -0.030 1.00 97.19 435 CYS A O 1
ATOM 3481 N N . GLN A 1 436 ? -13.015 -1.558 -0.569 1.00 95.75 436 GLN A N 1
ATOM 3482 C CA . GLN A 1 436 ? -12.488 -1.467 -1.937 1.00 95.75 436 GLN A CA 1
ATOM 3483 C C . GLN A 1 436 ? -11.013 -1.041 -1.924 1.00 95.75 436 GLN A C 1
ATOM 3485 O O . GLN A 1 436 ? -10.613 -0.170 -1.148 1.00 95.75 436 GLN A O 1
ATOM 3490 N N . ARG A 1 437 ? -10.203 -1.641 -2.800 1.00 93.00 437 ARG A N 1
ATOM 3491 C CA . ARG A 1 437 ? -8.759 -1.384 -2.863 1.00 93.00 437 ARG A CA 1
ATOM 3492 C C . ARG A 1 437 ? -8.413 -0.099 -3.614 1.00 93.00 437 ARG A C 1
ATOM 3494 O O . ARG A 1 437 ? -7.473 0.596 -3.224 1.00 93.00 437 ARG A O 1
ATOM 3501 N N . GLU A 1 438 ? -9.155 0.188 -4.683 1.00 89.44 438 GLU A N 1
ATOM 3502 C CA . GLU A 1 438 ? -9.025 1.393 -5.506 1.00 89.44 438 GLU A CA 1
ATOM 3503 C C . GLU A 1 438 ? -9.951 2.488 -4.967 1.00 89.44 438 GLU A C 1
ATOM 3505 O O . GLU A 1 438 ? -11.163 2.444 -5.165 1.00 89.44 438 GLU A O 1
ATOM 3510 N N . VAL A 1 439 ? -9.389 3.461 -4.250 1.00 87.81 439 VAL A N 1
ATOM 3511 C CA . VAL A 1 439 ? -10.136 4.536 -3.567 1.00 87.81 439 VAL A CA 1
ATOM 3512 C C . VAL A 1 439 ? -10.118 5.868 -4.323 1.00 87.81 439 VAL A C 1
ATOM 3514 O O . VAL A 1 439 ? -10.805 6.802 -3.910 1.00 87.81 439 VAL A O 1
ATOM 3517 N N . THR A 1 440 ? -9.384 5.952 -5.441 1.00 84.12 440 THR A N 1
ATOM 3518 C CA . THR A 1 440 ? -9.235 7.186 -6.239 1.00 84.12 440 THR A CA 1
ATOM 3519 C C . THR A 1 440 ? -10.406 7.470 -7.170 1.00 84.12 440 THR A C 1
ATOM 3521 O O . THR A 1 440 ? -10.438 8.502 -7.838 1.00 84.12 440 THR A O 1
ATOM 3524 N N . ASN A 1 441 ? -11.383 6.568 -7.236 1.00 84.75 441 ASN A N 1
ATOM 3525 C CA . ASN A 1 441 ? -12.513 6.707 -8.134 1.00 84.75 441 ASN A CA 1
ATOM 3526 C C . ASN A 1 441 ? -13.799 6.150 -7.512 1.00 84.75 441 ASN A C 1
ATOM 3528 O O . ASN A 1 441 ? -13.779 5.292 -6.627 1.00 84.75 441 ASN A O 1
ATOM 3532 N N . PHE A 1 442 ? -14.928 6.658 -7.997 1.00 87.75 442 PHE A N 1
ATOM 3533 C CA . PHE A 1 442 ? -16.262 6.216 -7.619 1.00 87.75 442 PHE A CA 1
ATOM 3534 C C . PHE A 1 442 ? -16.825 5.263 -8.679 1.00 87.75 442 PHE A C 1
ATOM 3536 O O . PHE A 1 442 ? -16.958 5.636 -9.846 1.00 87.75 442 PHE A O 1
ATOM 3543 N N . TYR A 1 443 ? -17.218 4.058 -8.258 1.00 91.19 443 TYR A N 1
ATOM 3544 C CA . TYR A 1 443 ? -17.742 3.013 -9.139 1.00 91.19 443 TYR A CA 1
ATOM 3545 C C . TYR A 1 443 ? -19.191 2.654 -8.763 1.00 91.19 443 TYR A C 1
ATOM 3547 O O . TYR A 1 443 ? -19.400 1.878 -7.829 1.00 91.19 443 TYR A O 1
ATOM 3555 N N . PRO A 1 444 ? -20.209 3.152 -9.496 1.00 90.25 444 PRO A N 1
ATOM 3556 C CA . PRO A 1 444 ? -21.623 2.905 -9.181 1.00 90.25 444 PRO A CA 1
ATOM 3557 C C . PRO A 1 444 ? -21.999 1.420 -9.065 1.00 90.25 444 PRO A C 1
ATOM 3559 O O . PRO A 1 444 ? -22.781 1.046 -8.196 1.00 90.25 444 PRO A O 1
ATOM 3562 N N . VAL A 1 445 ? -21.378 0.563 -9.884 1.00 89.56 445 VAL A N 1
ATOM 3563 C CA . VAL A 1 445 ? -21.570 -0.900 -9.861 1.00 89.56 445 VAL A CA 1
ATOM 3564 C C . VAL A 1 445 ? -21.291 -1.509 -8.483 1.00 89.56 445 VAL A C 1
ATOM 3566 O O . VAL A 1 445 ? -21.931 -2.492 -8.111 1.00 89.56 445 VAL A O 1
ATOM 3569 N N . LEU A 1 446 ? -20.365 -0.938 -7.706 1.00 93.25 446 LEU A N 1
ATOM 3570 C CA . LEU A 1 446 ? -20.046 -1.446 -6.372 1.00 93.25 446 LEU A CA 1
ATOM 3571 C C . LEU A 1 446 ? -21.179 -1.203 -5.377 1.00 93.25 446 LEU A C 1
ATOM 3573 O O . LEU A 1 446 ? -21.405 -2.041 -4.509 1.00 93.25 446 LEU A O 1
ATOM 3577 N N . VAL A 1 447 ? -21.923 -0.103 -5.527 1.00 92.62 447 VAL A N 1
ATOM 3578 C CA . VAL A 1 447 ? -23.088 0.204 -4.684 1.00 92.62 447 VAL A CA 1
ATOM 3579 C C . VAL A 1 447 ? -24.201 -0.809 -4.938 1.00 92.62 447 VAL A C 1
ATOM 3581 O O . VAL A 1 447 ? -24.779 -1.341 -3.994 1.00 92.62 447 VAL A O 1
ATOM 3584 N N . GLU A 1 448 ? -24.448 -1.139 -6.206 1.00 91.69 448 GLU A N 1
ATOM 3585 C CA . GLU A 1 448 ? -25.469 -2.115 -6.605 1.00 91.69 448 GLU A CA 1
ATOM 3586 C C . GLU A 1 448 ? -25.139 -3.536 -6.127 1.00 91.69 448 GLU A C 1
ATOM 3588 O O . GLU A 1 448 ? -26.030 -4.276 -5.711 1.00 91.69 448 GLU A O 1
ATOM 3593 N N . LYS A 1 449 ? -23.855 -3.916 -6.154 1.00 93.94 449 LYS A N 1
ATOM 3594 C CA . LYS A 1 449 ? -23.390 -5.276 -5.832 1.00 93.94 449 LYS A CA 1
ATOM 3595 C C . LYS A 1 449 ? -22.823 -5.442 -4.422 1.00 93.94 449 LYS A C 1
ATOM 3597 O O . LYS A 1 449 ? -22.323 -6.518 -4.098 1.00 93.94 449 LYS A O 1
ATOM 3602 N N . LYS A 1 450 ? -22.903 -4.416 -3.568 1.00 94.69 450 LYS A N 1
ATOM 3603 C CA . LYS A 1 450 ? -22.260 -4.369 -2.239 1.00 94.69 450 LYS A CA 1
ATOM 3604 C C . LYS A 1 450 ? -22.526 -5.633 -1.411 1.00 94.69 450 LYS A C 1
ATOM 3606 O O . LYS A 1 450 ? -21.592 -6.263 -0.924 1.00 94.69 450 LYS A O 1
ATOM 3611 N N . SER A 1 451 ? -23.788 -6.046 -1.295 1.00 95.44 451 SER A N 1
ATOM 3612 C CA . SER A 1 451 ? -24.165 -7.232 -0.511 1.00 95.44 451 SER A CA 1
ATOM 3613 C C . SER A 1 451 ? -23.682 -8.546 -1.131 1.00 95.44 451 SER A C 1
ATOM 3615 O O . SER A 1 451 ? -23.194 -9.409 -0.409 1.00 95.44 451 SER A O 1
ATOM 3617 N N . GLU A 1 452 ? -23.772 -8.694 -2.456 1.00 96.00 452 GLU A N 1
ATOM 3618 C CA . GLU A 1 452 ? -23.306 -9.891 -3.175 1.00 96.00 452 GLU A CA 1
ATOM 3619 C C . GLU A 1 452 ? -21.789 -10.072 -3.012 1.00 96.00 452 GLU A C 1
ATOM 3621 O O . GLU A 1 452 ? -21.320 -11.152 -2.655 1.00 96.00 452 GLU A O 1
ATOM 3626 N N . LEU A 1 453 ? -21.030 -8.988 -3.197 1.00 97.12 453 LEU A N 1
ATOM 3627 C CA . LEU A 1 453 ? -19.576 -8.965 -3.036 1.00 97.12 453 LEU A CA 1
ATOM 3628 C C . LEU A 1 453 ? -19.166 -9.296 -1.600 1.00 97.12 453 LEU A C 1
ATOM 3630 O O . LEU A 1 453 ? -18.277 -10.121 -1.387 1.00 97.12 453 LEU A O 1
ATOM 3634 N N . LYS A 1 454 ? -19.843 -8.689 -0.616 1.00 97.75 454 LYS A N 1
ATOM 3635 C CA . LYS A 1 454 ? -19.607 -8.939 0.810 1.00 97.75 454 LYS A CA 1
ATOM 3636 C C . LYS A 1 454 ? -19.749 -10.423 1.145 1.00 97.75 454 LYS A C 1
ATOM 3638 O O . LYS A 1 454 ? -18.854 -10.996 1.764 1.00 97.75 454 LYS A O 1
ATOM 3643 N N . GLU A 1 455 ? -20.845 -11.050 0.725 1.00 97.50 455 GLU A N 1
ATOM 3644 C CA . GLU A 1 455 ? -21.097 -12.458 1.040 1.00 97.50 455 GLU A CA 1
ATOM 3645 C C . GLU A 1 455 ? -20.155 -13.407 0.288 1.00 97.50 455 GLU A C 1
ATOM 3647 O O . GLU A 1 455 ? -19.640 -14.343 0.897 1.00 97.50 455 GLU A O 1
ATOM 3652 N N . ALA A 1 456 ? -19.824 -13.129 -0.977 1.00 97.88 456 ALA A N 1
ATOM 3653 C CA . ALA A 1 456 ? -18.858 -13.933 -1.730 1.00 97.88 456 ALA A CA 1
ATOM 3654 C C . ALA A 1 456 ? -17.456 -13.928 -1.083 1.00 97.88 456 ALA A C 1
ATOM 3656 O O . ALA A 1 456 ? -16.805 -14.970 -0.975 1.00 97.88 456 ALA A O 1
ATOM 3657 N N . ILE A 1 457 ? -16.992 -12.762 -0.617 1.00 98.44 457 ILE A N 1
ATOM 3658 C CA . ILE A 1 457 ? -15.690 -12.618 0.053 1.00 98.44 457 ILE A CA 1
ATOM 3659 C C . ILE A 1 457 ? -15.704 -13.302 1.427 1.00 98.44 457 ILE A C 1
ATOM 3661 O O . ILE A 1 457 ? -14.774 -14.042 1.754 1.00 98.44 457 ILE A O 1
ATOM 3665 N N . LYS A 1 458 ? -16.772 -13.112 2.213 1.00 98.00 458 LYS A N 1
ATOM 3666 C CA . LYS A 1 458 ? -16.954 -13.800 3.502 1.00 98.00 458 LYS A CA 1
ATOM 3667 C C . LYS A 1 458 ? -16.943 -15.317 3.336 1.00 98.00 458 LYS A C 1
ATOM 3669 O O . LYS A 1 458 ? -16.297 -16.008 4.122 1.00 98.00 458 LYS A O 1
ATOM 3674 N N . GLN A 1 459 ? -17.616 -15.830 2.307 1.00 97.81 459 GLN A N 1
ATOM 3675 C CA . GLN A 1 459 ? -17.643 -17.257 2.010 1.00 97.81 459 GLN A CA 1
ATOM 3676 C C . GLN A 1 459 ? -16.239 -17.794 1.702 1.00 97.81 459 GLN A C 1
ATOM 3678 O O . GLN A 1 459 ? -15.836 -18.798 2.287 1.00 97.81 459 GLN A O 1
ATOM 3683 N N . LEU A 1 460 ? -15.459 -17.100 0.860 1.00 98.00 460 LEU A N 1
ATOM 3684 C CA . LEU A 1 460 ? -14.070 -17.485 0.586 1.00 98.00 460 LEU A CA 1
ATOM 3685 C C . LEU A 1 460 ? -13.237 -17.551 1.874 1.00 98.00 460 LEU A C 1
ATOM 3687 O O . LEU A 1 460 ? -12.496 -18.514 2.074 1.00 98.00 460 LEU A O 1
ATOM 3691 N N . PHE A 1 461 ? -13.356 -16.538 2.737 1.00 98.19 461 PHE A N 1
ATOM 3692 C CA . PHE A 1 461 ? -12.614 -16.484 3.994 1.00 98.19 461 PHE A CA 1
ATOM 3693 C C . PHE A 1 461 ? -12.906 -17.704 4.874 1.00 98.19 461 PHE A C 1
ATOM 3695 O O . PHE A 1 461 ? -11.975 -18.407 5.269 1.00 98.19 461 PHE A O 1
ATOM 3702 N N . VAL A 1 462 ? -14.188 -17.984 5.126 1.00 97.19 462 VAL A N 1
ATOM 3703 C CA . VAL A 1 462 ? -14.619 -19.087 5.998 1.00 97.19 462 VAL A CA 1
ATOM 3704 C C . VAL A 1 462 ? -14.223 -20.449 5.429 1.00 97.19 462 VAL A C 1
ATOM 3706 O O . VAL A 1 462 ? -13.763 -21.308 6.173 1.00 97.19 462 VAL A O 1
ATOM 3709 N N . GLU A 1 463 ? -14.390 -20.660 4.123 1.00 97.00 463 GLU A N 1
ATOM 3710 C CA . GLU A 1 463 ? -14.187 -21.977 3.513 1.00 97.00 463 GLU A CA 1
ATOM 3711 C C . GLU A 1 463 ? -12.725 -22.307 3.207 1.00 97.00 463 GLU A C 1
ATOM 3713 O O . GLU A 1 463 ? -12.383 -23.488 3.095 1.00 97.00 463 GLU A O 1
ATOM 3718 N N . LYS A 1 464 ? -11.889 -21.291 2.958 1.00 97.12 464 LYS A N 1
ATOM 3719 C CA . LYS A 1 464 ? -10.559 -21.499 2.368 1.00 97.12 464 LYS A CA 1
ATOM 3720 C C . LYS A 1 464 ? -9.407 -20.848 3.110 1.00 97.12 464 LYS A C 1
ATOM 3722 O O . LYS A 1 464 ? -8.297 -21.320 2.916 1.00 97.12 464 LYS A O 1
ATOM 3727 N N . ILE A 1 465 ? -9.627 -19.780 3.877 1.00 97.69 465 ILE A N 1
ATOM 3728 C CA . ILE A 1 465 ? -8.523 -18.970 4.422 1.00 97.69 465 ILE A CA 1
ATOM 3729 C C . ILE A 1 465 ? -8.413 -19.109 5.941 1.00 97.69 465 ILE A C 1
ATOM 3731 O O . ILE A 1 465 ? -7.314 -19.327 6.442 1.00 97.69 465 ILE A O 1
ATOM 3735 N N . LYS A 1 466 ? -9.537 -19.020 6.665 1.00 95.88 466 LYS A N 1
ATOM 3736 C CA . LYS A 1 466 ? -9.580 -18.879 8.129 1.00 95.88 466 LYS A CA 1
ATOM 3737 C C . LYS A 1 466 ? -8.716 -19.899 8.884 1.00 95.88 466 LYS A C 1
ATOM 3739 O O . LYS A 1 466 ? -7.956 -19.508 9.763 1.00 95.88 466 LYS A O 1
ATOM 3744 N N . GLU A 1 467 ? -8.837 -21.176 8.529 1.00 94.81 467 GLU A N 1
ATOM 3745 C CA . GLU A 1 467 ? -8.132 -22.278 9.202 1.00 94.81 467 GLU A CA 1
ATOM 3746 C C . GLU A 1 467 ? -6.767 -22.605 8.567 1.00 94.81 467 GLU A C 1
ATOM 3748 O O . GLU A 1 467 ? -5.968 -23.317 9.165 1.00 94.81 467 GLU A O 1
ATOM 3753 N N . GLU A 1 468 ? -6.492 -22.101 7.359 1.00 95.50 468 GLU A N 1
ATOM 3754 C CA . GLU A 1 468 ? -5.308 -22.475 6.568 1.00 95.50 468 GLU A CA 1
ATOM 3755 C C . GLU A 1 468 ? -4.148 -21.476 6.728 1.00 95.50 468 GLU A C 1
ATOM 3757 O O . GLU A 1 468 ? -2.983 -21.864 6.641 1.00 95.50 468 GLU A O 1
ATOM 3762 N N . PHE A 1 469 ? -4.437 -20.186 6.951 1.00 96.44 469 PHE A N 1
ATOM 3763 C CA . PHE A 1 469 ? -3.403 -19.165 7.157 1.00 96.44 469 PHE A CA 1
ATOM 3764 C C . PHE A 1 469 ? -3.049 -19.043 8.644 1.00 96.44 469 PHE A C 1
ATOM 3766 O O . PHE A 1 469 ? -3.924 -18.799 9.479 1.00 96.44 469 PHE A O 1
ATOM 3773 N N . GLU A 1 470 ? -1.774 -19.238 8.991 1.00 94.44 470 GLU A N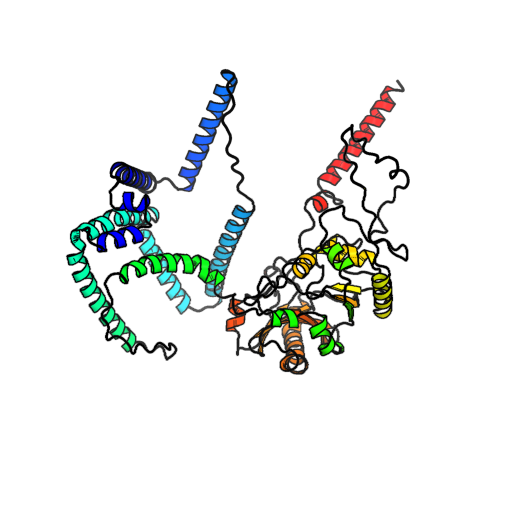 1
ATOM 3774 C CA . GLU A 1 470 ? -1.338 -19.391 10.385 1.00 94.44 470 GLU A CA 1
ATOM 3775 C C . GLU A 1 470 ? -1.454 -18.133 11.257 1.00 94.44 470 GLU A C 1
ATOM 3777 O O . GLU A 1 470 ? -1.903 -18.300 12.394 1.00 94.44 470 GLU A O 1
ATOM 3782 N N . PRO A 1 471 ? -1.135 -16.908 10.788 1.00 93.81 471 PRO A N 1
ATOM 3783 C CA . PRO A 1 471 ? -1.269 -15.697 11.600 1.00 93.81 471 PRO A CA 1
ATOM 3784 C C . PRO A 1 471 ? -2.693 -15.474 12.122 1.00 93.81 471 PRO A C 1
ATOM 3786 O O . PRO A 1 471 ? -3.681 -15.780 11.444 1.00 93.81 471 PRO A O 1
ATOM 3789 N N . GLU A 1 472 ? -2.820 -14.958 13.344 1.00 92.31 472 GLU A N 1
ATOM 3790 C CA . GLU A 1 472 ? -4.123 -14.645 13.951 1.00 92.31 472 GLU A CA 1
ATOM 3791 C C . GLU A 1 472 ? -4.715 -13.352 13.392 1.00 92.31 472 GLU A C 1
ATOM 3793 O O . GLU A 1 472 ? -5.914 -13.307 13.100 1.00 92.31 472 GLU A O 1
ATOM 3798 N N . SER A 1 473 ? -3.861 -12.349 13.181 1.00 93.75 473 SER A N 1
ATOM 3799 C CA . SER A 1 473 ? -4.230 -11.039 12.652 1.00 93.75 473 SER A CA 1
ATOM 3800 C C . SER A 1 473 ? -3.432 -10.721 11.391 1.00 93.75 473 SER A C 1
ATOM 3802 O O . SER A 1 473 ? -2.208 -10.803 11.377 1.00 93.75 473 SER A O 1
ATOM 3804 N N . TYR A 1 474 ? -4.125 -10.386 10.307 1.00 96.06 474 TYR A N 1
ATOM 3805 C CA . TYR A 1 474 ? -3.524 -10.111 9.002 1.00 96.06 474 TYR A CA 1
ATOM 3806 C C . TYR A 1 474 ? -4.517 -9.399 8.086 1.00 96.06 474 TYR A C 1
ATOM 3808 O O . TYR A 1 474 ? -5.707 -9.267 8.376 1.00 96.06 474 TYR A O 1
ATOM 3816 N N . THR A 1 475 ? -4.039 -8.967 6.928 1.00 97.69 475 THR A N 1
ATOM 3817 C CA . THR A 1 475 ? -4.896 -8.516 5.835 1.00 97.69 475 THR A CA 1
ATOM 3818 C C . THR A 1 475 ? -4.690 -9.395 4.616 1.00 97.69 475 THR A C 1
ATOM 3820 O O . THR A 1 475 ? -3.613 -9.952 4.405 1.00 97.69 475 THR A O 1
ATOM 3823 N N . PHE A 1 476 ? -5.723 -9.530 3.795 1.00 98.50 476 PHE A N 1
ATOM 3824 C CA . PHE A 1 476 ? -5.597 -10.204 2.511 1.00 98.50 476 PHE A CA 1
ATOM 3825 C C . PHE A 1 476 ? -6.370 -9.455 1.433 1.00 98.50 476 PHE A C 1
ATOM 3827 O O . PHE A 1 476 ? -7.473 -8.954 1.659 1.00 98.50 476 PHE A O 1
ATOM 3834 N N . ASP A 1 477 ? -5.772 -9.370 0.253 1.00 98.12 477 ASP A N 1
ATOM 3835 C CA . ASP A 1 477 ? -6.354 -8.711 -0.906 1.00 98.12 477 ASP A CA 1
ATOM 3836 C C . ASP A 1 477 ? -6.998 -9.764 -1.811 1.00 98.12 477 ASP A C 1
ATOM 3838 O O . ASP A 1 477 ? -6.436 -10.838 -2.043 1.00 98.12 477 ASP A O 1
ATOM 3842 N N . VAL A 1 478 ? -8.176 -9.461 -2.350 1.00 98.31 478 VAL A N 1
ATOM 3843 C CA . VAL A 1 478 ? -8.931 -10.350 -3.237 1.00 98.31 478 VAL A CA 1
ATOM 3844 C C . VAL A 1 478 ? -9.417 -9.629 -4.482 1.00 98.31 478 VAL A C 1
ATOM 3846 O O . VAL A 1 478 ? -9.664 -8.429 -4.468 1.00 98.31 478 VAL A O 1
ATOM 3849 N N . TYR A 1 479 ? -9.604 -10.392 -5.554 1.00 97.44 479 TYR A N 1
ATOM 3850 C CA . TYR A 1 479 ? -10.256 -9.966 -6.783 1.00 97.44 479 TYR A CA 1
ATOM 3851 C C . TYR A 1 479 ? -11.541 -10.758 -6.993 1.00 97.44 479 TYR A C 1
ATOM 3853 O O . TYR A 1 479 ? -11.514 -11.991 -6.946 1.00 97.44 479 TYR A O 1
ATOM 3861 N N . VAL A 1 480 ? -12.649 -10.080 -7.285 1.00 96.56 480 VAL A N 1
ATOM 3862 C CA . VAL A 1 480 ? -13.908 -10.745 -7.645 1.00 96.56 480 VAL A CA 1
ATOM 3863 C C . VAL A 1 480 ? -14.089 -10.728 -9.161 1.00 96.56 480 VAL A C 1
ATOM 3865 O O . VAL A 1 480 ? -14.186 -9.679 -9.796 1.00 96.56 480 VAL A O 1
ATOM 3868 N N . THR A 1 481 ? -14.131 -11.908 -9.770 1.00 93.44 481 THR A N 1
ATOM 3869 C CA . THR A 1 481 ? -14.281 -12.056 -11.219 1.00 93.44 481 THR A CA 1
ATOM 3870 C C . THR A 1 481 ? -15.718 -11.786 -11.673 1.00 93.44 481 THR A C 1
ATOM 3872 O O . THR A 1 481 ? -16.665 -11.823 -10.890 1.00 93.44 481 THR A O 1
ATOM 3875 N N . LYS A 1 482 ? -15.911 -11.557 -12.981 1.00 88.56 482 LYS A N 1
ATOM 3876 C CA . LYS A 1 482 ? -17.240 -11.286 -13.568 1.00 88.56 482 LYS A CA 1
ATOM 3877 C C . LYS A 1 482 ? -18.263 -12.405 -13.336 1.00 88.56 482 LYS A C 1
ATOM 3879 O O . LYS A 1 482 ? -19.456 -12.134 -13.341 1.00 88.56 482 LYS A O 1
ATOM 3884 N N . ASP A 1 483 ? -17.801 -13.638 -13.145 1.00 89.75 483 ASP A N 1
ATOM 3885 C CA . ASP A 1 483 ? -18.612 -14.817 -12.823 1.00 89.75 483 ASP A CA 1
ATOM 3886 C C . ASP A 1 483 ? -18.745 -15.080 -11.309 1.00 89.75 483 ASP A C 1
ATOM 3888 O O . ASP A 1 483 ? -19.147 -16.170 -10.913 1.00 89.75 483 ASP A O 1
ATOM 3892 N N . GLY A 1 484 ? -18.396 -14.105 -10.462 1.00 89.50 484 GLY A N 1
ATOM 3893 C CA . GLY A 1 484 ? -18.604 -14.148 -9.010 1.00 89.50 484 GLY A CA 1
ATOM 3894 C C . GLY A 1 484 ? -17.571 -14.963 -8.229 1.00 89.50 484 GLY A C 1
ATOM 3895 O O . GLY A 1 484 ? -17.690 -15.102 -7.014 1.00 89.50 484 GLY A O 1
ATOM 3896 N N . ARG A 1 485 ? -16.534 -15.503 -8.884 1.00 94.19 485 ARG A N 1
ATOM 3897 C CA . ARG A 1 485 ? -15.463 -16.223 -8.182 1.00 94.19 485 ARG A CA 1
ATOM 3898 C C . ARG A 1 485 ? -14.518 -15.230 -7.520 1.00 94.19 485 ARG A C 1
ATOM 3900 O O . ARG A 1 485 ? -14.052 -14.280 -8.143 1.00 94.19 485 ARG A O 1
ATOM 3907 N N . VAL A 1 486 ? -14.163 -15.508 -6.274 1.00 97.69 486 VAL A N 1
ATOM 3908 C CA . VAL A 1 486 ? -13.194 -14.702 -5.531 1.00 97.69 486 VAL A CA 1
ATOM 3909 C C . VAL A 1 486 ? -11.809 -15.334 -5.660 1.00 97.69 486 VAL A C 1
ATOM 3911 O O . VAL A 1 486 ? -11.646 -16.549 -5.512 1.00 97.69 486 VAL A O 1
ATOM 3914 N N . LYS A 1 487 ? -10.811 -14.516 -5.992 1.00 97.06 487 LYS A N 1
ATOM 3915 C CA . LYS A 1 487 ? -9.414 -14.919 -6.149 1.00 97.06 487 LYS A CA 1
ATOM 3916 C C . LYS A 1 487 ? -8.532 -14.176 -5.165 1.00 97.06 487 LYS A C 1
ATOM 3918 O O . LYS A 1 487 ? -8.600 -12.957 -5.098 1.00 97.06 487 LYS A O 1
ATOM 3923 N N . VAL A 1 488 ? -7.672 -14.895 -4.454 1.00 98.00 488 VAL A N 1
ATOM 3924 C CA . VAL A 1 488 ? -6.698 -14.279 -3.545 1.00 98.00 488 VAL A CA 1
ATOM 3925 C C . VAL A 1 488 ? -5.591 -13.617 -4.353 1.00 98.00 488 VAL A C 1
ATOM 3927 O O . VAL A 1 488 ? -4.963 -14.252 -5.210 1.00 98.00 488 VAL A O 1
ATOM 3930 N N . LEU A 1 489 ? -5.354 -12.341 -4.078 1.00 96.19 489 LEU A N 1
ATOM 3931 C CA . LEU A 1 489 ? -4.291 -11.548 -4.670 1.00 96.19 489 LEU A CA 1
ATOM 3932 C C . LEU A 1 489 ? -3.078 -11.483 -3.757 1.00 96.19 489 LEU A C 1
ATOM 3934 O O . LEU A 1 489 ? -1.986 -11.722 -4.261 1.00 96.19 489 LEU A O 1
ATOM 3938 N N . ASP A 1 490 ? -3.241 -11.194 -2.470 1.00 97.12 490 ASP A N 1
ATOM 3939 C CA . ASP A 1 490 ? -2.099 -11.007 -1.572 1.00 97.12 490 ASP A CA 1
ATOM 3940 C C . ASP A 1 490 ? -2.446 -11.246 -0.105 1.00 97.12 490 ASP A C 1
ATOM 3942 O O . ASP A 1 490 ? -3.618 -11.181 0.258 1.00 97.12 490 ASP A O 1
ATOM 3946 N N . PHE A 1 491 ? -1.424 -11.455 0.722 1.00 97.88 491 PHE A N 1
ATOM 3947 C CA . PHE A 1 491 ? -1.507 -11.411 2.1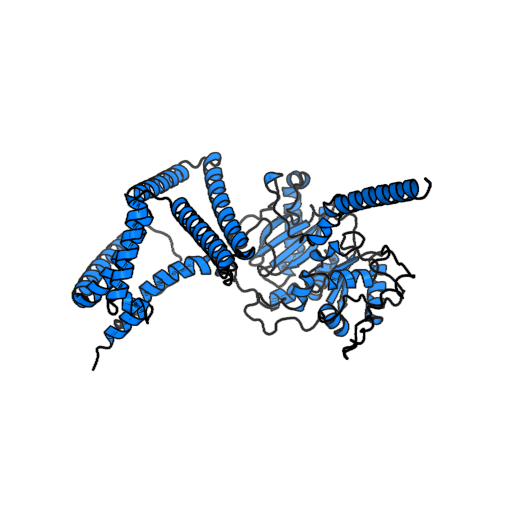84 1.00 97.88 491 PHE A CA 1
ATOM 3948 C C . PHE A 1 491 ? -0.502 -10.379 2.698 1.00 97.88 491 PHE A C 1
ATOM 3950 O O . PHE A 1 491 ? 0.631 -10.348 2.227 1.00 97.88 491 PHE A O 1
ATOM 3957 N N . ASN A 1 492 ? -0.907 -9.538 3.649 1.00 96.12 492 ASN A N 1
ATOM 3958 C CA . ASN A 1 492 ? -0.035 -8.546 4.282 1.00 96.12 492 ASN A CA 1
ATOM 3959 C C . ASN A 1 492 ? -0.220 -8.588 5.806 1.00 96.12 492 ASN A C 1
ATOM 3961 O O . ASN A 1 492 ? -1.316 -8.929 6.268 1.00 96.12 492 ASN A O 1
ATOM 3965 N N . PRO A 1 493 ? 0.798 -8.209 6.595 1.00 93.75 493 PRO A N 1
ATOM 3966 C CA . PRO A 1 493 ? 0.682 -8.171 8.047 1.00 93.75 493 PRO A CA 1
ATOM 3967 C C . PRO A 1 493 ? -0.402 -7.186 8.504 1.00 93.75 493 PRO A C 1
ATOM 3969 O O . PRO A 1 493 ? -0.757 -6.236 7.794 1.00 93.75 493 PRO A O 1
ATOM 3972 N N . TRP A 1 494 ? -0.930 -7.422 9.704 1.00 92.38 494 TRP A N 1
ATOM 3973 C CA . TRP A 1 494 ? -1.754 -6.451 10.416 1.00 92.38 494 TRP A CA 1
ATOM 3974 C C . TRP A 1 494 ? -0.877 -5.266 10.847 1.00 92.38 494 TRP A C 1
ATOM 3976 O O . TRP A 1 494 ? 0.146 -5.470 11.490 1.00 92.38 494 TRP A O 1
ATOM 3986 N N . GLY A 1 495 ? -1.231 -4.037 10.471 1.00 87.00 495 GLY A N 1
ATOM 3987 C CA . GLY A 1 495 ? -0.383 -2.863 10.703 1.00 87.00 495 GLY A CA 1
ATOM 3988 C C . GLY A 1 495 ? 0.851 -2.798 9.791 1.00 87.00 495 GLY A C 1
ATOM 3989 O O . GLY A 1 495 ? 0.776 -3.097 8.597 1.00 87.00 495 GLY A O 1
ATOM 3990 N N . ALA A 1 496 ? 1.992 -2.384 10.354 1.00 83.12 496 ALA A N 1
ATOM 3991 C CA . ALA A 1 496 ? 3.248 -2.132 9.633 1.00 83.12 496 ALA A CA 1
ATOM 3992 C C . ALA A 1 496 ? 3.069 -1.147 8.454 1.00 83.12 496 ALA A C 1
ATOM 3994 O O . ALA A 1 496 ? 2.361 -0.148 8.573 1.00 83.12 496 ALA A O 1
ATOM 3995 N N . SER A 1 497 ? 3.695 -1.424 7.307 1.00 83.94 497 SER A N 1
ATOM 3996 C CA . SER A 1 497 ? 3.549 -0.651 6.067 1.00 83.94 497 SER A CA 1
ATOM 3997 C C . SER A 1 497 ? 2.235 -0.929 5.316 1.00 83.94 497 SER A C 1
ATOM 3999 O O . SER A 1 497 ? 1.978 -0.347 4.258 1.00 83.94 497 SER A O 1
ATOM 4001 N N . THR A 1 498 ? 1.359 -1.796 5.842 1.00 89.81 498 THR A N 1
ATOM 4002 C CA . THR A 1 498 ? 0.058 -2.075 5.231 1.00 89.81 498 THR A CA 1
ATOM 4003 C C . THR A 1 498 ? -0.865 -0.863 5.382 1.00 89.81 498 THR A C 1
ATOM 4005 O O . THR A 1 498 ? -1.151 -0.393 6.479 1.00 89.81 498 THR A O 1
ATOM 4008 N N . LEU A 1 499 ? -1.407 -0.363 4.270 1.00 89.38 499 LEU A N 1
ATOM 4009 C CA . LEU A 1 499 ? -2.402 0.713 4.312 1.00 89.38 499 LEU A CA 1
ATOM 4010 C C . LEU A 1 499 ? -3.806 0.196 4.696 1.00 89.38 499 LEU A C 1
ATOM 4012 O O . LEU A 1 499 ? -4.280 -0.759 4.065 1.00 89.38 499 LEU A O 1
ATOM 4016 N N . PRO A 1 500 ? -4.521 0.855 5.632 1.00 89.88 500 PRO A N 1
ATOM 4017 C CA . PRO A 1 500 ? -5.891 0.494 6.017 1.00 89.88 500 PRO A CA 1
ATOM 4018 C C . PRO A 1 500 ? -6.965 1.056 5.059 1.00 89.88 500 PRO A C 1
ATOM 4020 O O . PRO A 1 500 ? -8.133 0.672 5.122 1.00 89.88 500 PRO A O 1
ATOM 4023 N N . LEU A 1 501 ? -6.568 1.908 4.104 1.00 91.62 501 LEU A N 1
ATOM 4024 C CA . LEU A 1 501 ? -7.388 2.422 2.996 1.00 91.62 501 LEU A CA 1
ATOM 4025 C C . LEU A 1 501 ? -8.631 3.200 3.448 1.00 91.62 501 LEU A C 1
ATOM 4027 O O . LEU A 1 501 ? -8.521 4.379 3.777 1.00 91.62 501 LEU A O 1
ATOM 4031 N N . LEU A 1 502 ? -9.820 2.585 3.397 1.00 91.88 502 LEU A N 1
ATOM 4032 C CA . LEU A 1 502 ? -11.072 3.202 3.846 1.00 91.88 502 LEU A CA 1
ATOM 4033 C C . LEU A 1 502 ? -11.283 3.084 5.353 1.00 91.88 502 LEU A C 1
ATOM 4035 O O . LEU A 1 502 ? -12.166 3.774 5.873 1.00 91.88 502 LEU A O 1
ATOM 4039 N N . TYR A 1 503 ? -10.470 2.264 6.021 1.00 92.75 503 TYR A N 1
ATOM 4040 C CA . TYR A 1 503 ? -10.477 2.128 7.464 1.00 92.75 503 TYR A CA 1
ATOM 4041 C C . TYR A 1 503 ? -9.358 2.918 8.152 1.00 92.75 503 TYR A C 1
ATOM 4043 O O . TYR A 1 503 ? -8.414 3.367 7.497 1.00 92.75 503 TYR A O 1
ATOM 4051 N N . THR A 1 504 ? -9.453 3.064 9.472 1.00 90.44 504 THR A N 1
ATOM 4052 C CA . THR A 1 504 ? -8.296 3.316 10.349 1.00 90.44 504 THR A CA 1
ATOM 4053 C C . THR A 1 504 ? -7.959 2.052 11.144 1.00 90.44 504 THR A C 1
ATOM 4055 O O . THR A 1 504 ? -8.801 1.165 11.299 1.00 90.44 504 THR A O 1
ATOM 4058 N N . TRP A 1 505 ? -6.718 1.926 11.621 1.00 87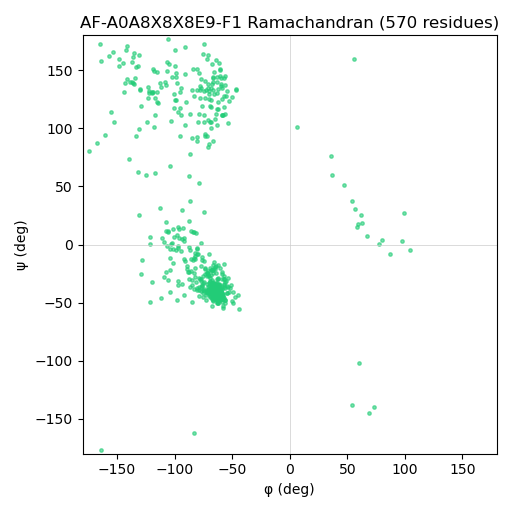.50 505 TRP A N 1
ATOM 4059 C CA . TRP A 1 505 ? -6.311 0.751 12.400 1.00 87.50 505 TRP A CA 1
ATOM 4060 C C . TRP A 1 505 ? -7.031 0.683 13.752 1.00 87.50 505 TRP A C 1
ATOM 4062 O O . TRP A 1 505 ? -7.399 -0.403 14.192 1.00 87.50 505 TRP A O 1
ATOM 4072 N N . GLU A 1 506 ? -7.317 1.839 14.356 1.00 84.81 506 GLU A N 1
ATOM 4073 C CA . GLU A 1 506 ? -8.022 1.947 15.635 1.00 84.81 506 GLU A CA 1
ATOM 4074 C C . GLU A 1 506 ? -9.458 1.431 15.517 1.00 84.81 506 GLU A C 1
ATOM 4076 O O . GLU A 1 506 ? -9.892 0.618 16.331 1.00 84.81 506 GLU A O 1
ATOM 4081 N N . GLU A 1 507 ? -10.193 1.834 14.470 1.00 89.88 507 GLU A N 1
ATOM 4082 C CA . GLU A 1 507 ? -11.565 1.347 14.305 1.00 89.88 507 GLU A CA 1
ATOM 4083 C C . GLU A 1 507 ? -11.605 -0.155 14.002 1.00 89.88 507 GLU A C 1
ATOM 4085 O O . GLU A 1 507 ? -12.521 -0.836 14.448 1.00 89.88 507 GLU A O 1
ATOM 4090 N N . LEU A 1 508 ? -10.610 -0.704 13.297 1.00 88.25 508 LEU A N 1
ATOM 4091 C CA . LEU A 1 508 ? -10.550 -2.135 12.992 1.00 88.25 508 LEU A CA 1
ATOM 4092 C C . LEU A 1 508 ? -10.377 -3.000 14.251 1.00 88.25 508 LEU A C 1
ATOM 4094 O O . LEU A 1 508 ? -10.984 -4.070 14.323 1.00 88.25 508 LEU A O 1
ATOM 4098 N N . GLY A 1 509 ? -9.622 -2.527 15.249 1.00 82.75 509 GLY A N 1
ATOM 4099 C CA . GLY A 1 509 ? -9.488 -3.203 16.547 1.00 82.75 509 GLY A CA 1
ATOM 4100 C C . GLY A 1 509 ? -10.811 -3.266 17.322 1.00 82.75 509 GLY A C 1
ATOM 4101 O O . GLY A 1 509 ? -11.145 -4.280 17.932 1.00 82.75 509 GLY A O 1
ATOM 4102 N N . GLU A 1 510 ? -11.640 -2.224 17.220 1.00 86.50 510 GLU A N 1
ATOM 4103 C CA . GLU A 1 510 ? -12.946 -2.151 17.890 1.00 86.50 510 GLU A CA 1
ATOM 4104 C C . GLU A 1 510 ? -14.072 -2.924 17.177 1.00 86.50 510 GLU A C 1
ATOM 4106 O O . GLU A 1 510 ? -15.197 -3.015 17.690 1.00 86.50 510 GLU A O 1
ATOM 4111 N N . LEU A 1 511 ? -13.823 -3.441 15.970 1.00 86.19 511 LEU A N 1
ATOM 4112 C CA . LEU A 1 511 ? -14.808 -4.188 15.179 1.00 86.19 511 LEU A CA 1
ATOM 4113 C C . LEU A 1 511 ? -14.844 -5.687 15.505 1.00 86.19 511 LEU A C 1
ATOM 4115 O O . LEU A 1 511 ? -15.723 -6.393 15.003 1.00 86.19 511 LEU A O 1
ATOM 4119 N N . SER A 1 512 ? -13.952 -6.176 16.372 1.00 80.56 512 SER A N 1
ATOM 4120 C CA . SER A 1 512 ? -13.952 -7.578 16.793 1.00 80.56 512 SER A CA 1
ATOM 4121 C C . SER A 1 512 ? -15.313 -7.990 17.380 1.00 80.56 512 SER A C 1
ATOM 4123 O O . SER A 1 512 ? -15.887 -7.311 18.234 1.00 80.56 512 SER A O 1
ATOM 4125 N N . GLY A 1 513 ? -15.877 -9.087 16.865 1.00 77.94 513 GLY A N 1
ATOM 4126 C CA . GLY A 1 513 ? -17.192 -9.606 17.263 1.00 77.94 513 GLY A CA 1
ATOM 4127 C C . GLY A 1 513 ? -18.418 -8.876 16.687 1.00 77.94 513 GLY A C 1
ATOM 4128 O O . GLY A 1 513 ? -19.544 -9.283 16.983 1.00 77.94 513 GLY A O 1
ATOM 4129 N N . LYS A 1 514 ? -18.245 -7.832 15.863 1.00 88.31 514 LYS A N 1
ATOM 4130 C CA . LYS A 1 514 ? -19.349 -7.130 15.176 1.00 88.31 514 LYS A CA 1
ATOM 4131 C C . LYS A 1 514 ? -19.640 -7.730 13.792 1.00 88.31 514 LYS A C 1
ATOM 4133 O O . LYS A 1 514 ? -18.907 -8.581 13.290 1.00 88.31 514 LYS A O 1
ATOM 4138 N N . GLU A 1 515 ? -20.747 -7.312 13.168 1.00 91.06 515 GLU A N 1
ATOM 4139 C CA . GLU A 1 515 ? -21.052 -7.715 11.790 1.00 91.06 515 GLU A CA 1
ATOM 4140 C C . GLU A 1 515 ? -20.028 -7.116 10.819 1.00 91.06 515 GLU A C 1
ATOM 4142 O O . GLU A 1 515 ? -19.756 -5.917 10.849 1.00 91.06 515 GLU A O 1
ATOM 4147 N N . VAL A 1 516 ? -19.506 -7.951 9.917 1.00 95.38 516 VAL A N 1
ATOM 4148 C CA . VAL A 1 516 ? -18.580 -7.515 8.868 1.00 95.38 516 VAL A CA 1
ATOM 4149 C C . VAL A 1 516 ? -19.254 -6.504 7.946 1.00 95.38 516 VAL A C 1
ATOM 4151 O O . VAL A 1 516 ? -20.265 -6.801 7.293 1.00 95.38 516 VAL A O 1
ATOM 4154 N N . GLU A 1 517 ? -18.639 -5.332 7.844 1.00 95.31 517 GLU A N 1
ATOM 4155 C CA . GLU A 1 517 ? -19.006 -4.281 6.905 1.00 95.31 517 GLU A CA 1
ATOM 4156 C C . GLU A 1 517 ? -18.099 -4.314 5.663 1.00 95.31 517 GLU A C 1
ATOM 4158 O O . GLU A 1 517 ? -16.904 -4.593 5.754 1.00 95.31 517 GLU A O 1
ATOM 4163 N N . LEU A 1 518 ? -18.681 -4.014 4.495 1.00 97.31 518 LEU A N 1
ATOM 4164 C CA . LEU A 1 518 ? -17.941 -3.692 3.276 1.00 97.31 518 LEU A CA 1
ATOM 4165 C C . LEU A 1 518 ? -17.980 -2.171 3.057 1.00 97.31 518 LEU A C 1
ATOM 4167 O O . LEU A 1 518 ? -19.017 -1.648 2.647 1.00 97.31 518 LEU A O 1
ATOM 4171 N N . LYS A 1 519 ? -16.873 -1.462 3.296 1.00 96.12 519 LYS A N 1
ATOM 4172 C CA . LYS A 1 519 ? -16.735 -0.031 2.985 1.00 96.12 519 LYS A CA 1
ATOM 4173 C C . LYS A 1 519 ? -16.344 0.171 1.518 1.00 96.12 519 LYS A C 1
ATOM 4175 O O . LYS A 1 519 ? -15.362 -0.385 1.029 1.00 96.12 519 LYS A O 1
ATOM 4180 N N . ILE A 1 520 ? -17.102 1.000 0.813 1.00 95.25 520 ILE A N 1
ATOM 4181 C CA . ILE A 1 520 ? -16.835 1.408 -0.572 1.00 95.25 520 ILE A CA 1
ATOM 4182 C C . ILE A 1 520 ? -16.946 2.928 -0.674 1.00 95.25 520 ILE A C 1
ATOM 4184 O O . ILE A 1 520 ? -17.526 3.573 0.198 1.00 95.25 520 ILE A O 1
ATOM 4188 N N . VAL A 1 521 ? -16.405 3.513 -1.737 1.00 91.19 521 VAL A N 1
ATOM 4189 C CA . VAL A 1 521 ? -16.657 4.917 -2.065 1.00 91.19 521 VAL A CA 1
ATOM 4190 C C . VAL A 1 521 ? -18.077 4.997 -2.621 1.00 91.19 521 VAL A C 1
ATOM 4192 O O . VAL A 1 521 ? -18.359 4.469 -3.691 1.00 91.19 521 VAL A O 1
ATOM 4195 N N . GLU A 1 522 ? -18.987 5.625 -1.876 1.00 87.31 522 GLU A N 1
ATOM 4196 C CA . GLU A 1 522 ? -20.423 5.666 -2.213 1.00 87.31 522 GLU A CA 1
ATOM 4197 C C . GLU A 1 522 ? -20.821 6.884 -3.059 1.00 87.31 522 GLU A C 1
ATOM 4199 O O . GLU A 1 522 ? -21.914 6.934 -3.619 1.00 87.31 522 GLU A O 1
ATOM 4204 N N . SER A 1 523 ? -19.938 7.876 -3.181 1.00 86.44 523 SER A N 1
ATOM 4205 C CA . SER A 1 523 ? -20.154 9.046 -4.031 1.00 86.44 523 SER A CA 1
ATOM 4206 C C . SER A 1 523 ? -18.831 9.646 -4.499 1.00 86.44 523 SER A C 1
ATOM 4208 O O . SER A 1 523 ? -17.777 9.381 -3.922 1.00 86.44 523 SER A O 1
ATOM 4210 N N . ARG A 1 524 ? -18.881 10.522 -5.510 1.00 75.50 524 ARG A N 1
ATOM 4211 C CA . ARG A 1 524 ? -17.699 11.252 -6.007 1.00 75.50 524 ARG A CA 1
ATOM 4212 C C . ARG A 1 524 ? -17.000 12.080 -4.922 1.00 75.50 524 ARG A C 1
ATOM 4214 O O . ARG A 1 524 ? -15.791 12.242 -4.984 1.00 75.50 524 ARG A O 1
ATOM 4221 N N . CYS A 1 525 ? -17.739 12.565 -3.925 1.00 74.44 525 CYS A N 1
ATOM 4222 C CA . CYS A 1 525 ? -17.175 13.326 -2.809 1.00 74.44 525 CYS A CA 1
ATOM 4223 C C . CYS A 1 525 ? -16.419 12.444 -1.800 1.00 74.44 525 CYS A C 1
ATOM 4225 O O . CYS A 1 525 ? -15.709 12.972 -0.955 1.00 74.44 525 CYS A O 1
ATOM 4227 N N . GLY A 1 526 ? -16.587 11.119 -1.863 1.00 74.38 526 GLY A N 1
ATOM 4228 C CA . GLY A 1 526 ? -15.912 10.159 -0.986 1.00 74.38 526 GLY A CA 1
ATOM 4229 C C . GLY A 1 526 ? -14.592 9.616 -1.538 1.00 74.38 526 GLY A C 1
ATOM 4230 O O . GLY A 1 526 ? -14.010 8.731 -0.915 1.00 74.38 526 GLY A O 1
ATOM 4231 N N . ILE A 1 527 ? -14.146 10.092 -2.707 1.00 79.56 527 ILE A N 1
ATOM 4232 C CA . ILE A 1 527 ? -12.869 9.701 -3.314 1.00 79.56 527 ILE A CA 1
ATOM 4233 C C . ILE A 1 527 ? -11.723 10.115 -2.385 1.00 79.56 527 ILE A C 1
ATOM 4235 O O . ILE A 1 527 ? -11.693 11.244 -1.896 1.00 79.56 527 ILE A O 1
ATOM 4239 N N . ARG A 1 528 ? -10.773 9.204 -2.156 1.00 75.62 528 ARG A N 1
ATOM 4240 C CA . ARG A 1 528 ? -9.552 9.475 -1.386 1.00 75.62 528 ARG A CA 1
ATOM 4241 C C . ARG A 1 528 ? -8.348 9.560 -2.326 1.00 75.62 528 ARG A C 1
ATOM 4243 O O . ARG A 1 528 ? -8.339 8.867 -3.347 1.00 75.62 528 ARG A O 1
ATOM 4250 N N . PRO A 1 529 ? -7.325 10.368 -1.997 1.00 68.56 529 PRO A N 1
ATOM 4251 C CA . PRO A 1 529 ? -6.054 10.299 -2.701 1.00 68.56 529 PRO A CA 1
ATOM 4252 C C . PRO A 1 529 ? -5.510 8.867 -2.617 1.00 68.56 529 PRO A C 1
ATOM 4254 O O . PRO A 1 529 ? -5.619 8.197 -1.589 1.00 68.56 529 PRO A O 1
ATOM 4257 N N . GLY A 1 530 ? -4.994 8.369 -3.734 1.00 61.66 530 GLY A N 1
ATOM 4258 C CA . GLY A 1 530 ? -4.414 7.035 -3.820 1.00 61.66 530 GLY A CA 1
ATOM 4259 C C . GLY A 1 530 ? -2.904 7.112 -3.744 1.00 61.66 530 GLY A C 1
ATOM 4260 O O . GLY A 1 530 ? -2.313 8.088 -4.184 1.00 61.66 530 GLY A O 1
ATOM 4261 N N . LEU A 1 531 ? -2.282 6.033 -3.278 1.00 54.44 531 LEU A N 1
ATOM 4262 C CA . LEU A 1 531 ? -0.827 5.872 -3.234 1.00 54.44 531 LEU A CA 1
ATOM 4263 C C . LEU A 1 531 ? -0.205 5.603 -4.622 1.00 54.44 531 LEU A C 1
ATOM 4265 O O . LEU A 1 531 ? 0.799 4.905 -4.724 1.00 54.44 531 LEU A O 1
ATOM 4269 N N . LYS A 1 532 ? -0.822 6.069 -5.717 1.00 52.31 532 LYS A N 1
ATOM 4270 C CA . LYS A 1 532 ? -0.111 6.117 -6.999 1.00 52.31 532 LYS A CA 1
ATOM 4271 C C . LYS A 1 532 ? 0.869 7.268 -6.849 1.00 52.31 532 LYS A C 1
ATOM 4273 O O . LYS A 1 532 ? 0.470 8.423 -6.962 1.00 52.31 532 LYS A O 1
ATOM 4278 N N . THR A 1 533 ? 2.093 6.922 -6.467 1.00 46.12 533 THR A N 1
ATOM 4279 C CA . THR A 1 533 ? 3.221 7.841 -6.372 1.00 46.12 533 THR A CA 1
ATOM 4280 C C . THR A 1 533 ? 3.271 8.689 -7.635 1.00 46.12 533 THR A C 1
ATOM 4282 O O . THR A 1 533 ? 3.041 8.208 -8.750 1.00 46.12 533 THR A O 1
ATOM 4285 N N . ALA A 1 534 ? 3.430 9.990 -7.417 1.00 51.62 534 ALA A N 1
ATOM 4286 C CA . ALA A 1 534 ? 3.448 10.982 -8.469 1.00 51.62 534 ALA A CA 1
ATOM 4287 C C . ALA A 1 534 ? 4.536 10.643 -9.495 1.00 51.62 534 ALA A C 1
ATOM 4289 O O . ALA A 1 534 ? 5.607 10.144 -9.157 1.00 51.62 534 ALA A O 1
ATOM 4290 N N . VAL A 1 535 ? 4.247 10.938 -10.758 1.00 53.09 535 VAL A N 1
ATOM 4291 C CA . VAL A 1 535 ? 5.281 11.048 -11.786 1.00 53.09 535 VAL A CA 1
ATOM 4292 C C . VAL A 1 535 ? 6.251 12.151 -11.328 1.00 53.09 535 VAL A C 1
ATOM 4294 O O . VAL A 1 535 ? 5.751 13.192 -10.886 1.00 53.09 535 VAL A O 1
ATOM 4297 N N . PRO A 1 536 ? 7.587 11.964 -11.408 1.00 52.41 536 PRO A N 1
ATOM 4298 C CA . PRO A 1 536 ? 8.541 13.019 -11.075 1.00 52.41 536 PRO A CA 1
ATOM 4299 C C . PRO A 1 536 ? 8.138 14.340 -11.734 1.00 52.41 536 PRO A C 1
ATOM 4301 O O . PRO A 1 536 ? 7.775 14.355 -12.914 1.00 52.41 536 PRO A O 1
ATOM 4304 N N . TYR A 1 537 ? 8.165 15.433 -10.968 1.00 47.00 537 TYR A N 1
ATOM 4305 C CA . TYR A 1 537 ? 7.630 16.730 -11.394 1.00 47.00 537 TYR A CA 1
ATOM 4306 C C . TYR A 1 537 ? 8.209 17.169 -12.751 1.00 47.00 537 TYR A C 1
ATOM 4308 O O . TYR A 1 537 ? 7.462 17.556 -13.648 1.00 47.00 537 TYR A O 1
ATOM 4316 N N . ASP A 1 538 ? 9.511 16.956 -12.951 1.00 56.03 538 ASP A N 1
ATOM 4317 C CA . ASP A 1 538 ? 10.246 17.265 -14.185 1.00 56.03 538 ASP A CA 1
ATOM 4318 C C . ASP A 1 538 ? 9.705 16.537 -15.430 1.00 56.03 538 ASP A C 1
ATOM 4320 O O . ASP A 1 538 ? 9.779 17.038 -16.556 1.00 56.03 538 ASP A O 1
ATOM 4324 N N . TYR A 1 539 ? 9.124 15.350 -15.249 1.00 55.91 539 TYR A N 1
ATOM 4325 C CA . TYR A 1 539 ? 8.578 14.544 -16.340 1.00 55.91 539 TYR A CA 1
ATOM 4326 C C . TYR A 1 539 ? 7.172 15.012 -16.748 1.00 55.91 539 TYR A C 1
ATOM 4328 O O . TYR A 1 539 ? 6.811 14.976 -17.924 1.00 55.91 539 TYR A O 1
ATOM 4336 N N . LEU A 1 540 ? 6.378 15.516 -15.796 1.00 55.69 540 LEU A N 1
ATOM 4337 C CA . LEU A 1 540 ? 5.124 16.213 -16.105 1.00 55.69 540 LEU A CA 1
ATOM 4338 C C . LEU A 1 540 ? 5.407 17.546 -16.801 1.00 55.69 540 LEU A C 1
ATOM 4340 O O . LEU A 1 540 ? 4.735 17.892 -17.777 1.00 55.69 540 LEU A O 1
ATOM 4344 N N . ASP A 1 541 ? 6.439 18.252 -16.346 1.00 57.59 541 ASP A N 1
ATOM 4345 C CA . ASP A 1 541 ? 6.821 19.551 -16.882 1.00 57.59 541 ASP A CA 1
ATOM 4346 C C . ASP A 1 541 ? 7.385 19.459 -18.304 1.00 57.59 541 ASP A C 1
ATOM 4348 O O . ASP A 1 541 ? 7.317 20.440 -19.031 1.00 57.59 541 ASP A O 1
ATOM 4352 N N . THR A 1 542 ? 7.855 18.295 -18.760 1.00 60.50 542 THR A N 1
ATOM 4353 C CA . THR A 1 542 ? 8.352 18.064 -20.135 1.00 60.50 542 THR A CA 1
ATOM 4354 C C . THR A 1 542 ? 7.364 17.329 -21.049 1.00 60.50 542 THR A C 1
ATOM 4356 O O . THR A 1 542 ? 7.668 17.081 -22.216 1.00 60.50 542 THR A O 1
ATOM 4359 N N . SER A 1 543 ? 6.173 16.996 -20.547 1.00 61.50 543 SER A N 1
ATOM 4360 C CA . SER A 1 543 ? 5.147 16.280 -21.311 1.00 61.50 543 SER A CA 1
ATOM 4361 C C . SER A 1 543 ? 4.483 17.135 -22.403 1.00 61.50 543 SER A C 1
ATOM 4363 O O . SER A 1 543 ? 4.486 18.366 -22.367 1.00 61.50 543 SER A O 1
ATOM 4365 N N . GLU A 1 544 ? 3.874 16.478 -23.391 1.00 63.97 544 GLU A N 1
ATOM 4366 C CA . GLU A 1 544 ? 3.153 17.158 -24.471 1.00 63.97 544 GLU A CA 1
ATOM 4367 C C . GLU A 1 544 ? 1.959 17.957 -23.899 1.00 63.97 544 GLU A C 1
ATOM 4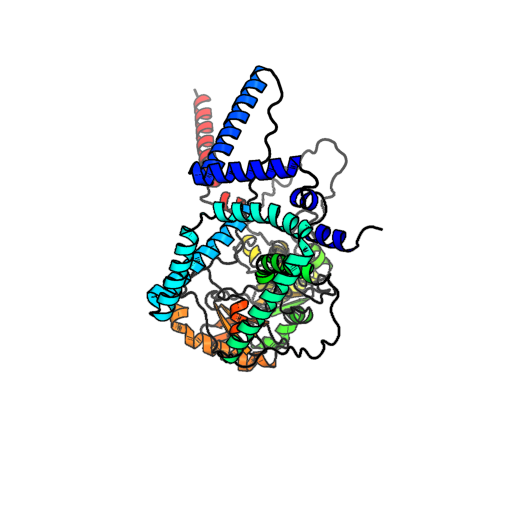369 O O . GLU A 1 544 ? 1.027 17.402 -23.318 1.00 63.97 544 GLU A O 1
ATOM 4374 N N . GLY A 1 545 ? 1.993 19.282 -24.045 1.00 65.69 545 GLY A N 1
ATOM 4375 C CA . GLY A 1 545 ? 1.041 20.244 -23.484 1.00 65.69 545 GLY A CA 1
ATOM 4376 C C . GLY A 1 545 ? 1.555 21.038 -22.277 1.00 65.69 545 GLY A C 1
ATOM 4377 O O . GLY A 1 545 ? 0.855 21.945 -21.824 1.00 65.69 545 GLY A O 1
ATOM 4378 N N . SER A 1 546 ? 2.753 20.740 -21.769 1.00 73.19 546 SER A N 1
ATOM 4379 C CA . SER A 1 546 ? 3.345 21.419 -20.615 1.00 73.19 546 SER A CA 1
ATOM 4380 C C . SER A 1 546 ? 3.869 22.832 -20.924 1.00 73.19 546 SER A C 1
ATOM 4382 O O . SER A 1 546 ? 3.957 23.266 -22.081 1.00 73.19 546 SER A O 1
ATOM 4384 N N . GLY A 1 547 ? 4.275 23.553 -19.871 1.00 67.25 547 GLY A N 1
ATOM 4385 C CA . GLY A 1 547 ? 4.942 24.851 -19.999 1.00 67.25 547 GLY A CA 1
ATOM 4386 C C . GLY A 1 547 ? 6.249 24.777 -20.798 1.00 67.25 547 GLY A C 1
ATOM 4387 O O . GLY A 1 547 ? 6.502 25.658 -21.626 1.00 67.25 547 GLY A O 1
ATOM 4388 N N . TRP A 1 548 ? 7.043 23.712 -20.627 1.00 66.19 548 TRP A N 1
ATOM 4389 C CA . TRP A 1 548 ? 8.282 23.514 -21.390 1.00 66.19 548 TRP A CA 1
ATOM 4390 C C . TRP A 1 548 ? 8.040 23.145 -22.848 1.00 66.19 548 TRP A C 1
ATOM 4392 O O . TRP A 1 548 ? 8.716 23.684 -23.721 1.00 66.19 548 TRP A O 1
ATOM 4402 N N . ASP A 1 549 ? 7.055 22.299 -23.139 1.00 73.81 549 ASP A N 1
ATOM 4403 C CA . ASP A 1 549 ? 6.667 21.978 -24.515 1.00 73.81 549 ASP A CA 1
ATOM 4404 C C . ASP A 1 549 ? 6.132 23.234 -25.236 1.00 73.81 549 ASP A C 1
ATOM 4406 O O . ASP A 1 549 ? 6.465 23.528 -26.388 1.00 73.81 549 ASP A O 1
ATOM 4410 N N . GLN A 1 550 ? 5.382 24.085 -24.527 1.00 74.81 550 GLN A N 1
ATOM 4411 C CA . GLN A 1 550 ? 4.980 25.391 -25.049 1.00 74.81 550 GLN A CA 1
ATOM 4412 C C . GLN A 1 550 ? 6.173 26.331 -25.281 1.00 74.81 550 GLN A C 1
ATOM 4414 O O . GLN A 1 550 ? 6.210 27.023 -26.303 1.00 74.81 550 GLN A O 1
ATOM 4419 N N . PHE A 1 551 ? 7.157 26.346 -24.380 1.00 77.81 551 PHE A N 1
ATOM 4420 C CA . PHE A 1 551 ? 8.389 27.113 -24.552 1.00 77.81 551 PHE A CA 1
ATOM 4421 C C . PHE A 1 551 ? 9.206 26.627 -25.757 1.00 77.81 551 PHE A C 1
ATOM 4423 O O . PHE A 1 551 ? 9.586 27.451 -26.586 1.00 77.81 551 PHE A O 1
ATOM 4430 N N . GLN A 1 552 ? 9.413 25.315 -25.911 1.00 80.38 552 GLN A N 1
ATOM 4431 C CA . GLN A 1 552 ? 10.139 24.727 -27.042 1.00 80.38 552 GLN A CA 1
ATOM 4432 C C . GLN A 1 552 ? 9.453 25.027 -28.375 1.00 80.38 552 GLN A C 1
ATOM 4434 O O . GLN A 1 552 ? 10.105 25.503 -29.302 1.00 80.38 552 GLN A O 1
ATOM 4439 N N . ARG A 1 553 ? 8.124 24.880 -28.462 1.00 80.75 553 ARG A N 1
ATOM 4440 C CA . ARG A 1 553 ? 7.373 25.283 -29.664 1.00 80.75 553 ARG A CA 1
ATOM 4441 C C . ARG A 1 553 ? 7.544 26.762 -29.994 1.00 80.75 553 ARG A C 1
ATOM 4443 O O . ARG A 1 553 ? 7.704 27.120 -31.160 1.00 80.75 553 ARG A O 1
ATOM 4450 N N . ASN A 1 554 ? 7.499 27.630 -28.986 1.00 84.69 554 ASN A N 1
ATOM 4451 C CA . ASN A 1 554 ? 7.691 29.065 -29.187 1.00 84.69 554 ASN A CA 1
ATOM 4452 C C . ASN A 1 554 ? 9.126 29.384 -29.631 1.00 84.69 554 ASN A C 1
ATOM 4454 O O . ASN A 1 554 ? 9.313 30.207 -30.529 1.00 84.69 554 ASN A O 1
ATOM 4458 N N . ALA A 1 555 ? 10.120 28.708 -29.053 1.00 83.94 555 ALA A N 1
ATOM 4459 C CA . ALA A 1 555 ? 11.519 28.825 -29.439 1.00 83.94 555 ALA A CA 1
ATOM 4460 C C . ALA A 1 555 ? 11.743 28.365 -30.889 1.00 83.94 555 ALA A C 1
ATOM 4462 O O . ALA A 1 555 ? 12.365 29.093 -31.658 1.00 83.94 555 ALA A O 1
ATOM 4463 N N . ASP A 1 556 ? 11.155 27.241 -31.307 1.00 86.00 556 ASP A N 1
ATOM 4464 C CA . ASP A 1 556 ? 11.216 26.740 -32.687 1.00 86.00 556 ASP A CA 1
ATOM 4465 C C . ASP A 1 556 ? 10.581 27.706 -33.692 1.00 86.00 556 ASP A C 1
ATOM 4467 O O . ASP A 1 556 ? 11.105 27.930 -34.789 1.00 86.00 556 ASP A O 1
ATOM 4471 N N . VAL A 1 557 ? 9.440 28.300 -33.334 1.00 88.25 557 VAL A N 1
ATOM 4472 C CA . VAL A 1 557 ? 8.774 29.313 -34.163 1.00 88.25 557 VAL A CA 1
ATOM 4473 C C . VAL A 1 557 ? 9.658 30.548 -34.320 1.00 88.25 557 VAL A C 1
ATOM 4475 O O . VAL A 1 557 ? 9.776 31.080 -35.428 1.00 88.25 557 VAL A O 1
ATOM 4478 N N . GLU A 1 558 ? 10.288 31.004 -33.240 1.00 84.06 558 GLU A N 1
ATOM 4479 C CA . GLU A 1 558 ? 11.171 32.167 -33.276 1.00 84.06 558 GLU A CA 1
ATOM 4480 C C . GLU A 1 558 ? 12.464 31.876 -34.046 1.00 84.06 558 GLU A C 1
ATOM 4482 O O . GLU A 1 558 ? 12.882 32.687 -34.874 1.00 84.06 558 GLU A O 1
ATOM 4487 N N . LEU A 1 559 ? 13.036 30.682 -33.885 1.00 84.94 559 LEU A N 1
ATOM 4488 C CA . LEU A 1 559 ? 14.192 30.228 -34.651 1.00 84.94 559 LEU A CA 1
ATOM 4489 C C . LEU A 1 559 ? 13.883 30.238 -36.154 1.00 84.94 559 LEU A C 1
ATOM 4491 O O . LEU A 1 559 ? 14.630 30.827 -36.934 1.00 84.94 559 LEU A O 1
ATOM 4495 N N . ARG A 1 560 ? 12.725 29.701 -36.568 1.00 84.12 560 ARG A N 1
ATOM 4496 C CA . ARG A 1 560 ? 12.276 29.733 -37.975 1.00 84.12 560 ARG A CA 1
ATOM 4497 C C . ARG A 1 560 ? 12.120 31.156 -38.507 1.00 84.12 560 ARG A C 1
ATOM 4499 O O . ARG A 1 560 ? 12.510 31.419 -39.646 1.00 84.12 560 ARG A O 1
ATOM 4506 N N . LYS A 1 561 ? 11.584 32.085 -37.707 1.00 82.81 561 LYS A N 1
ATOM 4507 C CA . LYS A 1 561 ? 11.493 33.505 -38.091 1.00 82.81 561 LYS A CA 1
ATOM 4508 C C . LYS A 1 561 ? 12.870 34.130 -38.268 1.00 82.81 561 LYS A C 1
ATOM 4510 O O . LYS A 1 561 ? 13.088 34.844 -39.245 1.00 82.81 561 LYS A O 1
ATOM 4515 N N . GLN A 1 562 ? 13.806 33.850 -37.365 1.00 81.25 562 GLN A N 1
ATOM 4516 C CA . GLN A 1 562 ? 15.167 34.367 -37.461 1.00 81.25 562 GLN A CA 1
ATOM 4517 C C . GLN A 1 562 ? 15.884 33.822 -38.698 1.00 81.25 562 GLN A C 1
ATOM 4519 O O . GLN A 1 562 ? 16.465 34.618 -39.438 1.00 81.25 562 GLN A O 1
ATOM 4524 N N . THR A 1 563 ? 15.751 32.525 -38.995 1.00 80.88 563 THR A N 1
ATOM 4525 C CA . THR A 1 563 ? 16.289 31.895 -40.212 1.00 80.88 563 THR A CA 1
ATOM 4526 C C . THR A 1 563 ? 15.669 32.468 -41.491 1.00 80.88 563 THR A C 1
ATOM 4528 O O . THR A 1 563 ? 16.370 32.718 -42.467 1.00 80.88 563 THR A O 1
ATOM 4531 N N . GLN A 1 564 ? 14.362 32.744 -41.506 1.00 74.50 564 GLN A N 1
ATOM 4532 C CA . GLN A 1 564 ? 13.721 33.407 -42.649 1.00 74.50 564 GLN A CA 1
ATOM 4533 C C . GLN A 1 564 ? 14.178 34.865 -42.798 1.00 74.50 564 GLN A C 1
ATOM 4535 O O . GLN A 1 564 ? 14.408 35.335 -43.913 1.00 74.50 564 GLN A O 1
ATOM 4540 N N . SER A 1 565 ? 14.370 35.577 -41.684 1.00 70.38 565 SER A N 1
ATOM 4541 C CA . SER A 1 565 ? 14.863 36.955 -41.696 1.00 70.38 565 SER A CA 1
ATOM 4542 C C . SER A 1 565 ? 16.315 37.044 -42.181 1.00 70.38 565 SER A C 1
ATOM 4544 O O . SER A 1 565 ? 16.652 37.960 -42.934 1.00 70.38 565 SER A O 1
ATOM 4546 N N . SER A 1 566 ? 17.169 36.082 -41.820 1.00 66.38 566 SER A N 1
ATOM 4547 C CA . SER A 1 566 ? 18.568 36.045 -42.248 1.00 66.38 566 SER A CA 1
ATOM 4548 C C . SER A 1 566 ? 18.694 35.690 -43.729 1.00 66.38 566 SER A C 1
ATOM 4550 O O . SER A 1 566 ? 19.455 36.343 -44.439 1.00 66.38 566 SER A O 1
ATOM 4552 N N . LEU A 1 567 ? 17.867 34.766 -44.229 1.00 65.69 567 LEU A N 1
ATOM 4553 C CA . LEU A 1 567 ? 17.748 34.472 -45.662 1.00 65.69 567 LEU A CA 1
ATOM 4554 C C . LEU A 1 567 ? 17.241 35.685 -46.459 1.00 65.69 567 LEU A C 1
ATOM 4556 O O . LEU A 1 567 ? 17.752 35.957 -47.542 1.00 65.69 567 LEU A O 1
ATOM 4560 N N . SER A 1 568 ? 16.303 36.467 -45.910 1.00 59.62 568 SER A N 1
ATOM 4561 C CA . SER A 1 568 ? 15.822 37.695 -46.563 1.00 59.62 568 SER A CA 1
ATOM 4562 C C . SER A 1 568 ? 16.869 38.819 -46.613 1.00 59.62 568 SER A C 1
ATOM 4564 O O . SER A 1 568 ? 16.857 39.621 -47.541 1.00 59.62 568 SER A O 1
ATOM 4566 N N . LYS A 1 569 ? 17.798 38.864 -45.646 1.00 57.47 569 LYS A N 1
ATOM 4567 C CA . LYS A 1 569 ? 18.906 39.836 -45.603 1.00 57.47 569 LYS A CA 1
ATOM 4568 C C . LYS A 1 569 ? 20.107 39.434 -46.461 1.00 57.47 569 LYS A C 1
ATOM 4570 O O . LYS A 1 569 ? 20.863 40.308 -46.861 1.00 57.47 569 LYS A O 1
ATOM 4575 N N . ALA A 1 570 ? 20.292 38.143 -46.730 1.00 55.94 570 ALA A N 1
ATOM 4576 C CA . ALA A 1 570 ? 21.389 37.633 -47.555 1.00 55.94 570 ALA A CA 1
ATOM 4577 C C . ALA A 1 570 ? 21.096 37.671 -49.070 1.00 55.94 570 ALA A C 1
ATOM 4579 O O . ALA A 1 570 ? 22.013 37.496 -49.867 1.00 55.94 570 ALA A O 1
ATOM 4580 N N . GLY A 1 571 ? 19.836 37.883 -49.470 1.00 53.41 571 GLY A N 1
ATOM 4581 C CA . GLY A 1 571 ? 19.404 37.965 -50.872 1.00 53.41 571 GLY A CA 1
ATOM 4582 C C . GLY A 1 571 ? 19.075 39.374 -51.382 1.00 53.41 571 GLY A C 1
ATOM 4583 O O . GLY A 1 571 ? 18.446 39.477 -52.434 1.00 53.41 571 GLY A O 1
ATOM 4584 N N . GLY A 1 572 ? 19.425 40.427 -50.631 1.00 43.44 572 GLY A N 1
ATOM 4585 C CA . GLY A 1 572 ? 19.159 41.836 -50.959 1.00 43.44 572 GLY A CA 1
ATOM 4586 C C . GLY A 1 572 ? 20.375 42.583 -51.481 1.00 43.44 572 GLY A C 1
ATOM 4587 O O . GLY A 1 572 ? 21.469 42.375 -50.910 1.00 43.44 572 GLY A O 1
#